Protein AF-A0A958R5S9-F1 (afdb_monomer_lite)

Sequence (532 aa):
GSVENYKYNFYIGFKKAASLYENLGVSVQYLPEYQQGFNQGAGEGREIGLKEGESFGSSRGLETGRREARNRFKSAVDNETNLDITLGHVPDGSDFPGLDTNLANPDFPVLLKGYNDEYYQNLRSDLDYNNEVDFDSSLSDEMYRSHDSLNDYYTWHDYKEELLNSYWRNENALRLFLSKRLIKSSSVDYNKVKANNQMIAKYKEITDPAQYKDAEKTKALYQSVFIRQYENTIDYKWNSQIYQKSNYHAQERGEYYFTKALKVFAYKLGYYNSYSRNYKQTSQVGYQKTIATAYTNSFNETVNYYSRNPVLENLDINIINQDQKDTFSPIDTIYPVLTHLVNVGKVTGKLTIKIKENSSIISNNQTLEFEIPGLKSLAQPQVLDALAQVSTAAEPDTKSEIIFQTNVGNQKVILKTLWNQTVKQVAQDSADRQKILVQYLSFHLGKEMENMKKLFKKNKYKSEPENTFAGKLVLVYQSLTPAERAILNNHQKSIVQGIGKRPTNFICIGCGKAEWDSAQKIFKQIGWSLPR

Structure (mmCIF, N/CA/C/O backbone):
data_AF-A0A958R5S9-F1
#
_entry.id   AF-A0A958R5S9-F1
#
loop_
_atom_site.group_PDB
_atom_site.id
_atom_site.type_symbol
_atom_site.label_atom_id
_atom_site.label_alt_id
_atom_site.label_comp_id
_atom_site.label_asym_id
_atom_site.label_entity_id
_atom_site.label_seq_id
_atom_site.pdbx_PDB_ins_code
_atom_site.Cartn_x
_atom_site.Cartn_y
_atom_site.Cartn_z
_atom_site.occupancy
_atom_site.B_iso_or_equiv
_atom_site.auth_seq_id
_atom_site.auth_comp_id
_atom_site.auth_asym_id
_atom_site.auth_atom_id
_atom_site.pdbx_PDB_model_num
ATOM 1 N N . GLY A 1 1 ? 18.476 23.580 -56.283 1.00 68.06 1 GLY A N 1
ATOM 2 C CA . GLY A 1 1 ? 19.820 23.495 -56.883 1.00 68.06 1 GLY A CA 1
ATOM 3 C C . GLY A 1 1 ? 20.792 23.000 -55.839 1.00 68.06 1 GLY A C 1
ATOM 4 O O . GLY A 1 1 ? 20.739 21.820 -55.537 1.00 68.06 1 GLY A O 1
ATOM 5 N N . SER A 1 2 ? 21.586 23.895 -55.242 1.00 70.25 2 SER A N 1
ATOM 6 C CA . SER A 1 2 ? 22.556 23.583 -54.176 1.00 70.25 2 SER A CA 1
ATOM 7 C C . SER A 1 2 ? 21.930 22.874 -52.967 1.00 70.25 2 SER A C 1
ATOM 9 O O . SER A 1 2 ? 22.407 21.819 -52.568 1.00 70.25 2 SER A O 1
ATOM 11 N N . VAL A 1 3 ? 20.803 23.387 -52.454 1.00 72.50 3 VAL A N 1
ATOM 12 C CA . VAL A 1 3 ? 20.069 22.774 -51.326 1.00 72.50 3 VAL A CA 1
ATOM 13 C C . VAL A 1 3 ? 19.648 21.336 -51.631 1.00 72.50 3 VAL A C 1
ATOM 15 O O . VAL A 1 3 ? 19.864 20.434 -50.830 1.00 72.50 3 VAL A O 1
ATOM 18 N N . GLU A 1 4 ? 19.112 21.104 -52.825 1.00 73.81 4 GLU A N 1
ATOM 19 C CA . GLU A 1 4 ? 18.649 19.775 -53.236 1.00 73.81 4 GLU A CA 1
ATOM 20 C C . GLU A 1 4 ? 19.784 18.814 -53.559 1.00 73.81 4 GLU A C 1
ATOM 22 O O . GLU A 1 4 ? 19.694 17.621 -53.282 1.00 73.81 4 GLU A O 1
ATOM 27 N N . ASN A 1 5 ? 20.896 19.341 -54.067 1.00 77.44 5 ASN A N 1
ATOM 28 C CA . ASN A 1 5 ? 22.127 18.585 -54.193 1.00 77.44 5 ASN A CA 1
ATOM 29 C C . ASN A 1 5 ? 22.628 18.121 -52.816 1.00 77.44 5 ASN A C 1
ATOM 31 O O . ASN A 1 5 ? 22.973 16.949 -52.679 1.00 77.44 5 ASN A O 1
ATOM 35 N N . TYR A 1 6 ? 22.613 18.994 -51.803 1.00 78.44 6 TYR A N 1
ATOM 36 C CA . TYR A 1 6 ? 22.982 18.634 -50.434 1.00 78.44 6 TYR A CA 1
ATOM 37 C C . TYR A 1 6 ? 22.034 17.582 -49.859 1.00 78.44 6 TYR A C 1
ATOM 39 O O . TYR A 1 6 ? 22.507 16.537 -49.435 1.00 78.44 6 TYR A O 1
ATOM 47 N N . LYS A 1 7 ? 20.711 17.800 -49.890 1.00 77.94 7 LYS A N 1
ATOM 48 C CA . LYS A 1 7 ? 19.719 16.846 -49.354 1.00 77.94 7 LYS A CA 1
ATOM 49 C C . LYS A 1 7 ? 19.829 15.466 -50.002 1.00 77.94 7 LYS A C 1
ATOM 51 O O . LYS A 1 7 ? 19.858 14.455 -49.302 1.00 77.94 7 LYS A O 1
ATOM 56 N N . TYR A 1 8 ? 19.930 15.425 -51.331 1.00 77.69 8 TYR A N 1
ATOM 57 C CA . TYR A 1 8 ? 20.109 14.180 -52.071 1.00 77.69 8 TYR A CA 1
ATOM 58 C C . TYR A 1 8 ? 21.404 13.477 -51.657 1.00 77.69 8 TYR A C 1
ATOM 60 O O . TYR A 1 8 ? 21.373 12.316 -51.267 1.00 77.69 8 TYR A O 1
ATOM 68 N N . ASN A 1 9 ? 22.542 14.176 -51.676 1.00 80.69 9 ASN A N 1
ATOM 69 C CA . ASN A 1 9 ? 23.829 13.582 -51.314 1.00 80.69 9 ASN A CA 1
ATOM 70 C C . ASN A 1 9 ? 23.913 13.207 -49.822 1.00 80.69 9 ASN A C 1
ATOM 72 O O . ASN A 1 9 ? 24.522 12.193 -49.498 1.00 80.69 9 ASN A O 1
ATOM 76 N N . PHE A 1 10 ? 23.251 13.946 -48.930 1.00 83.88 10 PHE A N 1
ATOM 77 C CA . PHE A 1 10 ? 23.080 13.585 -47.523 1.00 83.88 10 PHE A CA 1
ATOM 78 C C . PHE A 1 10 ? 22.344 12.257 -47.386 1.00 83.88 10 PHE A C 1
ATOM 80 O O . PHE A 1 10 ? 22.846 11.353 -46.724 1.00 83.88 10 PHE A O 1
ATOM 87 N N . TYR A 1 11 ? 21.203 12.101 -48.065 1.00 79.44 11 TYR A N 1
ATOM 88 C CA . TYR A 1 11 ? 20.480 10.832 -48.106 1.00 79.44 11 TYR A CA 1
ATOM 89 C C . TYR A 1 11 ? 21.340 9.705 -48.683 1.00 79.44 11 TYR A C 1
ATOM 91 O O . TYR A 1 11 ? 21.369 8.623 -48.111 1.00 79.44 11 TYR A O 1
ATOM 99 N N . ILE A 1 12 ? 22.081 9.948 -49.772 1.00 79.38 12 ILE A N 1
ATOM 100 C CA . ILE A 1 12 ? 22.999 8.950 -50.338 1.00 79.38 12 ILE A CA 1
ATOM 101 C C . ILE A 1 12 ? 24.054 8.527 -49.310 1.00 79.38 12 ILE A C 1
ATOM 103 O O . ILE A 1 12 ? 24.304 7.334 -49.184 1.00 79.38 12 ILE A O 1
ATOM 107 N N . GLY A 1 13 ? 24.649 9.459 -48.561 1.00 84.00 13 GLY A N 1
ATOM 108 C CA . GLY A 1 13 ? 25.611 9.144 -47.500 1.00 84.00 13 GLY A CA 1
ATOM 109 C C . GLY A 1 13 ? 24.981 8.394 -46.326 1.00 84.00 13 GLY A C 1
ATOM 110 O O . GLY A 1 13 ? 25.472 7.347 -45.912 1.00 84.00 13 GLY A O 1
ATOM 111 N N . PHE A 1 14 ? 23.830 8.866 -45.846 1.00 83.31 14 PHE A N 1
ATOM 112 C CA . PHE A 1 14 ? 23.059 8.210 -44.790 1.00 83.31 14 PHE A CA 1
ATOM 113 C C . PHE A 1 14 ? 22.685 6.780 -45.192 1.00 83.31 14 PHE A C 1
ATOM 115 O O . PHE A 1 14 ? 22.917 5.836 -44.441 1.00 83.31 14 PHE A O 1
ATOM 122 N N . LYS A 1 15 ? 22.196 6.599 -46.423 1.00 78.06 15 LYS A N 1
ATOM 123 C CA . LYS A 1 15 ? 21.891 5.296 -47.006 1.00 78.06 15 LYS A CA 1
ATOM 124 C C . LYS A 1 15 ? 23.144 4.489 -47.289 1.00 78.06 15 LYS A C 1
ATOM 126 O O . LYS A 1 15 ? 23.093 3.290 -47.140 1.00 78.06 15 LYS A O 1
ATOM 131 N N . LYS A 1 16 ? 24.286 5.069 -47.639 1.00 78.00 16 LYS A N 1
ATOM 132 C CA . LYS A 1 16 ? 25.539 4.314 -47.779 1.00 78.00 16 LYS A CA 1
ATOM 133 C C . LYS A 1 16 ? 25.949 3.699 -46.439 1.00 78.00 16 LYS A C 1
ATOM 135 O O . LYS A 1 16 ? 26.227 2.502 -46.390 1.00 78.00 16 LYS A O 1
ATOM 140 N N . ALA A 1 17 ? 25.890 4.474 -45.356 1.00 77.75 17 ALA A N 1
ATOM 141 C CA . ALA A 1 17 ? 26.107 3.962 -44.005 1.00 77.75 17 ALA A CA 1
ATOM 142 C C . ALA A 1 17 ? 25.024 2.948 -43.581 1.00 77.75 17 ALA A C 1
ATOM 144 O O . ALA A 1 17 ? 25.339 1.947 -42.939 1.00 77.75 17 ALA A O 1
ATOM 145 N N . ALA A 1 18 ? 23.771 3.152 -44.003 1.00 72.38 18 ALA A N 1
ATOM 146 C CA . ALA A 1 18 ? 22.652 2.255 -43.714 1.00 72.38 18 ALA A CA 1
ATOM 147 C C . ALA A 1 18 ? 22.511 1.045 -44.663 1.00 72.38 18 ALA A C 1
ATOM 149 O O . ALA A 1 18 ? 21.866 0.084 -44.297 1.00 72.38 18 ALA A O 1
ATOM 150 N N . SER A 1 19 ? 23.073 1.030 -45.872 1.00 64.06 19 SER A N 1
ATOM 151 C CA . SER A 1 19 ? 22.968 -0.050 -46.877 1.00 64.06 19 SER A CA 1
ATOM 152 C C . SER A 1 19 ? 24.167 -0.991 -46.832 1.00 64.06 19 SER A C 1
ATOM 154 O O . SER A 1 19 ? 24.074 -2.116 -47.325 1.00 64.06 19 SER A O 1
ATOM 156 N N . LEU A 1 20 ? 25.237 -0.603 -46.127 1.00 56.50 20 LEU A N 1
ATOM 157 C CA . LEU A 1 20 ? 26.146 -1.551 -45.470 1.00 56.50 20 LEU A CA 1
ATOM 158 C C . LEU A 1 20 ? 25.374 -2.609 -44.642 1.00 56.50 20 LEU A C 1
ATOM 160 O O . LEU A 1 20 ? 25.875 -3.713 -44.467 1.00 56.50 20 LEU A O 1
ATOM 164 N N . TYR A 1 21 ? 24.140 -2.299 -44.217 1.00 52.34 21 TYR A N 1
ATOM 165 C CA . TYR A 1 21 ? 23.213 -3.152 -43.458 1.00 52.34 21 TYR A CA 1
ATOM 166 C C . TYR A 1 21 ? 22.411 -4.143 -44.327 1.00 52.34 21 TYR A C 1
ATOM 168 O O . TYR A 1 21 ? 21.893 -5.113 -43.784 1.00 52.34 21 TYR A O 1
ATOM 176 N N . GLU A 1 22 ? 22.302 -3.946 -45.649 1.00 45.75 22 GLU A N 1
ATOM 177 C CA . GLU A 1 22 ? 21.412 -4.765 -46.501 1.00 45.75 22 GLU A CA 1
ATOM 178 C C . GLU A 1 22 ? 22.148 -5.480 -47.652 1.00 45.75 22 GLU A C 1
ATOM 180 O O . GLU A 1 22 ? 21.899 -6.656 -47.897 1.00 45.75 22 GLU A O 1
ATOM 185 N N . ASN A 1 23 ? 23.126 -4.837 -48.308 1.00 40.59 23 ASN A N 1
ATOM 186 C CA . ASN A 1 23 ? 23.748 -5.377 -49.533 1.00 40.59 23 ASN A CA 1
ATOM 187 C C . ASN A 1 23 ? 25.109 -6.076 -49.340 1.00 40.59 23 ASN A C 1
ATOM 189 O O . ASN A 1 23 ? 25.596 -6.714 -50.271 1.00 40.59 23 ASN A O 1
ATOM 193 N N . LEU A 1 24 ? 25.736 -5.983 -48.160 1.00 38.91 24 LEU A N 1
ATOM 194 C CA . LEU A 1 24 ? 27.041 -6.615 -47.881 1.00 38.91 24 LEU A CA 1
ATOM 195 C C . LEU A 1 24 ? 26.952 -7.888 -47.022 1.00 38.91 24 LEU A C 1
ATOM 197 O O . LEU A 1 24 ? 27.980 -8.497 -46.739 1.00 38.91 24 LEU A O 1
ATOM 201 N N . GLY A 1 25 ? 25.757 -8.293 -46.577 1.00 42.31 25 GLY A N 1
ATOM 202 C CA . GLY A 1 25 ? 25.581 -9.461 -45.698 1.00 42.31 25 GLY A CA 1
ATOM 203 C C . GLY A 1 25 ? 26.214 -9.317 -44.305 1.00 42.31 25 GLY A C 1
ATOM 204 O O . GLY A 1 25 ? 26.223 -10.271 -43.528 1.00 42.31 25 GLY A O 1
ATOM 205 N N . VAL A 1 26 ? 26.741 -8.136 -43.968 1.00 47.84 26 VAL A N 1
ATOM 206 C CA . VAL A 1 26 ? 27.298 -7.825 -42.652 1.00 47.84 26 VAL A CA 1
ATOM 207 C C . VAL A 1 26 ? 26.190 -7.203 -41.817 1.00 47.84 26 VAL A C 1
ATOM 209 O O . VAL A 1 26 ? 25.846 -6.035 -41.981 1.00 47.84 26 VAL A O 1
ATOM 212 N N . SER A 1 27 ? 25.627 -7.986 -40.897 1.00 60.47 27 SER A N 1
ATOM 213 C CA . SER A 1 27 ? 24.728 -7.453 -39.877 1.00 60.47 27 SER A CA 1
ATOM 214 C C . SER A 1 27 ? 25.421 -6.303 -39.159 1.00 60.47 27 SER A C 1
ATOM 216 O O . SER A 1 27 ? 26.538 -6.451 -38.676 1.00 60.47 27 SER A O 1
ATOM 218 N N . VAL A 1 28 ? 24.760 -5.164 -39.012 1.00 65.19 28 VAL A N 1
ATOM 219 C CA . VAL A 1 28 ? 25.359 -3.978 -38.371 1.00 65.19 28 VAL A CA 1
ATOM 220 C C . VAL A 1 28 ? 25.793 -4.172 -36.919 1.00 65.19 28 VAL A C 1
ATOM 222 O O . VAL A 1 28 ? 26.602 -3.415 -36.391 1.00 65.19 28 VAL A O 1
ATOM 225 N N . GLN A 1 29 ? 25.375 -5.280 -36.324 1.00 67.94 29 GLN A N 1
ATOM 226 C CA . GLN A 1 29 ? 25.952 -5.872 -35.122 1.00 67.94 29 GLN A CA 1
ATOM 227 C C . GLN A 1 29 ? 27.495 -5.982 -35.158 1.00 67.94 29 GLN A C 1
ATOM 229 O O . GLN A 1 29 ? 28.140 -6.024 -34.111 1.00 67.94 29 GLN A O 1
ATOM 234 N N . TYR A 1 30 ? 28.091 -6.042 -36.352 1.00 70.00 30 TYR A N 1
ATOM 235 C CA . TYR A 1 30 ? 29.530 -6.168 -36.581 1.00 70.00 30 TYR A CA 1
ATOM 236 C C . TYR A 1 30 ? 30.248 -4.834 -36.823 1.00 70.00 30 TYR A C 1
ATOM 238 O O . TYR A 1 30 ? 31.469 -4.835 -36.965 1.00 70.00 30 TYR A O 1
ATOM 246 N N . LEU A 1 31 ? 29.536 -3.700 -36.859 1.00 76.25 31 LEU A N 1
ATOM 247 C CA . LEU A 1 31 ? 30.187 -2.393 -36.966 1.00 76.25 31 LEU A CA 1
ATOM 248 C C . LEU A 1 31 ? 30.917 -2.053 -35.653 1.00 76.25 31 LEU A C 1
ATOM 250 O O . LEU A 1 31 ? 30.323 -2.221 -34.580 1.00 76.25 31 LEU A O 1
ATOM 254 N N . PRO A 1 32 ? 32.165 -1.544 -35.700 1.00 83.69 32 PRO A N 1
ATOM 255 C CA . PRO A 1 32 ? 32.916 -1.172 -34.501 1.00 83.69 32 PRO A CA 1
ATOM 256 C C . PRO A 1 32 ? 32.151 -0.212 -33.586 1.00 83.69 32 PRO A C 1
ATOM 258 O O . PRO A 1 32 ? 32.179 -0.362 -32.367 1.00 83.69 32 PRO A O 1
ATOM 261 N N . GLU A 1 33 ? 31.416 0.742 -34.152 1.00 84.50 33 GLU A N 1
ATOM 262 C CA . GLU A 1 33 ? 30.639 1.732 -33.408 1.00 84.50 33 GLU A CA 1
ATOM 263 C C . GLU A 1 33 ? 29.424 1.109 -32.721 1.00 84.50 33 GLU A C 1
ATOM 265 O O . GLU A 1 33 ? 29.110 1.475 -31.585 1.00 84.50 33 GLU A O 1
ATOM 270 N N . TYR A 1 34 ? 28.777 0.134 -33.370 1.00 86.88 34 TYR A N 1
ATOM 271 C CA . TYR A 1 34 ? 27.717 -0.655 -32.748 1.00 86.88 34 TYR A CA 1
ATOM 272 C C . TYR A 1 34 ? 28.282 -1.474 -31.590 1.00 86.88 34 TYR A C 1
ATOM 274 O O . TYR A 1 34 ? 27.766 -1.395 -30.480 1.00 86.88 34 TYR A O 1
ATOM 282 N N . GLN A 1 35 ? 29.366 -2.221 -31.817 1.00 89.12 35 GLN A N 1
ATOM 283 C CA . GLN A 1 35 ? 29.986 -3.053 -30.784 1.00 89.12 35 GLN A CA 1
ATOM 284 C C . GLN A 1 35 ? 30.480 -2.217 -29.605 1.00 89.12 35 GLN A C 1
ATOM 286 O O . GLN A 1 35 ? 30.257 -2.586 -28.455 1.00 89.12 35 GLN A O 1
ATOM 291 N N . GLN A 1 36 ? 31.105 -1.068 -29.870 1.00 92.06 36 GLN A N 1
ATOM 292 C CA . GLN A 1 36 ? 31.545 -0.145 -28.832 1.00 92.06 36 GLN A CA 1
ATOM 293 C C . GLN A 1 36 ? 30.358 0.363 -28.009 1.00 92.06 36 GLN A C 1
ATOM 295 O O . GLN A 1 36 ? 30.405 0.299 -26.781 1.00 92.06 36 GLN A O 1
ATOM 300 N N . GLY A 1 37 ? 29.295 0.839 -28.671 1.00 92.56 37 GLY A N 1
ATOM 301 C CA . GLY A 1 37 ? 28.079 1.294 -27.998 1.00 92.56 37 GLY A CA 1
ATOM 302 C C . GLY A 1 37 ? 27.456 0.178 -27.164 1.00 92.56 37 GLY A C 1
ATOM 303 O O . GLY A 1 37 ? 27.284 0.335 -25.956 1.00 92.56 37 GLY A O 1
ATOM 304 N N . PHE A 1 38 ? 27.196 -0.972 -27.786 1.00 93.62 38 PHE A N 1
ATOM 305 C CA . PHE A 1 38 ? 26.585 -2.135 -27.151 1.00 93.62 38 PHE A CA 1
ATOM 306 C C . PHE A 1 38 ? 27.378 -2.625 -25.945 1.00 93.62 38 PHE A C 1
ATOM 308 O O . PHE A 1 38 ? 26.797 -2.802 -24.880 1.00 93.62 38 PHE A O 1
ATOM 315 N N . ASN A 1 39 ? 28.696 -2.799 -26.069 1.00 93.62 39 ASN A N 1
ATOM 316 C CA . ASN A 1 39 ? 29.535 -3.285 -24.974 1.00 93.62 39 ASN A CA 1
ATOM 317 C C . ASN A 1 39 ? 29.591 -2.289 -23.812 1.00 93.62 39 ASN A C 1
ATOM 319 O O . ASN A 1 39 ? 29.528 -2.703 -22.654 1.00 93.62 39 ASN A O 1
ATOM 323 N N . GLN A 1 40 ? 29.660 -0.987 -24.106 1.00 96.00 40 GLN A N 1
ATOM 324 C CA . GLN A 1 40 ? 29.609 0.051 -23.079 1.00 96.00 40 GLN A CA 1
ATOM 325 C C . GLN A 1 40 ? 28.271 0.015 -22.327 1.00 96.00 40 GLN A C 1
ATOM 327 O O . GLN A 1 40 ? 28.258 -0.057 -21.099 1.00 96.00 40 GLN A O 1
ATOM 332 N N . GLY A 1 41 ? 27.153 -0.002 -23.057 1.00 96.00 41 GLY A N 1
ATOM 333 C CA . GLY A 1 41 ? 25.820 -0.068 -22.459 1.00 96.00 41 GLY A CA 1
ATOM 334 C C . GLY A 1 41 ? 25.600 -1.362 -21.686 1.00 96.00 41 GLY A C 1
ATOM 335 O O . GLY A 1 41 ? 25.084 -1.341 -20.574 1.00 96.00 41 GLY A O 1
ATOM 336 N N . ALA A 1 42 ? 26.060 -2.491 -22.224 1.00 95.69 42 ALA A N 1
ATOM 337 C CA . ALA A 1 42 ? 25.979 -3.791 -21.575 1.00 95.69 42 ALA A CA 1
ATOM 338 C C . ALA A 1 42 ? 26.773 -3.847 -20.262 1.00 95.69 42 ALA A C 1
ATOM 340 O O . ALA A 1 42 ? 26.315 -4.495 -19.320 1.00 95.69 42 ALA A O 1
ATOM 341 N N . GLY A 1 43 ? 27.933 -3.186 -20.193 1.00 96.25 43 GLY A N 1
ATOM 342 C CA . GLY A 1 43 ? 28.726 -3.066 -18.969 1.00 96.25 43 GLY A CA 1
ATOM 343 C C . GLY A 1 43 ? 27.988 -2.289 -17.881 1.00 96.25 43 GLY A C 1
ATOM 344 O O . GLY A 1 43 ? 27.808 -2.795 -16.775 1.00 96.25 43 GLY A O 1
ATOM 345 N N . GLU A 1 44 ? 27.486 -1.103 -18.222 1.00 96.06 44 GLU A N 1
ATOM 346 C CA . GLU A 1 44 ? 26.760 -0.239 -17.285 1.00 96.06 44 GLU A CA 1
ATOM 347 C C . GLU A 1 44 ? 25.418 -0.848 -16.851 1.00 96.06 44 GLU A C 1
ATOM 349 O O . GLU A 1 44 ? 25.115 -0.931 -15.661 1.00 96.06 44 GLU A O 1
ATOM 354 N N . GLY A 1 45 ? 24.639 -1.372 -17.803 1.00 95.94 45 GLY A N 1
ATOM 355 C CA . GLY A 1 45 ? 23.369 -2.041 -17.526 1.00 95.94 45 GLY A CA 1
ATOM 356 C C . GLY A 1 45 ? 23.543 -3.265 -16.629 1.00 95.94 45 GLY A C 1
ATOM 357 O O . GLY A 1 45 ? 22.705 -3.519 -15.766 1.00 95.94 45 GLY A O 1
ATOM 358 N N . ARG A 1 46 ? 24.656 -4.000 -16.765 1.00 95.88 46 ARG A N 1
ATOM 359 C CA . ARG A 1 46 ? 24.995 -5.097 -15.850 1.00 95.88 46 ARG A CA 1
ATOM 360 C C . ARG A 1 46 ? 25.228 -4.582 -14.433 1.00 95.88 46 ARG A C 1
ATOM 362 O O . ARG A 1 46 ? 24.619 -5.112 -13.514 1.00 95.88 46 ARG A O 1
ATOM 369 N N . GLU A 1 47 ? 26.103 -3.597 -14.244 1.00 96.06 47 GLU A N 1
ATOM 370 C CA . GLU A 1 47 ? 26.446 -3.090 -12.908 1.00 96.06 47 GLU A CA 1
ATOM 371 C C . GLU A 1 47 ? 25.212 -2.559 -12.167 1.00 96.06 47 GLU A C 1
ATOM 373 O O . GLU A 1 47 ? 24.942 -2.954 -11.029 1.00 96.06 47 GLU A O 1
ATOM 378 N N . ILE A 1 48 ? 24.420 -1.725 -12.844 1.00 95.12 48 ILE A N 1
ATOM 379 C CA . ILE A 1 48 ? 23.216 -1.132 -12.260 1.00 95.12 48 ILE A CA 1
ATOM 380 C C . ILE A 1 48 ? 22.146 -2.206 -12.033 1.00 95.12 48 ILE A C 1
ATOM 382 O O . ILE A 1 48 ? 21.590 -2.284 -10.938 1.00 95.12 48 ILE A O 1
ATOM 386 N N . GLY A 1 49 ? 21.904 -3.082 -13.014 1.00 95.50 49 GLY A N 1
ATOM 387 C CA . GLY A 1 49 ? 20.917 -4.157 -12.901 1.00 95.50 49 GLY A CA 1
ATOM 388 C C . GLY A 1 49 ? 21.211 -5.110 -11.741 1.00 95.50 49 GLY A C 1
ATOM 389 O O . GLY A 1 49 ? 20.297 -5.477 -11.006 1.00 95.50 49 GLY A O 1
ATOM 390 N N . LEU A 1 50 ? 22.485 -5.459 -11.512 1.00 95.69 50 LEU A N 1
ATOM 391 C CA . LEU A 1 50 ? 22.896 -6.273 -10.362 1.00 95.69 50 LEU A CA 1
ATOM 392 C C . LEU A 1 50 ? 22.537 -5.585 -9.035 1.00 95.69 50 LEU A C 1
ATOM 394 O O . LEU A 1 50 ? 21.850 -6.188 -8.207 1.00 95.69 50 LEU A O 1
ATOM 398 N N . LYS A 1 51 ? 22.971 -4.328 -8.859 1.00 95.12 51 LYS A N 1
ATOM 399 C CA . LYS A 1 51 ? 22.804 -3.553 -7.619 1.00 95.12 51 LYS A CA 1
ATOM 400 C C . LYS A 1 51 ? 21.337 -3.270 -7.302 1.00 95.12 51 LYS A C 1
ATOM 402 O O . LYS A 1 51 ? 20.892 -3.484 -6.174 1.00 95.12 51 LYS A O 1
ATOM 407 N N . GLU A 1 52 ? 20.593 -2.766 -8.281 1.00 95.50 52 GLU A N 1
ATOM 408 C CA . GLU A 1 52 ? 19.182 -2.437 -8.094 1.00 95.50 52 GLU A CA 1
ATOM 409 C C . GLU A 1 52 ? 18.350 -3.697 -7.896 1.00 95.50 52 GLU A C 1
ATOM 411 O O . GLU A 1 52 ? 17.550 -3.742 -6.962 1.00 95.50 52 GLU A O 1
ATOM 416 N N . GLY A 1 53 ? 18.585 -4.741 -8.698 1.00 96.19 53 GLY A N 1
ATOM 417 C CA . GLY A 1 53 ? 17.888 -6.012 -8.553 1.00 96.19 53 GLY A CA 1
ATOM 418 C C . GLY A 1 53 ? 18.029 -6.565 -7.136 1.00 96.19 53 GLY A C 1
ATOM 419 O O . GLY A 1 53 ? 17.016 -6.771 -6.469 1.00 96.19 53 GLY A O 1
ATOM 420 N N . GLU A 1 54 ? 19.258 -6.703 -6.615 1.00 95.94 54 GLU A N 1
ATOM 421 C CA . GLU A 1 54 ? 19.475 -7.200 -5.245 1.00 95.94 54 GLU A CA 1
ATOM 422 C C . GLU A 1 54 ? 18.784 -6.316 -4.195 1.00 95.94 54 GLU A C 1
ATOM 424 O O . GLU A 1 54 ? 18.144 -6.838 -3.279 1.00 95.94 54 GLU A O 1
ATOM 429 N N . SER A 1 55 ? 18.863 -4.988 -4.324 1.00 96.06 55 SER A N 1
ATOM 430 C CA . SER A 1 55 ? 18.271 -4.049 -3.364 1.00 96.06 55 SER A CA 1
ATOM 431 C C . SER A 1 55 ? 16.737 -4.108 -3.333 1.00 96.06 55 SER A C 1
ATOM 433 O O . SER A 1 55 ? 16.137 -4.222 -2.254 1.00 96.06 55 SER A O 1
ATOM 435 N N . PHE A 1 56 ? 16.087 -4.085 -4.501 1.00 96.12 56 PHE A N 1
ATOM 436 C CA . PHE A 1 56 ? 14.628 -4.171 -4.605 1.00 96.12 56 PHE A CA 1
ATOM 437 C C . PHE A 1 56 ? 14.115 -5.551 -4.192 1.00 96.12 56 PHE A C 1
ATOM 439 O O . PHE A 1 56 ? 13.159 -5.639 -3.417 1.00 96.12 56 PHE A O 1
ATOM 446 N N . GLY A 1 57 ? 14.789 -6.618 -4.629 1.00 96.62 57 GLY A N 1
ATOM 447 C CA . GLY A 1 57 ? 14.508 -7.983 -4.193 1.00 96.62 57 GLY A CA 1
ATOM 448 C C . GLY A 1 57 ? 14.575 -8.127 -2.676 1.00 96.62 57 GLY A C 1
ATOM 449 O O . GLY A 1 57 ? 13.613 -8.566 -2.046 1.00 96.62 57 GLY A O 1
ATOM 450 N N . SER A 1 58 ? 15.670 -7.656 -2.073 1.00 97.31 58 SER A N 1
ATOM 451 C CA . SER A 1 58 ? 15.878 -7.672 -0.621 1.00 97.31 58 SER A CA 1
ATOM 452 C C . SER A 1 58 ? 14.769 -6.938 0.123 1.00 97.31 58 SER A C 1
ATOM 454 O O . SER A 1 58 ? 14.228 -7.461 1.097 1.00 97.31 58 SER A O 1
ATOM 456 N N . SER A 1 59 ? 14.394 -5.749 -0.350 1.00 96.94 59 SER A N 1
ATOM 457 C CA . SER A 1 59 ? 13.327 -4.942 0.250 1.00 96.94 59 SER A CA 1
ATOM 458 C C . SER A 1 59 ? 11.978 -5.664 0.201 1.00 96.94 59 SER A C 1
ATOM 460 O O . SER A 1 59 ? 11.262 -5.716 1.204 1.00 96.94 59 SER A O 1
ATOM 462 N N . ARG A 1 60 ? 11.658 -6.293 -0.937 1.00 96.00 60 ARG A N 1
ATOM 463 C CA . ARG A 1 60 ? 10.426 -7.071 -1.113 1.00 96.00 60 ARG A CA 1
ATOM 464 C C . ARG A 1 60 ? 10.395 -8.325 -0.235 1.00 96.00 60 ARG A C 1
ATOM 466 O O . ARG A 1 60 ? 9.333 -8.656 0.300 1.00 96.00 60 ARG A O 1
ATOM 473 N N . GLY A 1 61 ? 11.539 -8.987 -0.057 1.00 96.75 61 GLY A N 1
ATOM 474 C CA . GLY A 1 61 ? 11.694 -10.133 0.841 1.00 96.75 61 GLY A CA 1
ATOM 475 C C . GLY A 1 61 ? 11.490 -9.745 2.306 1.00 96.75 61 GLY A C 1
ATOM 476 O O . GLY A 1 61 ? 10.717 -10.395 3.008 1.00 96.75 61 GLY A O 1
ATOM 477 N N . LEU A 1 62 ? 12.069 -8.620 2.750 1.00 96.12 62 LEU A N 1
ATOM 478 C CA . LEU A 1 62 ? 11.866 -8.084 4.103 1.00 96.12 62 LEU A CA 1
ATOM 479 C C . LEU A 1 62 ? 10.386 -7.786 4.390 1.00 96.12 62 LEU A C 1
ATOM 481 O O . LEU A 1 62 ? 9.866 -8.144 5.448 1.00 96.12 62 LEU A O 1
ATOM 485 N N . GLU A 1 63 ? 9.713 -7.110 3.459 1.00 94.94 63 GLU A N 1
ATOM 486 C CA . GLU A 1 63 ? 8.296 -6.758 3.582 1.00 94.94 63 GLU A CA 1
ATOM 487 C C . GLU A 1 63 ? 7.414 -8.012 3.645 1.00 94.94 63 GLU A C 1
ATOM 489 O O . GLU A 1 63 ? 6.569 -8.143 4.535 1.00 94.94 63 GLU A O 1
ATOM 494 N N . THR A 1 64 ? 7.634 -8.949 2.720 1.00 95.44 64 THR A N 1
ATOM 495 C CA . THR A 1 64 ? 6.833 -10.173 2.617 1.00 95.44 64 THR A CA 1
ATOM 496 C C . THR A 1 64 ? 7.036 -11.069 3.833 1.00 95.44 64 THR A C 1
ATOM 498 O O . THR A 1 64 ? 6.047 -11.461 4.448 1.00 95.44 64 THR A O 1
ATOM 501 N N . GLY A 1 65 ? 8.283 -11.285 4.266 1.00 95.56 65 GLY A N 1
ATOM 502 C CA . GLY A 1 65 ? 8.584 -12.078 5.459 1.00 95.56 65 GLY A CA 1
ATOM 503 C C . GLY A 1 65 ? 7.918 -11.520 6.719 1.00 95.56 65 GLY A C 1
ATOM 504 O O . GLY A 1 65 ? 7.290 -12.262 7.470 1.00 95.56 65 GLY A O 1
ATOM 505 N N . ARG A 1 66 ? 7.947 -10.194 6.922 1.00 93.38 66 ARG A N 1
ATOM 506 C CA . ARG A 1 66 ? 7.231 -9.541 8.038 1.00 93.38 66 ARG A CA 1
ATOM 507 C C . ARG A 1 66 ? 5.719 -9.741 7.960 1.00 93.38 66 ARG A C 1
ATOM 509 O O . ARG A 1 66 ? 5.076 -9.971 8.982 1.00 93.38 66 ARG A O 1
ATOM 516 N N . ARG A 1 67 ? 5.132 -9.626 6.766 1.00 92.31 67 ARG A N 1
ATOM 517 C CA . ARG A 1 67 ? 3.690 -9.823 6.563 1.00 92.31 67 ARG A CA 1
ATOM 518 C C . ARG A 1 67 ? 3.281 -11.264 6.859 1.00 92.31 67 ARG A C 1
ATOM 520 O O . ARG A 1 67 ? 2.300 -11.479 7.563 1.00 92.31 67 ARG A O 1
ATOM 527 N N . GLU A 1 68 ? 4.036 -12.235 6.365 1.00 93.31 68 GLU A N 1
ATOM 528 C CA . GLU A 1 68 ? 3.761 -13.651 6.605 1.00 93.31 68 GLU A CA 1
ATOM 529 C C . GLU A 1 68 ? 3.930 -14.027 8.076 1.00 93.31 68 GLU A C 1
ATOM 531 O O . GLU A 1 68 ? 3.060 -14.700 8.626 1.00 93.31 68 GLU A O 1
ATOM 536 N N . ALA A 1 69 ? 4.953 -13.499 8.755 1.00 91.56 69 ALA A N 1
ATOM 537 C CA . ALA A 1 69 ? 5.124 -13.683 10.195 1.00 91.56 69 ALA A CA 1
ATOM 538 C C . ALA A 1 69 ? 3.921 -13.153 10.989 1.00 91.56 69 ALA A C 1
ATOM 540 O O . ALA A 1 69 ? 3.432 -13.821 11.900 1.00 91.56 69 ALA A O 1
ATOM 541 N N . ARG A 1 70 ? 3.395 -11.977 10.615 1.00 86.31 70 ARG A N 1
ATOM 542 C CA . ARG A 1 70 ? 2.178 -11.414 11.225 1.00 86.31 70 ARG A CA 1
ATOM 543 C C . ARG A 1 70 ? 0.952 -12.286 10.973 1.00 86.31 70 ARG A C 1
ATOM 545 O O . ARG A 1 70 ? 0.182 -12.513 11.899 1.00 86.31 70 ARG A O 1
ATOM 552 N N . ASN A 1 71 ? 0.776 -12.793 9.755 1.00 85.88 71 ASN A N 1
ATOM 553 C CA . ASN A 1 71 ? -0.350 -13.669 9.418 1.00 85.88 71 ASN A CA 1
ATOM 554 C C . ASN A 1 71 ? -0.283 -15.000 10.179 1.00 85.88 71 ASN A C 1
ATOM 556 O O . ASN A 1 71 ? -1.296 -15.456 10.716 1.00 85.88 71 ASN A O 1
ATOM 560 N N . ARG A 1 72 ? 0.913 -15.595 10.282 1.00 87.75 72 ARG A N 1
ATOM 561 C CA . ARG A 1 72 ? 1.159 -16.796 11.089 1.00 87.75 72 ARG A CA 1
ATOM 562 C C . ARG A 1 72 ? 0.829 -16.553 12.555 1.00 87.75 72 ARG A C 1
ATOM 564 O O . ARG A 1 72 ? 0.178 -17.392 13.178 1.00 87.75 72 ARG A O 1
ATOM 571 N N . PHE A 1 73 ? 1.287 -15.425 13.094 1.00 81.88 73 PHE A N 1
ATOM 572 C CA . PHE A 1 73 ? 1.034 -15.057 14.478 1.00 81.88 73 PHE A CA 1
ATOM 573 C C . PHE A 1 73 ? -0.462 -14.843 14.738 1.00 81.88 73 PHE A C 1
ATOM 575 O O . PHE A 1 73 ? -1.005 -15.432 15.665 1.00 81.88 73 PHE A O 1
ATOM 582 N N . LYS A 1 74 ? -1.157 -14.093 13.875 1.00 76.44 74 LYS A N 1
ATOM 583 C CA . LYS A 1 74 ? -2.607 -13.880 13.982 1.00 76.44 74 LYS A CA 1
ATOM 584 C C . LYS A 1 74 ? -3.384 -15.201 13.981 1.00 76.44 74 LYS A C 1
ATOM 586 O O . LYS A 1 74 ? -4.234 -15.414 14.833 1.00 76.44 74 LYS A O 1
ATOM 591 N N . SER A 1 75 ? -3.018 -16.121 13.090 1.00 74.25 75 SER A N 1
ATOM 592 C CA . SER A 1 75 ? -3.649 -17.447 13.017 1.00 74.25 75 SER A CA 1
ATOM 593 C C . SER A 1 75 ? -3.432 -18.286 14.286 1.00 74.25 75 SER A C 1
ATOM 595 O O . SER A 1 75 ? -4.251 -19.145 14.591 1.00 74.25 75 SER A O 1
ATOM 597 N N . ALA A 1 76 ? -2.338 -18.055 15.026 1.00 74.44 76 ALA A N 1
ATOM 598 C CA . ALA A 1 76 ? -2.106 -18.696 16.321 1.00 74.44 76 ALA A CA 1
ATOM 599 C C . ALA A 1 76 ? -3.029 -18.142 17.410 1.00 74.44 76 ALA A C 1
ATOM 601 O O . ALA A 1 76 ? -3.518 -18.903 18.240 1.00 74.44 76 ALA A O 1
ATOM 602 N N . VAL A 1 77 ? -3.224 -16.820 17.409 1.00 67.69 77 VAL A N 1
ATOM 603 C CA . VAL A 1 77 ? -4.026 -16.091 18.401 1.00 67.69 77 VAL A CA 1
ATOM 604 C C . VAL A 1 77 ? -5.516 -16.393 18.255 1.00 67.69 77 VAL A C 1
ATOM 606 O O . VAL A 1 77 ? -6.191 -16.580 19.262 1.00 67.69 77 VAL A O 1
ATOM 609 N N . ASP A 1 78 ? -6.008 -16.532 17.024 1.00 62.03 78 ASP A N 1
ATOM 610 C CA . ASP A 1 78 ? -7.422 -16.813 16.743 1.00 62.03 78 ASP A CA 1
ATOM 611 C C . ASP A 1 78 ? -7.844 -18.266 17.105 1.00 62.03 78 ASP A C 1
ATOM 613 O O . ASP A 1 78 ? -9.016 -18.621 16.982 1.00 62.03 78 ASP A O 1
ATOM 617 N N . ASN A 1 79 ? -6.921 -19.124 17.573 1.00 64.38 79 ASN A N 1
ATOM 618 C CA . ASN A 1 79 ? -7.223 -20.469 18.078 1.00 64.38 79 ASN A CA 1
ATOM 619 C C . ASN A 1 79 ? -7.315 -20.474 19.615 1.00 64.38 79 ASN A C 1
ATOM 621 O O . ASN A 1 79 ? -6.347 -20.774 20.317 1.00 64.38 79 ASN A O 1
ATOM 625 N N . GLU A 1 80 ? -8.509 -20.172 20.132 1.00 52.62 80 GLU A N 1
ATOM 626 C CA . GLU A 1 80 ? -8.795 -19.952 21.562 1.00 52.62 80 GLU A CA 1
ATOM 627 C C . GLU A 1 80 ? -8.382 -21.099 22.501 1.00 52.62 80 GLU A C 1
ATOM 629 O O . GLU A 1 80 ? -8.211 -20.888 23.701 1.00 52.62 80 GLU A O 1
ATOM 634 N N . THR A 1 81 ? -8.221 -22.320 21.982 1.00 56.06 81 THR A N 1
ATOM 635 C CA . THR A 1 81 ? -7.959 -23.505 22.814 1.00 56.06 81 THR A CA 1
ATOM 636 C C . THR A 1 81 ? -6.480 -23.811 23.022 1.00 56.06 81 THR A C 1
ATOM 638 O O . THR A 1 81 ? -6.162 -24.486 23.996 1.00 56.06 81 THR A O 1
ATOM 641 N N . ASN A 1 82 ? -5.579 -23.319 22.159 1.00 59.00 82 ASN A N 1
ATOM 642 C CA . ASN A 1 82 ? -4.129 -23.509 22.269 1.00 59.00 82 ASN A CA 1
ATOM 643 C C . ASN A 1 82 ? -3.385 -22.468 21.414 1.00 59.00 82 ASN A C 1
ATOM 645 O O . ASN A 1 82 ? -3.305 -22.612 20.193 1.00 59.00 82 ASN A O 1
ATOM 649 N N . LEU A 1 83 ? -2.783 -21.457 22.052 1.00 64.25 83 LEU A N 1
ATOM 650 C CA . LEU A 1 83 ? -1.917 -20.489 21.373 1.00 64.25 83 LEU A CA 1
ATOM 651 C C . LEU A 1 83 ? -0.650 -21.192 20.847 1.00 64.25 83 LEU A C 1
ATOM 653 O O . LEU A 1 83 ? 0.330 -21.374 21.574 1.00 64.25 83 LEU A O 1
ATOM 657 N N . ASP A 1 84 ? -0.656 -21.578 19.573 1.00 72.81 84 ASP A N 1
ATOM 658 C CA . ASP A 1 84 ? 0.501 -22.190 18.921 1.00 72.81 84 ASP A CA 1
ATOM 659 C C . ASP A 1 84 ? 1.502 -21.126 18.440 1.00 72.81 84 ASP A C 1
ATOM 661 O O . ASP A 1 84 ? 1.476 -20.665 17.296 1.00 72.81 84 ASP A O 1
ATOM 665 N N . ILE A 1 85 ? 2.414 -20.760 19.341 1.00 76.00 85 ILE A N 1
ATOM 666 C CA . ILE A 1 85 ? 3.531 -19.828 19.110 1.00 76.00 85 ILE A CA 1
ATOM 667 C C . ILE A 1 85 ? 4.768 -20.484 18.474 1.00 76.00 85 ILE A C 1
ATOM 669 O O . ILE A 1 85 ? 5.877 -19.959 18.602 1.00 76.00 85 ILE A O 1
ATOM 673 N N . THR A 1 86 ? 4.631 -21.639 17.822 1.00 82.94 86 THR A N 1
ATOM 674 C CA . THR A 1 86 ? 5.741 -22.221 17.058 1.00 82.94 86 THR A CA 1
ATOM 675 C C . THR A 1 86 ? 5.950 -21.476 15.741 1.00 82.94 86 THR A C 1
ATOM 677 O O . THR A 1 86 ? 5.006 -21.014 15.103 1.00 82.94 86 THR A O 1
ATOM 680 N N . LEU A 1 87 ? 7.204 -21.376 15.296 1.00 84.94 87 LEU A N 1
ATOM 681 C CA . LEU A 1 87 ? 7.572 -20.617 14.095 1.00 84.94 87 LEU A CA 1
ATOM 682 C C . LEU A 1 87 ? 6.877 -21.124 12.813 1.00 84.94 87 LEU A C 1
ATOM 684 O O . LEU A 1 87 ? 6.640 -20.347 11.890 1.00 84.94 87 LEU A O 1
ATOM 688 N N . GLY A 1 88 ? 6.499 -22.406 12.771 1.00 87.19 88 GLY A N 1
ATOM 689 C CA . GLY A 1 88 ? 5.911 -23.039 11.592 1.00 87.19 88 GLY A CA 1
ATOM 690 C C . GLY A 1 88 ? 6.897 -23.155 10.426 1.00 87.19 88 GLY A C 1
ATOM 691 O O . GLY A 1 88 ? 8.114 -23.149 10.618 1.00 87.19 88 GLY A O 1
ATOM 692 N N . HIS A 1 89 ? 6.360 -23.286 9.211 1.00 91.06 89 HIS A N 1
ATOM 693 C CA . HIS A 1 89 ? 7.159 -23.279 7.988 1.00 91.06 89 HIS A CA 1
ATOM 694 C C . HIS A 1 89 ? 7.709 -21.872 7.726 1.00 91.06 89 HIS A C 1
ATOM 696 O O . HIS A 1 89 ? 6.949 -20.906 7.695 1.00 91.06 89 HIS A O 1
ATOM 702 N N . VAL A 1 90 ? 9.026 -21.767 7.545 1.00 93.88 90 VAL A N 1
ATOM 703 C CA . VAL A 1 90 ? 9.692 -20.510 7.198 1.00 93.88 90 VAL A CA 1
ATOM 704 C C . VAL A 1 90 ? 9.761 -20.408 5.673 1.00 93.88 90 VAL A C 1
ATOM 706 O O . VAL A 1 90 ? 10.335 -21.309 5.060 1.00 93.88 90 VAL A O 1
ATOM 709 N N . PRO A 1 91 ? 9.227 -19.338 5.063 1.00 93.44 91 PRO A N 1
ATOM 710 C CA . PRO A 1 91 ? 9.328 -19.124 3.624 1.00 93.44 91 PRO A CA 1
ATOM 711 C C . PRO A 1 91 ? 10.794 -18.979 3.202 1.00 93.44 91 PRO A C 1
ATOM 713 O O . PRO A 1 91 ? 11.544 -18.184 3.777 1.00 93.44 91 PRO A O 1
ATOM 716 N N . ASP A 1 92 ? 11.197 -19.731 2.180 1.00 92.06 92 ASP A N 1
ATOM 717 C CA . ASP A 1 92 ? 12.538 -19.671 1.585 1.00 92.06 92 ASP A CA 1
ATOM 718 C C . ASP A 1 92 ? 12.599 -18.778 0.331 1.00 92.06 92 ASP A C 1
ATOM 720 O O . ASP A 1 92 ?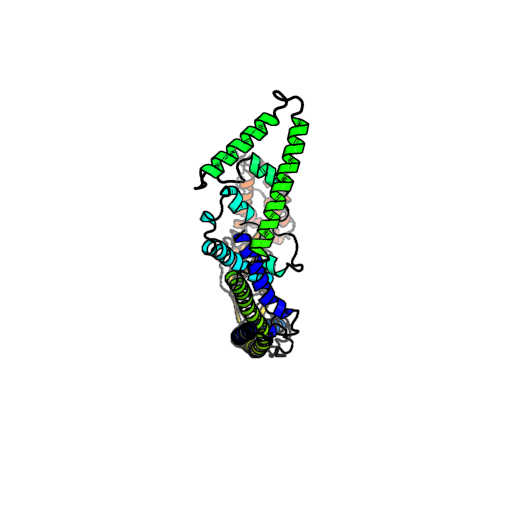 13.682 -18.423 -0.135 1.00 92.06 92 ASP A O 1
ATOM 724 N N . GLY A 1 93 ? 11.436 -18.381 -0.194 1.00 91.25 93 GLY A N 1
ATOM 725 C CA . GLY A 1 93 ? 11.300 -17.571 -1.400 1.00 91.25 93 GLY A CA 1
ATOM 726 C C . GLY A 1 93 ? 11.669 -18.294 -2.696 1.00 91.25 93 GLY A C 1
ATOM 727 O O . GLY A 1 93 ? 12.005 -17.644 -3.690 1.00 91.25 93 GLY A O 1
ATOM 728 N N . SER A 1 94 ? 11.651 -19.629 -2.697 1.00 92.25 94 SER A N 1
ATOM 729 C CA . SER A 1 94 ? 11.882 -20.455 -3.891 1.00 92.25 94 SER A CA 1
ATOM 730 C C . SER A 1 94 ? 10.819 -20.253 -4.980 1.00 92.25 94 SER A C 1
ATOM 732 O O . SER A 1 94 ? 11.105 -20.438 -6.162 1.00 92.25 94 SER A O 1
ATOM 734 N N . ASP A 1 95 ? 9.625 -19.808 -4.597 1.00 90.88 95 ASP A N 1
ATOM 735 C CA . ASP A 1 95 ? 8.476 -19.516 -5.453 1.00 90.88 95 ASP A CA 1
ATOM 736 C C . ASP A 1 95 ? 8.523 -18.127 -6.114 1.00 90.88 95 ASP A C 1
ATOM 738 O O . ASP A 1 95 ? 7.745 -17.851 -7.029 1.00 90.88 95 ASP A O 1
ATOM 742 N N . PHE A 1 96 ? 9.437 -17.248 -5.692 1.00 95.44 96 PHE A N 1
ATOM 743 C CA . PHE A 1 96 ? 9.543 -15.897 -6.228 1.00 95.44 96 PHE A CA 1
ATOM 744 C C . PHE A 1 96 ? 10.312 -15.879 -7.566 1.00 95.44 96 PHE A C 1
ATOM 746 O O . PHE A 1 96 ? 11.515 -16.146 -7.583 1.00 95.44 96 PHE A O 1
ATOM 753 N N . PRO A 1 97 ? 9.674 -15.511 -8.698 1.00 93.25 97 PRO A N 1
ATOM 754 C CA . PRO A 1 97 ? 10.279 -15.604 -10.034 1.00 93.25 97 PRO A CA 1
ATOM 755 C C . PRO A 1 97 ? 11.242 -14.450 -10.378 1.00 93.25 97 PRO A C 1
ATOM 757 O O . PRO A 1 97 ? 11.732 -14.371 -11.508 1.00 93.25 97 PRO A O 1
ATOM 760 N N . GLY A 1 98 ? 11.486 -13.533 -9.436 1.00 93.69 98 GLY A N 1
ATOM 761 C CA . GLY A 1 98 ? 12.192 -12.275 -9.675 1.00 93.69 98 GLY A CA 1
ATOM 762 C C . GLY A 1 98 ? 11.266 -11.149 -10.145 1.00 93.69 98 GLY A C 1
ATOM 763 O O . GLY A 1 98 ? 10.104 -11.366 -10.489 1.00 93.69 98 GLY A O 1
ATOM 764 N N . LEU A 1 99 ? 11.786 -9.924 -10.130 1.00 92.81 99 LEU A N 1
ATOM 765 C CA . LEU A 1 99 ? 11.074 -8.728 -10.576 1.00 92.81 99 LEU A CA 1
ATOM 766 C C . LEU A 1 99 ? 11.318 -8.474 -12.066 1.00 92.81 99 LEU A C 1
ATOM 768 O O . LEU A 1 99 ? 12.447 -8.588 -12.548 1.00 92.81 99 LEU A O 1
ATOM 772 N N . ASP A 1 100 ? 10.265 -8.087 -12.780 1.00 90.38 100 ASP A N 1
ATOM 773 C CA . ASP A 1 100 ? 10.384 -7.603 -14.154 1.00 90.38 100 ASP A CA 1
ATOM 774 C C . ASP A 1 100 ? 10.855 -6.142 -14.183 1.00 90.38 100 ASP A C 1
ATOM 776 O O . ASP A 1 100 ? 10.725 -5.398 -13.206 1.00 90.38 100 ASP A O 1
ATOM 780 N N . THR A 1 101 ? 11.430 -5.732 -15.313 1.00 86.19 101 THR A N 1
ATOM 781 C CA . THR A 1 101 ? 11.946 -4.374 -15.497 1.00 86.19 101 THR A CA 1
ATOM 782 C C . THR A 1 101 ? 10.915 -3.478 -16.166 1.00 86.19 101 THR A C 1
ATOM 784 O O . THR A 1 101 ? 10.204 -3.891 -17.076 1.00 86.19 101 THR A O 1
ATOM 787 N N . ASN A 1 102 ? 10.880 -2.209 -15.756 1.00 83.19 102 ASN A N 1
ATOM 788 C CA . ASN A 1 102 ? 10.050 -1.173 -16.385 1.00 83.19 102 ASN A CA 1
ATOM 789 C C . ASN A 1 102 ? 10.818 -0.375 -17.455 1.00 83.19 102 ASN A C 1
ATOM 791 O O . ASN A 1 102 ? 10.465 0.764 -17.760 1.00 83.19 102 ASN A O 1
ATOM 795 N N . LEU A 1 103 ? 11.901 -0.933 -18.003 1.00 85.81 103 LEU A N 1
ATOM 796 C CA . LEU A 1 103 ? 12.671 -0.256 -19.040 1.00 85.81 103 LEU A CA 1
ATOM 797 C C . LEU A 1 103 ? 11.967 -0.379 -20.392 1.00 85.81 103 LEU A C 1
ATOM 799 O O . LEU A 1 103 ? 11.548 -1.463 -20.795 1.00 85.81 103 LEU A O 1
ATOM 803 N N . ALA A 1 104 ? 11.884 0.733 -21.118 1.00 83.31 104 ALA A N 1
ATOM 804 C CA . ALA A 1 104 ? 11.412 0.727 -22.493 1.00 83.31 104 ALA A CA 1
ATOM 805 C C . ALA A 1 104 ? 12.476 0.119 -23.418 1.00 83.31 104 ALA A C 1
ATOM 807 O O . ALA A 1 104 ? 13.660 0.455 -23.320 1.00 83.31 104 ALA A O 1
ATOM 808 N N . ASN A 1 105 ? 12.043 -0.742 -24.341 1.00 80.25 105 ASN A N 1
ATOM 809 C CA . ASN A 1 105 ? 12.907 -1.234 -25.409 1.00 80.25 105 ASN A CA 1
ATOM 810 C C . ASN A 1 105 ? 13.322 -0.042 -26.295 1.00 80.25 105 ASN A C 1
ATOM 812 O O . ASN A 1 105 ? 12.446 0.729 -26.703 1.00 80.25 105 ASN A O 1
ATOM 816 N N . PRO A 1 106 ? 14.619 0.173 -26.567 1.00 84.69 106 PRO A N 1
ATOM 817 C CA . PRO A 1 106 ? 15.043 1.248 -27.455 1.00 84.69 106 PRO A CA 1
ATOM 818 C C . PRO A 1 106 ? 14.461 1.101 -28.864 1.00 84.69 106 PRO A C 1
ATOM 820 O O . PRO A 1 106 ? 14.438 0.013 -29.432 1.00 84.69 106 PRO A O 1
ATOM 823 N N . ASP A 1 107 ? 14.068 2.234 -29.442 1.00 80.38 107 ASP A N 1
ATOM 824 C CA . ASP A 1 107 ? 13.518 2.336 -30.794 1.00 80.38 107 ASP A CA 1
ATOM 825 C C . ASP A 1 107 ? 14.387 3.284 -31.637 1.00 80.38 107 ASP A C 1
ATOM 827 O O . ASP A 1 107 ? 14.587 4.451 -31.284 1.00 80.38 107 ASP A O 1
ATOM 831 N N . PHE A 1 108 ? 14.950 2.767 -32.730 1.00 81.00 108 PHE A N 1
ATOM 832 C CA . PHE A 1 108 ? 15.905 3.485 -33.574 1.00 81.00 108 PHE A CA 1
ATOM 833 C C . PHE A 1 108 ? 15.278 4.714 -34.269 1.00 81.00 108 PHE A C 1
ATOM 835 O O . PHE A 1 108 ? 15.800 5.816 -34.073 1.00 81.00 108 PHE A O 1
ATOM 842 N N . PRO A 1 109 ? 14.132 4.590 -34.973 1.00 78.06 109 PRO A N 1
ATOM 843 C CA . PRO A 1 109 ? 13.283 5.705 -35.402 1.00 78.06 109 PRO A CA 1
ATOM 844 C C . PRO A 1 109 ? 13.096 6.835 -34.381 1.00 78.06 109 PRO A C 1
ATOM 846 O O . PRO A 1 109 ? 13.232 8.017 -34.709 1.00 78.06 109 PRO A O 1
ATOM 849 N N . VAL A 1 110 ? 12.805 6.497 -33.121 1.00 80.69 110 VAL A N 1
ATOM 850 C CA . VAL A 1 110 ? 12.595 7.496 -32.058 1.00 80.69 110 VAL A CA 1
ATOM 851 C C . VAL A 1 110 ? 13.893 8.228 -31.722 1.00 80.69 110 VAL A C 1
ATOM 853 O O . VAL A 1 110 ? 13.872 9.438 -31.500 1.00 80.69 110 VAL A O 1
ATOM 856 N N . LEU A 1 111 ? 15.032 7.532 -31.722 1.00 81.44 111 LEU A N 1
ATOM 857 C CA . LEU A 1 111 ? 16.336 8.154 -31.477 1.00 81.44 111 LEU A CA 1
ATOM 858 C C . LEU A 1 111 ? 16.747 9.099 -32.607 1.00 81.44 111 LEU A C 1
ATOM 860 O O . LEU A 1 111 ? 17.273 10.172 -32.320 1.00 81.44 111 LEU A O 1
ATOM 864 N N . LEU A 1 112 ? 16.462 8.747 -33.865 1.00 80.81 112 LEU A N 1
ATOM 865 C CA . LEU A 1 112 ? 16.736 9.612 -35.017 1.00 80.81 112 LEU A CA 1
ATOM 866 C C . LEU A 1 112 ? 16.012 10.955 -34.910 1.00 80.81 112 LEU A C 1
ATOM 868 O O . LEU A 1 112 ? 16.613 11.993 -35.188 1.00 80.81 112 LEU A O 1
ATOM 872 N N . LYS A 1 113 ? 14.761 10.963 -34.429 1.00 80.62 113 LYS A N 1
ATOM 873 C CA . LYS A 1 113 ? 14.006 12.209 -34.214 1.00 80.62 113 LYS A CA 1
ATOM 874 C C . LYS A 1 113 ? 14.724 13.184 -33.280 1.00 80.62 113 LYS A C 1
ATOM 876 O O . LYS A 1 113 ? 14.638 14.390 -33.493 1.00 80.62 113 LYS A O 1
ATOM 881 N N . GLY A 1 114 ? 15.463 12.675 -32.293 1.00 81.75 114 GLY A N 1
ATOM 882 C CA . GLY A 1 114 ? 16.237 13.492 -31.355 1.00 81.75 114 GLY A CA 1
ATOM 883 C C . GLY A 1 114 ? 17.395 14.268 -31.992 1.00 81.75 114 GLY A C 1
ATOM 884 O O . GLY A 1 114 ? 17.895 15.204 -31.378 1.00 81.75 114 GLY A O 1
ATOM 885 N N . TYR A 1 115 ? 17.803 13.916 -33.214 1.00 83.50 115 TYR A N 1
ATOM 886 C CA . TYR A 1 115 ? 18.871 14.596 -33.953 1.00 83.50 115 TYR A CA 1
ATOM 887 C C . TYR A 1 115 ? 18.349 15.529 -35.057 1.00 83.50 115 TYR A C 1
ATOM 889 O O . TYR A 1 115 ? 19.152 16.167 -35.735 1.00 83.50 115 TYR A O 1
ATOM 897 N N . ASN A 1 116 ? 17.027 15.641 -35.244 1.00 79.88 116 ASN A N 1
ATOM 898 C CA . ASN A 1 116 ? 16.444 16.464 -36.309 1.00 79.88 116 ASN A CA 1
ATOM 899 C C . ASN A 1 116 ? 16.841 17.938 -36.192 1.00 79.88 116 ASN A C 1
ATOM 901 O O . ASN A 1 116 ? 17.228 18.541 -37.187 1.00 79.88 116 ASN A O 1
ATOM 905 N N . ASP A 1 117 ? 16.790 18.514 -34.992 1.00 79.06 117 ASP A N 1
ATOM 906 C CA . ASP A 1 117 ? 17.124 19.928 -34.794 1.00 79.06 117 ASP A CA 1
ATOM 907 C C . ASP A 1 117 ? 18.599 20.213 -35.116 1.00 79.06 117 ASP A C 1
ATOM 909 O O . ASP A 1 117 ? 18.909 21.205 -35.775 1.00 79.06 117 ASP A O 1
ATOM 913 N N . GLU A 1 118 ? 19.503 19.311 -34.716 1.00 80.25 118 GLU A N 1
ATOM 914 C CA . GLU A 1 118 ? 20.936 19.376 -35.043 1.00 80.25 118 GLU A CA 1
ATOM 915 C C . GLU A 1 118 ? 21.153 19.273 -36.563 1.00 80.25 118 GLU A C 1
ATOM 917 O O . GLU A 1 118 ? 21.925 20.039 -37.147 1.00 80.25 118 GLU A O 1
ATOM 922 N N . TYR A 1 119 ? 20.428 18.365 -37.225 1.00 78.25 119 TYR A N 1
ATOM 923 C CA . TYR A 1 119 ? 20.436 18.221 -38.679 1.00 78.25 119 TYR A CA 1
ATOM 924 C C . TYR A 1 119 ? 19.986 19.508 -39.383 1.00 78.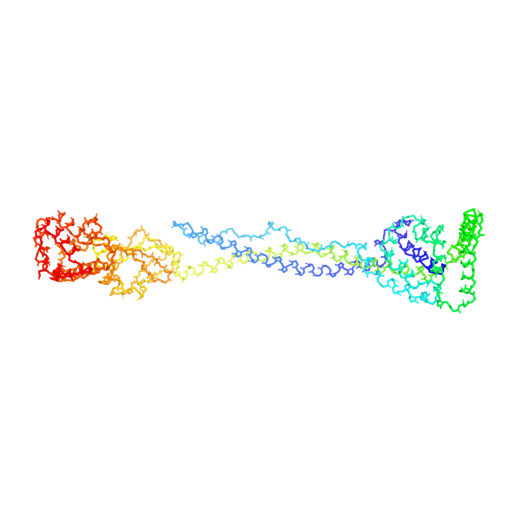25 119 TYR A C 1
ATOM 926 O O . TYR A 1 119 ? 20.708 20.021 -40.239 1.00 78.25 119 TYR A O 1
ATOM 934 N N . TYR A 1 120 ? 18.847 20.079 -38.986 1.00 73.75 120 TYR A N 1
ATOM 935 C CA . TYR A 1 120 ? 18.310 21.303 -39.582 1.00 73.75 120 TYR A CA 1
ATOM 936 C C . TYR A 1 120 ? 19.205 22.523 -39.369 1.00 73.75 120 TYR A C 1
ATOM 938 O O . TYR A 1 120 ? 19.332 23.359 -40.267 1.00 73.75 120 TYR A O 1
ATOM 946 N N . GLN A 1 121 ? 19.822 22.647 -38.193 1.00 73.75 121 GLN A N 1
ATOM 947 C CA . GLN A 1 121 ? 20.768 23.726 -37.915 1.00 73.75 121 GLN A CA 1
ATOM 948 C C . GLN A 1 121 ? 21.991 23.633 -38.828 1.00 73.75 121 GLN A C 1
ATOM 950 O O . GLN A 1 121 ? 22.342 24.628 -39.461 1.00 73.75 121 GLN A O 1
ATOM 955 N N . ASN A 1 122 ? 22.569 22.437 -38.966 1.00 70.56 122 ASN A N 1
ATOM 956 C CA . ASN A 1 122 ? 23.724 22.208 -39.833 1.00 70.56 122 ASN A CA 1
ATOM 957 C C . ASN A 1 122 ? 23.390 22.415 -41.321 1.00 70.56 122 ASN A C 1
ATOM 959 O O . ASN A 1 122 ? 24.145 23.070 -42.035 1.00 70.56 122 ASN A O 1
ATOM 963 N N . LEU A 1 123 ? 22.220 21.957 -41.784 1.00 70.44 123 LEU A N 1
ATOM 964 C CA . LEU A 1 123 ? 21.745 22.211 -43.151 1.00 70.44 123 LEU A CA 1
ATOM 965 C C . LEU A 1 123 ? 21.683 23.717 -43.464 1.00 70.44 123 LEU A C 1
ATOM 967 O O . LEU A 1 123 ? 22.006 24.145 -44.571 1.00 70.44 123 LEU A O 1
ATOM 971 N N . ARG A 1 124 ? 21.254 24.529 -42.492 1.00 69.06 124 ARG A N 1
ATOM 972 C CA . ARG A 1 124 ? 21.105 25.982 -42.651 1.00 69.06 124 ARG A CA 1
ATOM 973 C C . ARG A 1 124 ? 22.429 26.731 -42.604 1.00 69.06 124 ARG A C 1
ATOM 975 O O . ARG A 1 124 ? 22.577 27.697 -43.351 1.00 69.06 124 ARG A O 1
ATOM 982 N N . SER A 1 125 ? 23.353 26.314 -41.738 1.00 66.94 125 SER A N 1
ATOM 983 C CA . SER A 1 125 ? 24.674 26.936 -41.618 1.00 66.94 125 SER A CA 1
ATOM 984 C C . SER A 1 125 ? 25.575 26.612 -42.804 1.00 66.94 125 SER A C 1
ATOM 986 O O . SER A 1 125 ? 26.223 27.513 -43.325 1.00 66.94 125 SER A O 1
ATOM 988 N N . ASP A 1 126 ? 25.593 25.353 -43.251 1.00 63.56 126 ASP A N 1
ATOM 989 C CA . ASP A 1 126 ? 26.545 24.882 -44.266 1.00 63.56 126 ASP A CA 1
ATOM 990 C C . ASP A 1 126 ? 26.241 25.437 -45.666 1.00 63.56 126 ASP A C 1
ATOM 992 O O . ASP A 1 126 ? 27.143 25.568 -46.490 1.00 63.56 126 ASP A O 1
ATOM 996 N N . LEU A 1 127 ? 24.978 25.766 -45.951 1.00 61.41 127 LEU A N 1
ATOM 997 C CA . LEU A 1 127 ? 24.534 26.224 -47.273 1.00 61.41 127 LEU A CA 1
ATOM 998 C C . LEU A 1 127 ? 24.365 27.740 -47.391 1.00 61.41 127 LEU A C 1
ATOM 1000 O O . LEU A 1 127 ? 23.824 28.192 -48.397 1.00 61.41 127 LEU A O 1
ATOM 1004 N N . ASP A 1 128 ? 24.739 28.507 -46.359 1.00 61.97 128 ASP A N 1
ATOM 1005 C CA . ASP A 1 128 ? 24.399 29.932 -46.239 1.00 61.97 128 ASP A CA 1
ATOM 1006 C C . ASP A 1 128 ? 22.960 30.199 -46.726 1.00 61.97 128 ASP A C 1
ATOM 1008 O O . ASP A 1 128 ? 22.673 31.008 -47.614 1.00 61.97 128 ASP A O 1
ATOM 1012 N N . TYR A 1 129 ? 22.048 29.377 -46.200 1.00 60.00 129 TYR A N 1
ATOM 1013 C CA . TYR A 1 129 ? 20.753 29.091 -46.813 1.00 60.00 129 TYR A CA 1
ATOM 1014 C C . TYR A 1 129 ? 19.916 30.358 -47.059 1.00 60.00 129 TYR A C 1
ATOM 1016 O O . TYR A 1 129 ? 19.175 30.459 -48.035 1.00 60.00 129 TYR A O 1
ATOM 1024 N N . ASN A 1 130 ? 20.063 31.360 -46.192 1.00 56.91 130 ASN A N 1
ATOM 1025 C CA . ASN A 1 130 ? 19.349 32.631 -46.299 1.00 56.91 130 ASN A CA 1
ATOM 1026 C C . ASN A 1 130 ? 19.912 33.556 -47.397 1.00 56.91 130 ASN A C 1
ATOM 1028 O O . ASN A 1 130 ? 19.176 34.403 -47.913 1.00 56.91 130 ASN A O 1
ATOM 1032 N N . ASN A 1 131 ? 21.182 33.394 -47.776 1.00 57.41 131 ASN A N 1
ATOM 1033 C CA . ASN A 1 131 ? 21.848 34.211 -48.788 1.00 57.41 131 ASN A CA 1
ATOM 1034 C C . ASN A 1 131 ? 21.777 33.582 -50.187 1.00 57.41 131 ASN A C 1
ATOM 1036 O O . ASN A 1 131 ? 21.606 34.315 -51.162 1.00 57.41 131 ASN A O 1
ATOM 1040 N N . GLU A 1 132 ? 21.826 32.250 -50.304 1.00 55.00 132 GLU A N 1
ATOM 1041 C CA . GLU A 1 132 ? 21.754 31.551 -51.602 1.00 55.00 132 GLU A CA 1
ATOM 1042 C C . GLU A 1 132 ? 20.334 31.432 -52.178 1.00 55.00 132 GLU A C 1
ATOM 1044 O O . GLU A 1 132 ? 20.149 31.179 -53.373 1.00 55.00 132 GLU A O 1
ATOM 1049 N N . VAL A 1 133 ? 19.307 31.611 -51.344 1.00 58.03 133 VAL A N 1
ATOM 1050 C CA . VAL A 1 133 ? 17.916 31.407 -51.745 1.00 58.03 133 VAL A CA 1
ATOM 1051 C C . VAL A 1 133 ? 17.261 32.742 -52.111 1.00 58.03 133 VAL A C 1
ATOM 1053 O O . VAL A 1 133 ? 17.019 33.617 -51.280 1.00 58.03 133 VAL A O 1
ATOM 1056 N N . ASP A 1 134 ? 16.957 32.910 -53.398 1.00 56.03 134 ASP A N 1
ATOM 1057 C CA . ASP A 1 134 ? 16.261 34.075 -53.962 1.00 56.03 134 ASP A CA 1
ATOM 1058 C C . ASP A 1 134 ? 14.726 34.019 -53.761 1.00 56.03 134 ASP A C 1
ATOM 1060 O O . ASP A 1 134 ? 14.007 34.746 -54.435 1.00 56.03 134 ASP A O 1
ATOM 1064 N N . PHE A 1 135 ? 14.190 33.183 -52.862 1.00 60.22 135 PHE A N 1
ATOM 1065 C CA . PHE A 1 135 ? 12.741 33.076 -52.606 1.00 60.22 135 PHE A CA 1
ATOM 1066 C C . PHE A 1 135 ? 12.264 33.992 -51.480 1.00 60.22 135 PHE A C 1
ATOM 1068 O O . PHE A 1 135 ? 13.035 34.399 -50.610 1.00 60.22 135 PHE A O 1
ATOM 1075 N N . ASP A 1 136 ? 10.969 34.312 -51.509 1.00 60.97 136 ASP A N 1
ATOM 1076 C CA . ASP A 1 136 ? 10.295 34.964 -50.388 1.00 60.97 136 ASP A CA 1
ATOM 1077 C C . ASP A 1 136 ? 10.513 34.154 -49.096 1.00 60.97 136 ASP A C 1
ATOM 1079 O O . ASP A 1 136 ? 10.386 32.925 -49.099 1.00 60.97 136 ASP A O 1
ATOM 1083 N N . SER A 1 137 ? 10.846 34.835 -47.997 1.00 58.12 137 SER A N 1
ATOM 1084 C CA . SER A 1 137 ? 11.226 34.201 -46.728 1.00 58.12 137 SER A CA 1
ATOM 1085 C C . SER A 1 137 ? 10.112 33.351 -46.111 1.00 58.12 137 SER A C 1
ATOM 1087 O O . SER A 1 137 ? 10.395 32.382 -45.412 1.00 58.12 137 SER A O 1
ATOM 1089 N N . SER A 1 138 ? 8.842 33.661 -46.398 1.00 59.69 138 SER A N 1
ATOM 1090 C CA . SER A 1 138 ? 7.706 32.842 -45.954 1.00 59.69 138 SER A CA 1
ATOM 1091 C C . SER A 1 138 ? 7.653 31.491 -46.670 1.00 59.69 138 SER A C 1
ATOM 1093 O O . SER A 1 138 ? 7.320 30.475 -46.068 1.00 59.69 138 SER A O 1
ATOM 1095 N N . LEU A 1 139 ? 8.024 31.472 -47.953 1.00 59.22 139 LEU A N 1
ATOM 1096 C CA . LEU A 1 139 ? 8.038 30.278 -48.789 1.00 59.22 139 LEU A CA 1
ATOM 1097 C C . LEU A 1 139 ? 9.256 29.400 -48.456 1.00 59.22 139 LEU A C 1
ATOM 1099 O O . LEU A 1 139 ? 9.148 28.180 -48.419 1.00 59.22 139 LEU A O 1
ATOM 1103 N N . SER A 1 140 ? 10.412 30.008 -48.170 1.00 58.81 140 SER A N 1
ATOM 1104 C CA . SER A 1 140 ? 11.630 29.267 -47.818 1.00 58.81 140 SER A CA 1
ATOM 1105 C C . SER A 1 140 ? 11.542 28.558 -46.463 1.00 58.81 140 SER A C 1
ATOM 1107 O O . SER A 1 140 ? 12.159 27.506 -46.300 1.00 58.81 140 SER A O 1
ATOM 1109 N N . ASP A 1 141 ? 10.778 29.086 -45.504 1.00 58.38 141 ASP A N 1
ATOM 1110 C CA . ASP A 1 141 ? 10.516 28.412 -44.231 1.00 58.38 141 ASP A CA 1
ATOM 1111 C C . ASP A 1 141 ? 9.440 27.316 -44.375 1.00 58.38 141 ASP A C 1
ATOM 1113 O O . ASP A 1 141 ? 9.630 26.212 -43.866 1.00 58.38 141 ASP A O 1
ATOM 1117 N N . GLU A 1 142 ? 8.353 27.566 -45.115 1.00 58.97 142 GLU A N 1
ATOM 1118 C CA . GLU A 1 142 ? 7.257 26.602 -45.336 1.00 58.97 142 GLU A CA 1
ATOM 1119 C C . GLU A 1 142 ? 7.691 25.378 -46.158 1.00 58.97 142 GLU A C 1
ATOM 1121 O O . GLU A 1 142 ? 7.245 24.264 -45.899 1.00 58.97 142 GLU A O 1
ATOM 1126 N N . MET A 1 143 ? 8.592 25.561 -47.123 1.00 57.34 143 MET A N 1
ATOM 1127 C CA . MET A 1 143 ? 9.044 24.486 -48.010 1.00 57.34 143 MET A CA 1
ATOM 1128 C C . MET A 1 143 ? 10.183 23.637 -47.434 1.00 57.34 143 MET A C 1
ATOM 1130 O O . MET A 1 143 ? 10.434 22.546 -47.938 1.00 57.34 143 MET A O 1
ATOM 1134 N N . TYR A 1 144 ? 10.892 24.124 -46.410 1.00 56.38 144 TYR A N 1
ATOM 1135 C CA . TYR A 1 144 ? 12.141 23.496 -45.961 1.00 56.38 144 TYR A CA 1
ATOM 1136 C C . TYR A 1 144 ? 12.256 23.280 -44.443 1.00 56.38 144 TYR A C 1
ATOM 1138 O O . TYR A 1 144 ? 13.228 22.660 -44.020 1.00 56.38 144 TYR A O 1
ATOM 1146 N N . ARG A 1 145 ? 11.305 23.746 -43.610 1.00 53.00 145 ARG A N 1
ATOM 1147 C CA . ARG A 1 145 ? 11.269 23.421 -42.163 1.00 53.00 145 ARG A CA 1
ATOM 1148 C C . ARG A 1 145 ? 10.343 22.266 -41.776 1.00 53.00 145 ARG A C 1
ATOM 1150 O O . ARG A 1 145 ? 10.523 21.717 -40.697 1.00 53.00 145 ARG A O 1
ATOM 1157 N N . SER A 1 146 ? 9.302 21.969 -42.551 1.00 49.69 146 SER A N 1
ATOM 1158 C CA . SER A 1 146 ? 8.125 21.251 -42.026 1.00 49.69 146 SER A CA 1
ATOM 1159 C C . SER A 1 146 ? 7.982 19.786 -42.447 1.00 49.69 146 SER A C 1
ATOM 1161 O O . SER A 1 146 ? 7.030 19.156 -41.995 1.00 49.69 146 SER A O 1
ATOM 1163 N N . HIS A 1 147 ? 8.886 19.223 -43.260 1.00 54.78 147 HIS A N 1
ATOM 1164 C CA . HIS A 1 147 ? 8.623 17.921 -43.897 1.00 54.78 147 HIS A CA 1
ATOM 1165 C C . HIS A 1 147 ? 9.769 16.891 -43.892 1.00 54.78 147 HIS A C 1
ATOM 1167 O O . HIS A 1 147 ? 9.506 15.759 -44.275 1.00 54.78 147 HIS A O 1
ATOM 1173 N N . ASP A 1 148 ? 10.989 17.214 -43.435 1.00 61.44 148 ASP A N 1
ATOM 1174 C CA . ASP A 1 148 ? 12.141 16.300 -43.582 1.00 61.44 148 ASP A CA 1
ATOM 1175 C C . ASP A 1 148 ? 12.741 15.882 -42.228 1.00 61.44 148 ASP A C 1
ATOM 1177 O O . ASP A 1 148 ? 13.582 16.573 -41.653 1.00 61.44 148 ASP A O 1
ATOM 1181 N N . SER A 1 149 ? 12.338 14.749 -41.668 1.00 69.75 149 SER A N 1
ATOM 1182 C CA . SER A 1 149 ? 13.001 14.181 -40.491 1.00 69.75 149 SER A CA 1
ATOM 1183 C C . SER A 1 149 ? 14.090 13.178 -40.882 1.00 69.75 149 SER A C 1
ATOM 1185 O O . SER A 1 149 ? 13.990 12.483 -41.889 1.00 69.75 149 SER A O 1
ATOM 1187 N N . LEU A 1 150 ? 15.118 13.024 -40.041 1.00 73.44 150 LEU A N 1
ATOM 1188 C CA . LEU A 1 150 ? 16.097 11.928 -40.127 1.00 73.44 150 LEU A CA 1
ATOM 1189 C C . LEU A 1 150 ? 15.427 10.551 -40.173 1.00 73.44 150 LEU A C 1
ATOM 1191 O O . LEU A 1 150 ? 15.957 9.621 -40.774 1.00 73.44 150 LEU A O 1
ATOM 1195 N N . ASN A 1 151 ? 14.247 10.434 -39.564 1.00 70.50 151 ASN A N 1
ATOM 1196 C CA . ASN A 1 151 ? 13.435 9.232 -39.639 1.00 70.50 151 ASN A CA 1
ATOM 1197 C C . ASN A 1 151 ? 12.865 8.989 -41.049 1.00 70.50 151 ASN A C 1
ATOM 1199 O O . ASN A 1 151 ? 12.796 7.841 -41.474 1.00 70.50 151 ASN A O 1
ATOM 1203 N N . ASP A 1 152 ? 12.516 10.037 -41.796 1.00 70.06 152 ASP A N 1
ATOM 1204 C CA . ASP A 1 152 ? 11.980 9.892 -43.155 1.00 70.06 152 ASP A CA 1
ATOM 1205 C C . ASP A 1 152 ? 13.053 9.331 -44.095 1.00 70.06 152 ASP A C 1
ATOM 1207 O O . ASP A 1 152 ? 12.799 8.355 -44.802 1.00 70.06 152 ASP A O 1
ATOM 1211 N N . TYR A 1 153 ? 14.294 9.823 -43.985 1.00 68.38 153 TYR A N 1
ATOM 1212 C CA . TYR A 1 153 ? 15.449 9.273 -44.708 1.00 68.38 153 TYR A CA 1
ATOM 1213 C C . TYR A 1 153 ? 15.689 7.781 -44.424 1.00 68.38 153 TYR A C 1
ATOM 1215 O O . TYR A 1 153 ? 16.139 7.059 -45.313 1.00 68.38 153 TYR A O 1
ATOM 1223 N N . TYR A 1 154 ? 15.388 7.300 -43.213 1.00 64.31 154 TYR A N 1
ATOM 1224 C CA . TYR A 1 154 ? 15.489 5.876 -42.874 1.00 64.31 154 TYR A CA 1
ATOM 1225 C C . TYR A 1 154 ? 14.408 5.030 -43.573 1.00 64.31 154 TYR A C 1
ATOM 1227 O O . TYR A 1 154 ? 14.665 3.887 -43.941 1.00 64.31 154 TYR A O 1
ATOM 1235 N N . THR A 1 155 ? 13.221 5.598 -43.803 1.00 61.25 155 THR A N 1
ATOM 1236 C CA . THR A 1 155 ? 12.076 4.920 -44.443 1.00 61.25 155 THR A CA 1
ATOM 1237 C C . THR A 1 155 ? 12.031 5.031 -45.972 1.00 61.25 155 THR A C 1
ATOM 1239 O O . THR A 1 155 ? 11.219 4.367 -46.615 1.00 61.25 155 THR A O 1
ATOM 1242 N N . TRP A 1 156 ? 12.883 5.855 -46.591 1.00 64.56 156 TRP A N 1
ATOM 1243 C CA . TRP A 1 156 ? 12.929 6.012 -48.048 1.00 64.56 156 TRP A CA 1
ATOM 1244 C C . TRP A 1 156 ? 13.542 4.777 -48.720 1.00 64.56 156 TRP A C 1
ATOM 1246 O O . TRP A 1 156 ? 14.765 4.648 -48.836 1.00 64.56 156 TRP A O 1
ATOM 1256 N N . HIS A 1 157 ? 12.683 3.855 -49.161 1.00 54.59 157 HIS A N 1
ATOM 1257 C CA . HIS A 1 157 ? 13.094 2.581 -49.756 1.00 54.59 157 HIS A CA 1
ATOM 1258 C C . HIS A 1 157 ? 13.465 2.682 -51.246 1.00 54.59 157 HIS A C 1
ATOM 1260 O O . HIS A 1 157 ? 14.472 2.094 -51.644 1.00 54.59 157 HIS A O 1
ATOM 1266 N N . ASP A 1 158 ? 12.794 3.531 -52.030 1.00 50.94 158 ASP A N 1
ATOM 1267 C CA . ASP A 1 158 ? 13.075 3.708 -53.459 1.00 50.94 158 ASP A CA 1
ATOM 1268 C C . ASP A 1 158 ? 13.647 5.099 -53.762 1.00 50.94 158 ASP A C 1
ATOM 1270 O O . ASP A 1 158 ? 13.078 6.126 -53.411 1.00 50.94 158 ASP A O 1
ATOM 1274 N N . TYR A 1 159 ? 14.803 5.133 -54.434 1.00 47.12 159 TYR A N 1
ATOM 1275 C CA . TYR A 1 159 ? 15.633 6.311 -54.760 1.00 47.12 159 TYR A CA 1
ATOM 1276 C C . TYR A 1 159 ? 14.953 7.409 -55.613 1.00 47.12 159 TYR A C 1
ATOM 1278 O O . TYR A 1 159 ? 15.622 8.295 -56.151 1.00 47.12 159 TYR A O 1
ATOM 1286 N N . LYS A 1 160 ? 13.639 7.341 -55.804 1.00 44.00 160 LYS A N 1
ATOM 1287 C CA . LYS A 1 160 ? 12.875 8.126 -56.762 1.00 44.00 160 LYS A CA 1
ATOM 1288 C C . LYS A 1 160 ? 11.482 8.378 -56.186 1.00 44.00 160 LYS A C 1
ATOM 1290 O O . LYS A 1 160 ? 10.697 7.450 -56.134 1.00 44.00 160 LYS A O 1
ATOM 1295 N N . GLU A 1 161 ? 11.194 9.612 -55.755 1.00 44.12 161 GLU A N 1
ATOM 1296 C CA . GLU A 1 161 ? 10.180 10.473 -56.414 1.00 44.12 161 GLU A CA 1
ATOM 1297 C C . GLU A 1 161 ? 9.534 11.591 -55.580 1.00 44.12 161 GLU A C 1
ATOM 1299 O O . GLU A 1 161 ? 8.980 12.499 -56.196 1.00 44.12 161 GLU A O 1
ATOM 1304 N N . GLU A 1 162 ? 9.627 11.650 -54.249 1.00 47.59 162 GLU A N 1
ATOM 1305 C CA . GLU A 1 162 ? 8.684 12.529 -53.515 1.00 47.59 162 GLU A CA 1
ATOM 1306 C C . GLU A 1 162 ? 9.238 13.790 -52.849 1.00 47.59 162 GLU A C 1
ATOM 1308 O O . GLU A 1 162 ? 8.459 14.606 -52.369 1.00 47.59 162 GLU A O 1
ATOM 1313 N N . LEU A 1 163 ? 10.545 14.048 -52.877 1.00 49.47 163 LEU A N 1
ATOM 1314 C CA . LEU A 1 163 ? 11.070 15.230 -52.178 1.00 49.47 163 LEU A CA 1
ATOM 1315 C C . LEU A 1 163 ? 10.667 16.571 -52.831 1.00 49.47 163 LEU A C 1
ATOM 1317 O O . LEU A 1 163 ? 10.560 17.570 -52.128 1.00 49.47 163 LEU A O 1
ATOM 1321 N N . LEU A 1 164 ? 10.432 16.629 -54.156 1.00 50.62 164 LEU A N 1
ATOM 1322 C CA . LEU A 1 164 ? 10.267 17.909 -54.886 1.00 50.62 164 LEU A CA 1
ATOM 1323 C C . LEU A 1 164 ? 9.262 17.952 -56.037 1.00 50.62 164 LEU A C 1
ATOM 1325 O O . LEU A 1 164 ? 9.086 19.018 -56.637 1.00 50.62 164 LEU A O 1
ATOM 1329 N N . ASN A 1 165 ? 8.623 16.841 -56.401 1.00 49.31 165 ASN A N 1
ATOM 1330 C CA . ASN A 1 165 ? 7.977 16.774 -57.713 1.00 49.31 165 ASN A CA 1
ATOM 1331 C C . ASN A 1 165 ? 6.730 17.667 -57.870 1.00 49.31 165 ASN A C 1
ATOM 1333 O O . ASN A 1 165 ? 6.406 18.031 -58.996 1.00 49.31 165 ASN A O 1
ATOM 1337 N N . SER A 1 166 ? 6.055 18.094 -56.795 1.00 51.09 166 SER A N 1
ATOM 1338 C CA . SER A 1 166 ? 4.784 18.838 -56.909 1.00 51.09 166 SER A CA 1
ATOM 1339 C C . SER A 1 166 ? 4.865 20.337 -56.587 1.00 51.09 166 SER A C 1
ATOM 1341 O O . SER A 1 166 ? 4.138 21.134 -57.187 1.00 51.09 166 SER A O 1
ATOM 1343 N N . TYR A 1 167 ? 5.738 20.760 -55.665 1.00 58.84 167 TYR A N 1
ATOM 1344 C CA . TYR A 1 167 ? 5.773 22.161 -55.226 1.00 58.84 167 TYR A CA 1
ATOM 1345 C C . TYR A 1 167 ? 6.390 23.110 -56.262 1.00 58.84 167 TYR A C 1
ATOM 1347 O O . TYR A 1 167 ? 5.971 24.264 -56.360 1.00 58.84 167 TYR A O 1
ATOM 1355 N N . TRP A 1 168 ? 7.354 22.622 -57.048 1.00 64.19 168 TRP A N 1
ATOM 1356 C CA . TRP A 1 168 ? 8.114 23.430 -58.006 1.00 64.19 168 TRP A CA 1
ATOM 1357 C C . TRP A 1 168 ? 7.701 23.221 -59.455 1.00 64.19 168 TRP A C 1
ATOM 1359 O O . TRP A 1 168 ? 8.254 23.881 -60.314 1.00 64.19 168 TRP A O 1
ATOM 1369 N N . ARG A 1 169 ? 6.779 22.313 -59.770 1.00 70.62 169 ARG A N 1
ATOM 1370 C CA . ARG A 1 169 ? 6.440 21.971 -61.161 1.00 70.62 169 ARG A CA 1
ATOM 1371 C C . ARG A 1 169 ? 5.038 22.447 -61.535 1.00 70.62 169 ARG A C 1
ATOM 1373 O O . ARG A 1 169 ? 4.267 22.878 -60.672 1.00 70.62 169 ARG A O 1
ATOM 1380 N N . ASN A 1 170 ? 4.701 22.344 -62.818 1.00 79.31 170 ASN A N 1
ATOM 1381 C CA . ASN A 1 170 ? 3.353 22.574 -63.328 1.00 79.31 170 ASN A CA 1
ATOM 1382 C C . ASN A 1 170 ? 2.761 23.953 -62.941 1.00 79.31 170 ASN A C 1
ATOM 1384 O O . ASN A 1 170 ? 3.448 24.976 -62.867 1.00 79.31 170 ASN A O 1
ATOM 1388 N N . GLU A 1 171 ? 1.450 23.990 -62.700 1.00 78.69 171 GLU A N 1
ATOM 1389 C CA . GLU A 1 171 ? 0.665 25.195 -62.421 1.00 78.69 171 GLU A CA 1
ATOM 1390 C C . GLU A 1 171 ? 1.069 25.907 -61.119 1.00 78.69 171 GLU A C 1
ATOM 1392 O O . GLU A 1 171 ? 0.895 27.123 -60.999 1.00 78.69 171 GLU A O 1
ATOM 1397 N N . ASN A 1 172 ? 1.668 25.191 -60.161 1.00 78.50 172 ASN A N 1
ATOM 1398 C CA . ASN A 1 172 ? 2.171 25.787 -58.922 1.00 78.50 172 ASN A CA 1
ATOM 1399 C C . ASN A 1 172 ? 3.321 26.763 -59.189 1.00 78.50 172 ASN A C 1
ATOM 1401 O O . ASN A 1 172 ? 3.324 27.864 -58.633 1.00 78.50 172 ASN A O 1
ATOM 1405 N N . ALA A 1 173 ? 4.256 26.404 -60.075 1.00 79.62 173 ALA A N 1
ATOM 1406 C CA . ALA A 1 173 ? 5.363 27.280 -60.457 1.00 79.62 173 ALA A CA 1
ATOM 1407 C C . ALA A 1 173 ? 4.852 28.578 -61.092 1.00 79.62 173 ALA A C 1
ATOM 1409 O O . ALA A 1 173 ? 5.302 29.675 -60.751 1.00 79.62 173 ALA A O 1
ATOM 1410 N N . LEU A 1 174 ? 3.850 28.460 -61.968 1.00 86.06 174 LEU A N 1
ATOM 1411 C CA . LEU A 1 174 ? 3.200 29.611 -62.579 1.00 86.06 174 LEU A CA 1
ATOM 1412 C C . LEU A 1 174 ? 2.484 30.477 -61.534 1.00 86.06 174 LEU A C 1
ATOM 1414 O O . LEU A 1 174 ? 2.596 31.702 -61.567 1.00 86.06 174 LEU A O 1
ATOM 1418 N N . ARG A 1 175 ? 1.767 29.866 -60.586 1.00 85.44 175 ARG A N 1
ATOM 1419 C CA . ARG A 1 175 ? 1.092 30.595 -59.504 1.00 85.44 175 ARG A CA 1
ATOM 1420 C C . ARG A 1 175 ? 2.089 31.400 -58.670 1.00 85.44 175 ARG A C 1
ATOM 1422 O O . ARG A 1 175 ? 1.848 32.580 -58.423 1.00 85.44 175 ARG A O 1
ATOM 1429 N N . LEU A 1 176 ? 3.213 30.790 -58.285 1.00 80.81 176 LEU A N 1
ATOM 1430 C CA . LEU A 1 176 ? 4.286 31.448 -57.530 1.00 80.81 176 LEU A CA 1
ATOM 1431 C C . LEU A 1 176 ? 4.941 32.586 -58.323 1.00 80.81 176 LEU A C 1
ATOM 1433 O O . LEU A 1 176 ? 5.263 33.635 -57.756 1.00 80.81 176 LEU A O 1
ATOM 1437 N N . PHE A 1 177 ? 5.117 32.398 -59.632 1.00 85.81 177 PHE A N 1
ATOM 1438 C CA . PHE A 1 177 ? 5.600 33.436 -60.539 1.00 85.81 177 PHE A CA 1
ATOM 1439 C C . PHE A 1 177 ? 4.646 34.634 -60.563 1.00 85.81 177 PHE A C 1
ATOM 1441 O O . PHE A 1 177 ? 5.048 35.749 -60.229 1.00 85.81 177 PHE A O 1
ATOM 1448 N N . LEU A 1 178 ? 3.364 34.408 -60.862 1.00 87.00 178 LEU A N 1
ATOM 1449 C CA . LEU A 1 178 ? 2.355 35.467 -60.964 1.00 87.00 178 LEU A CA 1
ATOM 1450 C C . LEU A 1 178 ? 2.117 36.202 -59.639 1.00 87.00 178 LEU A C 1
ATOM 1452 O O . LEU A 1 178 ? 1.844 37.405 -59.644 1.00 87.00 178 LEU A O 1
ATOM 1456 N N . SER A 1 179 ? 2.265 35.511 -58.506 1.00 84.19 179 SER A N 1
ATOM 1457 C CA . SER A 1 179 ? 2.161 36.109 -57.173 1.00 84.19 179 SER A 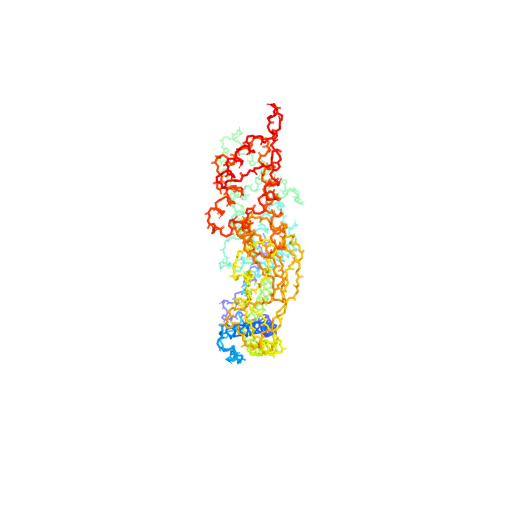CA 1
ATOM 1458 C C . SER A 1 179 ? 3.431 36.835 -56.721 1.00 84.19 179 SER A C 1
ATOM 1460 O O . SER A 1 179 ? 3.489 37.260 -55.572 1.00 84.19 179 SER A O 1
ATOM 1462 N N . LYS A 1 180 ? 4.458 36.960 -57.577 1.00 82.31 180 LYS A N 1
ATOM 1463 C CA . LYS A 1 180 ? 5.771 37.549 -57.244 1.00 82.31 180 LYS A CA 1
ATOM 1464 C C . LYS A 1 180 ? 6.487 36.855 -56.076 1.00 82.31 180 LYS A C 1
ATOM 1466 O O . LYS A 1 180 ? 7.289 37.480 -55.396 1.00 82.31 180 LYS A O 1
ATOM 1471 N N . ARG A 1 181 ? 6.200 35.571 -55.842 1.00 75.69 181 ARG A N 1
ATOM 1472 C CA . ARG A 1 181 ? 6.811 34.769 -54.764 1.00 75.69 181 ARG A CA 1
ATOM 1473 C C . ARG A 1 181 ? 7.957 33.887 -55.259 1.00 75.69 181 ARG A C 1
ATOM 1475 O O . ARG A 1 181 ? 8.752 33.421 -54.453 1.00 75.69 181 ARG A O 1
ATOM 1482 N N . LEU A 1 182 ? 8.062 33.684 -56.576 1.00 72.62 182 LEU A N 1
ATOM 1483 C CA . LEU A 1 182 ? 9.153 32.923 -57.194 1.00 72.62 182 LEU A CA 1
ATOM 1484 C C . LEU A 1 182 ? 10.509 33.654 -57.134 1.00 72.62 182 LEU A C 1
ATOM 1486 O O . LEU A 1 182 ? 11.545 33.004 -57.191 1.00 72.62 182 LEU A O 1
ATOM 1490 N N . ILE A 1 183 ? 10.511 34.988 -57.024 1.00 73.62 183 ILE A N 1
ATOM 1491 C CA . ILE A 1 183 ? 11.715 35.818 -56.852 1.00 73.62 183 ILE A CA 1
ATOM 1492 C C . ILE A 1 183 ? 11.442 36.808 -55.719 1.00 73.62 183 ILE A C 1
ATOM 1494 O O . ILE A 1 183 ? 10.468 37.559 -55.786 1.00 73.62 183 ILE A O 1
ATOM 1498 N N . LYS A 1 184 ? 12.305 36.828 -54.702 1.00 71.06 184 LYS A N 1
ATOM 1499 C CA . LYS A 1 184 ? 12.216 37.714 -53.542 1.00 71.06 184 LYS A CA 1
ATOM 1500 C C . LYS A 1 184 ? 12.326 39.165 -53.986 1.00 71.06 184 LYS A C 1
ATOM 1502 O O . LYS A 1 184 ? 13.210 39.537 -54.758 1.00 71.06 184 LYS A O 1
ATOM 1507 N N . SER A 1 185 ? 11.432 40.004 -53.473 1.00 68.75 185 SER A N 1
ATOM 1508 C CA . SER A 1 185 ? 11.421 41.443 -53.760 1.00 68.75 185 SER A CA 1
ATOM 1509 C C . SER A 1 185 ? 12.707 42.144 -53.309 1.00 68.75 185 SER A C 1
ATOM 1511 O O . SER A 1 185 ? 13.084 43.156 -53.892 1.00 68.75 185 SER A O 1
ATOM 1513 N N . SER A 1 186 ? 13.390 41.576 -52.313 1.00 67.19 186 SER A N 1
ATOM 1514 C CA . SER A 1 186 ? 14.671 42.016 -51.760 1.00 67.19 186 SER A CA 1
ATOM 1515 C C . SER A 1 186 ? 15.898 41.395 -52.441 1.00 67.19 186 SER A C 1
ATOM 1517 O O . SER A 1 186 ? 16.993 41.455 -51.882 1.00 67.19 186 SER A O 1
ATOM 1519 N N . SER A 1 187 ? 15.752 40.757 -53.610 1.00 69.69 187 SER A N 1
ATOM 1520 C CA . SER A 1 187 ? 16.895 40.139 -54.291 1.00 69.69 187 SER A CA 1
ATOM 1521 C C . SER A 1 187 ? 17.910 41.219 -54.659 1.00 69.69 187 SER A C 1
ATOM 1523 O O . SER A 1 187 ? 17.544 42.285 -55.156 1.00 69.69 187 SER A O 1
ATOM 1525 N N . VAL A 1 188 ? 19.193 40.934 -54.425 1.00 65.81 188 VAL A N 1
ATOM 1526 C CA . VAL A 1 188 ? 20.303 41.852 -54.732 1.00 65.81 188 VAL A CA 1
ATOM 1527 C C . VAL A 1 188 ? 20.435 42.119 -56.236 1.00 65.81 188 VAL A C 1
ATOM 1529 O O . VAL A 1 188 ? 21.028 43.114 -56.647 1.00 65.81 188 VAL A O 1
ATOM 1532 N N . ASP A 1 189 ? 19.840 41.262 -57.068 1.00 75.94 189 ASP A N 1
ATOM 1533 C CA . ASP A 1 189 ? 19.780 41.422 -58.514 1.00 75.94 189 ASP A CA 1
ATOM 1534 C C . ASP A 1 189 ? 18.497 42.162 -58.930 1.00 75.94 189 ASP A C 1
ATOM 1536 O O . ASP A 1 189 ? 17.483 41.577 -59.331 1.00 75.94 189 ASP A O 1
ATOM 1540 N N . TYR A 1 190 ? 18.554 43.493 -58.846 1.00 76.38 190 TYR A N 1
ATOM 1541 C CA . TYR A 1 190 ? 17.447 44.382 -59.217 1.00 76.38 190 TYR A CA 1
ATOM 1542 C C . TYR A 1 190 ? 16.935 44.143 -60.649 1.00 76.38 190 TYR A C 1
ATOM 1544 O O . TYR A 1 190 ? 15.739 44.289 -60.923 1.00 76.38 190 TYR A O 1
ATOM 1552 N N . ASN A 1 191 ? 17.813 43.731 -61.569 1.00 82.75 191 ASN A N 1
ATOM 1553 C CA . ASN A 1 191 ? 17.438 43.483 -62.958 1.00 82.75 191 ASN A CA 1
ATOM 1554 C C . ASN A 1 191 ? 16.538 42.249 -63.092 1.00 82.75 191 ASN A C 1
ATOM 1556 O O . ASN A 1 191 ? 15.566 42.301 -63.850 1.00 82.75 191 ASN A O 1
ATOM 1560 N N . LYS A 1 192 ? 16.779 41.184 -62.313 1.00 81.19 192 LYS A N 1
ATOM 1561 C CA . LYS A 1 192 ? 15.873 40.021 -62.249 1.00 81.19 192 LYS A CA 1
ATOM 1562 C C . LYS A 1 192 ? 14.497 40.402 -61.718 1.00 81.19 192 LYS A C 1
ATOM 1564 O O . LYS A 1 192 ? 13.487 40.033 -62.317 1.00 81.19 192 LYS A O 1
ATOM 1569 N N . VAL A 1 193 ? 14.443 41.176 -60.632 1.00 81.44 193 VAL A N 1
ATOM 1570 C CA . VAL A 1 193 ? 13.175 41.633 -60.035 1.00 81.44 193 VAL A CA 1
ATOM 1571 C C . VAL A 1 193 ? 12.390 42.495 -61.027 1.00 81.44 193 VAL A C 1
ATOM 1573 O O . VAL A 1 193 ? 11.181 42.313 -61.203 1.00 81.44 193 VAL A O 1
ATOM 1576 N N . LYS A 1 194 ? 13.075 43.407 -61.727 1.00 84.25 194 LYS A N 1
ATOM 1577 C CA . LYS A 1 194 ? 12.477 44.256 -62.761 1.00 84.25 194 LYS A CA 1
ATOM 1578 C C . LYS A 1 194 ? 11.935 43.433 -63.931 1.00 84.25 194 LYS A C 1
ATOM 1580 O O . LYS A 1 194 ? 10.772 43.612 -64.288 1.00 84.25 194 LYS A O 1
ATOM 1585 N N . ALA A 1 195 ? 12.730 42.516 -64.483 1.00 84.25 195 ALA A N 1
ATOM 1586 C CA . ALA A 1 195 ? 12.313 41.653 -65.587 1.00 84.25 195 ALA A CA 1
ATOM 1587 C C . ALA A 1 195 ? 11.101 40.787 -65.204 1.00 84.25 195 ALA A C 1
ATOM 1589 O O . ALA A 1 195 ? 10.120 40.732 -65.943 1.00 84.25 195 ALA A O 1
ATOM 1590 N N . ASN A 1 196 ? 11.113 40.197 -64.005 1.00 85.69 196 ASN A N 1
ATOM 1591 C CA . ASN A 1 196 ? 9.996 39.419 -63.471 1.00 85.69 196 ASN A CA 1
ATOM 1592 C C . ASN A 1 196 ? 8.702 40.243 -63.405 1.00 85.69 196 ASN A C 1
ATOM 1594 O O . ASN A 1 196 ? 7.661 39.841 -63.922 1.00 85.69 196 ASN A O 1
ATOM 1598 N N . ASN A 1 197 ? 8.779 41.445 -62.830 1.00 86.19 197 ASN A N 1
ATOM 1599 C CA . ASN A 1 197 ? 7.634 42.348 -62.741 1.00 86.19 197 ASN A CA 1
ATOM 1600 C C . ASN A 1 197 ? 7.111 42.769 -64.121 1.00 86.19 197 ASN A C 1
ATOM 1602 O O . ASN A 1 197 ? 5.897 42.854 -64.301 1.00 86.19 197 ASN A O 1
ATOM 1606 N N . GLN A 1 198 ? 7.999 43.002 -65.091 1.00 89.12 198 GLN A N 1
ATOM 1607 C CA . GLN A 1 198 ? 7.619 43.327 -66.467 1.00 89.12 198 GLN A CA 1
ATOM 1608 C C . GLN A 1 198 ? 6.912 42.157 -67.157 1.00 89.12 198 GLN A C 1
ATOM 1610 O O . GLN A 1 198 ? 5.885 42.368 -67.797 1.00 89.12 198 GLN A O 1
ATOM 1615 N N . MET A 1 199 ? 7.398 40.925 -66.990 1.00 87.31 199 MET A N 1
ATOM 1616 C CA . MET A 1 199 ? 6.749 39.741 -67.560 1.00 87.31 199 MET A CA 1
ATOM 1617 C C . MET A 1 199 ? 5.372 39.487 -66.937 1.00 87.31 199 MET A C 1
ATOM 1619 O O . MET A 1 199 ? 4.429 39.183 -67.662 1.00 87.31 199 MET A O 1
ATOM 1623 N N . ILE A 1 200 ? 5.223 39.679 -65.621 1.00 90.06 200 ILE A N 1
ATOM 1624 C CA . ILE A 1 200 ? 3.925 39.573 -64.935 1.00 90.06 200 ILE A CA 1
ATOM 1625 C C . ILE A 1 200 ? 2.967 40.668 -65.412 1.00 90.06 200 ILE A C 1
ATOM 1627 O O . ILE A 1 200 ? 1.793 40.395 -65.657 1.00 90.06 200 ILE A O 1
ATOM 1631 N N . ALA A 1 201 ? 3.448 41.906 -65.553 1.00 89.62 201 ALA A N 1
ATOM 1632 C CA . ALA A 1 201 ? 2.643 43.004 -66.080 1.00 89.62 201 ALA A CA 1
ATOM 1633 C C . ALA A 1 201 ? 2.190 42.710 -67.515 1.00 89.62 201 ALA A C 1
ATOM 1635 O O . ALA A 1 201 ? 1.010 42.866 -67.819 1.00 89.62 201 ALA A O 1
ATOM 1636 N N . LYS A 1 202 ? 3.091 42.194 -68.362 1.00 89.50 202 LYS A N 1
ATOM 1637 C CA . LYS A 1 202 ? 2.752 41.827 -69.737 1.00 89.50 202 LYS A CA 1
ATOM 1638 C C . LYS A 1 202 ? 1.764 40.669 -69.797 1.00 89.50 202 LYS A C 1
ATOM 1640 O O . LYS A 1 202 ? 0.838 40.728 -70.591 1.00 89.50 202 LYS A O 1
ATOM 1645 N N . TYR A 1 203 ? 1.914 39.657 -68.938 1.00 90.69 203 TYR A N 1
ATOM 1646 C CA . TYR A 1 203 ? 0.928 38.585 -68.799 1.00 90.69 203 TYR A CA 1
ATOM 1647 C C . TYR A 1 203 ? -0.456 39.149 -68.462 1.00 90.69 203 TYR A C 1
ATOM 1649 O O . TYR A 1 203 ? -1.423 38.815 -69.136 1.00 90.69 203 TYR A O 1
ATOM 1657 N N . LYS A 1 204 ? -0.557 40.043 -67.468 1.00 90.94 204 LYS A N 1
ATOM 1658 C CA . LYS A 1 204 ? -1.836 40.671 -67.094 1.00 90.94 204 LYS A CA 1
ATOM 1659 C C . LYS A 1 204 ? -2.444 41.481 -68.238 1.00 90.94 204 LYS A C 1
ATOM 1661 O O . LYS A 1 204 ? -3.644 41.405 -68.441 1.00 90.94 204 LYS A O 1
ATOM 1666 N N . GLU A 1 205 ? -1.619 42.213 -68.982 1.00 89.50 205 GLU A N 1
ATOM 1667 C CA . GLU A 1 205 ? -2.051 42.997 -70.143 1.00 89.50 205 GLU A CA 1
ATOM 1668 C C . GLU A 1 205 ? -2.638 42.096 -71.242 1.00 89.50 205 GLU A C 1
ATOM 1670 O O . GLU A 1 205 ? -3.783 42.274 -71.638 1.00 89.50 205 GLU A O 1
ATOM 1675 N N . ILE A 1 206 ? -1.891 41.084 -71.703 1.00 86.75 206 ILE A N 1
ATOM 1676 C CA . ILE A 1 206 ? -2.304 40.240 -72.842 1.00 86.75 206 ILE A CA 1
ATOM 1677 C C . ILE A 1 206 ? -3.413 39.235 -72.498 1.00 86.75 206 ILE A C 1
ATOM 1679 O O . ILE A 1 206 ? -3.961 38.591 -73.391 1.00 86.75 206 ILE A O 1
ATOM 1683 N N . THR A 1 207 ? -3.710 39.061 -71.209 1.00 90.19 207 THR A N 1
ATOM 1684 C CA . THR A 1 207 ? -4.777 38.176 -70.718 1.00 90.19 207 THR A CA 1
ATOM 1685 C C . THR A 1 207 ? -5.989 38.940 -70.191 1.00 90.19 207 THR A C 1
ATOM 1687 O O . THR A 1 207 ? -6.898 38.314 -69.654 1.00 90.19 207 THR A O 1
ATOM 1690 N N . ASP A 1 208 ? -6.042 40.265 -70.367 1.00 91.38 208 ASP A N 1
ATOM 1691 C CA . ASP A 1 208 ? -7.211 41.071 -70.020 1.00 91.38 208 ASP A CA 1
ATOM 1692 C C . ASP A 1 208 ? -8.306 40.929 -71.102 1.00 91.38 208 ASP A C 1
ATOM 1694 O O . ASP A 1 208 ? -8.135 41.433 -72.221 1.00 91.38 208 ASP A O 1
ATOM 1698 N N . PRO A 1 209 ? -9.449 40.276 -70.803 1.00 89.00 209 PRO A N 1
ATOM 1699 C CA . PRO A 1 209 ? -10.529 40.088 -71.769 1.00 89.00 209 PRO A CA 1
ATOM 1700 C C . PRO A 1 209 ? -11.227 41.398 -72.155 1.00 89.00 209 PRO A C 1
ATOM 1702 O O . PRO A 1 209 ? -11.894 41.441 -73.189 1.00 89.00 209 PRO A O 1
ATOM 1705 N N . ALA A 1 210 ? -11.074 42.469 -71.366 1.00 91.44 210 ALA A N 1
ATOM 1706 C CA . ALA A 1 210 ? -11.589 43.789 -71.719 1.00 91.44 210 ALA A CA 1
ATOM 1707 C C . ALA A 1 210 ? -10.746 44.466 -72.812 1.00 91.44 210 ALA A C 1
ATOM 1709 O O . ALA A 1 210 ? -11.259 45.309 -73.547 1.00 91.44 210 ALA A O 1
ATOM 1710 N N . GLN A 1 211 ? -9.467 44.095 -72.936 1.00 85.81 211 GLN A N 1
ATOM 1711 C CA . GLN A 1 211 ? -8.530 44.693 -73.891 1.00 85.81 211 GLN A CA 1
ATOM 1712 C C . GLN A 1 211 ? -8.305 43.813 -75.128 1.00 85.81 211 GLN A C 1
ATOM 1714 O O . GLN A 1 211 ? -8.113 44.343 -76.223 1.00 85.81 211 GLN A O 1
ATOM 1719 N N . TYR A 1 212 ? -8.375 42.482 -74.993 1.00 88.62 212 TYR A N 1
ATOM 1720 C CA . TYR A 1 212 ? -8.053 41.543 -76.072 1.00 88.62 212 TYR A CA 1
ATOM 1721 C C . TYR A 1 212 ? -9.119 40.450 -76.248 1.00 88.62 212 TYR A C 1
ATOM 1723 O O . TYR A 1 212 ? -9.415 39.684 -75.334 1.00 88.62 212 TYR A O 1
ATOM 1731 N N . LYS A 1 213 ? -9.649 40.305 -77.472 1.00 86.81 213 LYS A N 1
ATOM 1732 C CA . LYS A 1 213 ? -10.705 39.320 -77.799 1.00 86.81 213 LYS A CA 1
ATOM 1733 C C . LYS A 1 213 ? -10.261 37.854 -77.682 1.00 86.81 213 LYS A C 1
ATOM 1735 O O . LYS A 1 213 ? -11.092 36.994 -77.417 1.00 86.81 213 LYS A O 1
ATOM 1740 N N . ASP A 1 214 ? -8.969 37.569 -77.846 1.00 90.44 214 ASP A N 1
ATOM 1741 C CA . ASP A 1 214 ? -8.386 36.224 -77.705 1.00 90.44 214 ASP A CA 1
ATOM 1742 C C . ASP A 1 214 ? -7.671 36.020 -76.348 1.00 90.44 214 ASP A C 1
ATOM 1744 O O . ASP A 1 214 ? -6.785 35.167 -76.230 1.00 90.44 214 ASP A O 1
ATOM 1748 N N . ALA A 1 215 ? -8.033 36.789 -75.311 1.00 89.00 215 ALA A N 1
ATOM 1749 C CA . ALA A 1 215 ? -7.376 36.762 -73.999 1.00 89.00 215 ALA A CA 1
ATOM 1750 C C . ALA A 1 215 ? -7.302 35.356 -73.367 1.00 89.00 215 ALA A C 1
ATOM 1752 O O . ALA A 1 215 ? -6.230 34.946 -72.927 1.00 89.00 215 ALA A O 1
ATOM 1753 N N . GLU A 1 216 ? -8.387 34.571 -73.379 1.00 88.50 216 GLU A N 1
ATOM 1754 C CA . GLU A 1 216 ? -8.386 33.219 -72.784 1.00 88.50 216 GLU A CA 1
ATOM 1755 C C . GLU A 1 216 ? -7.518 32.218 -73.569 1.00 88.50 216 GLU A C 1
ATOM 1757 O O . GLU A 1 216 ? -6.815 31.403 -72.970 1.00 88.50 216 GLU A O 1
ATOM 1762 N N . LYS A 1 217 ? -7.477 32.311 -74.907 1.00 90.56 217 LYS A N 1
ATOM 1763 C CA . LYS A 1 217 ? -6.559 31.490 -75.720 1.00 90.56 217 LYS A CA 1
ATOM 1764 C C . LYS A 1 217 ? -5.104 31.879 -75.462 1.00 90.56 217 LYS A C 1
ATOM 1766 O O . LYS A 1 217 ? -4.245 31.012 -75.327 1.00 90.56 217 LYS A O 1
ATOM 1771 N N . THR A 1 218 ? -4.838 33.181 -75.359 1.00 89.25 218 THR A N 1
ATOM 1772 C CA . THR A 1 218 ? -3.508 33.730 -75.057 1.00 89.25 218 THR A CA 1
ATOM 1773 C C . THR A 1 218 ? -3.035 33.302 -73.673 1.00 89.25 218 THR A C 1
ATOM 1775 O O . THR A 1 218 ? -1.881 32.914 -73.509 1.00 89.25 218 THR A O 1
ATOM 1778 N N . LYS A 1 219 ? -3.937 33.294 -72.689 1.00 90.75 219 LYS A N 1
ATOM 1779 C CA . LYS A 1 219 ? -3.695 32.787 -71.339 1.00 90.75 219 LYS A CA 1
ATOM 1780 C C . LYS A 1 219 ? -3.308 31.313 -71.364 1.00 90.75 219 LYS A C 1
ATOM 1782 O O . LYS A 1 219 ? -2.221 30.991 -70.898 1.00 90.75 219 LYS A O 1
ATOM 1787 N N . ALA A 1 220 ? -4.113 30.441 -71.973 1.00 89.69 220 ALA A N 1
ATOM 1788 C CA . ALA A 1 220 ? -3.798 29.012 -72.075 1.00 89.69 220 ALA A CA 1
ATOM 1789 C C . ALA A 1 220 ? -2.456 28.756 -72.794 1.00 89.69 220 ALA A C 1
ATOM 1791 O O . ALA A 1 220 ? -1.636 27.953 -72.342 1.00 89.69 220 ALA A O 1
ATOM 1792 N N . LEU A 1 221 ? -2.182 29.495 -73.876 1.00 90.50 221 LEU A N 1
ATOM 1793 C CA . LEU A 1 221 ? -0.910 29.404 -74.592 1.00 90.50 221 LEU A CA 1
ATOM 1794 C C . LEU A 1 221 ? 0.266 29.843 -73.709 1.00 90.50 221 LEU A C 1
ATOM 1796 O O . LEU A 1 221 ? 1.247 29.109 -73.605 1.00 90.50 221 LEU A O 1
ATOM 1800 N N . TYR A 1 222 ? 0.161 30.988 -73.029 1.00 90.56 222 TYR A N 1
ATOM 1801 C CA . TYR A 1 222 ? 1.199 31.470 -72.117 1.00 90.56 222 TYR A CA 1
ATOM 1802 C C . TYR A 1 222 ? 1.465 30.466 -70.996 1.00 90.56 222 TYR A C 1
ATOM 1804 O O . TYR A 1 222 ? 2.621 30.157 -70.724 1.00 90.56 222 TYR A O 1
ATOM 1812 N N . GLN A 1 223 ? 0.410 29.926 -70.379 1.00 90.31 223 GLN A N 1
ATOM 1813 C CA . GLN A 1 223 ? 0.511 28.914 -69.326 1.00 90.31 223 GLN A CA 1
ATOM 1814 C C . GLN A 1 223 ? 1.285 27.685 -69.811 1.00 90.31 223 GLN A C 1
ATOM 1816 O O . GLN A 1 223 ? 2.275 27.302 -69.191 1.00 90.31 223 GLN A O 1
ATOM 1821 N N . SER A 1 224 ? 0.896 27.121 -70.959 1.00 89.56 224 SER A N 1
ATOM 1822 C CA . SER A 1 224 ? 1.561 25.941 -71.527 1.00 89.56 224 SER A CA 1
ATOM 1823 C C . SER A 1 224 ? 3.036 26.195 -71.865 1.00 89.56 224 SER A C 1
ATOM 1825 O O . SER A 1 224 ? 3.897 25.359 -71.589 1.00 89.56 224 SER A O 1
ATOM 1827 N N . VAL A 1 225 ? 3.355 27.368 -72.425 1.00 90.69 225 VAL A N 1
ATOM 1828 C CA . VAL A 1 225 ? 4.726 27.743 -72.789 1.00 90.69 225 VAL A CA 1
ATOM 1829 C C . VAL A 1 225 ? 5.566 27.993 -71.543 1.00 90.69 225 VAL A C 1
ATOM 1831 O O . VAL A 1 225 ? 6.701 27.523 -71.490 1.00 90.69 225 VAL A O 1
ATOM 1834 N N . PHE A 1 226 ? 5.018 28.693 -70.547 1.00 90.00 226 PHE A N 1
ATOM 1835 C CA . PHE A 1 226 ? 5.690 28.943 -69.278 1.00 90.00 226 PHE A CA 1
ATOM 1836 C C . PHE A 1 226 ? 6.040 27.626 -68.591 1.00 90.00 226 PHE A C 1
ATOM 1838 O O . PHE A 1 226 ? 7.211 27.406 -68.300 1.00 90.00 226 PHE A O 1
ATOM 1845 N N . ILE A 1 227 ? 5.055 26.742 -68.388 1.00 87.94 227 ILE A N 1
ATOM 1846 C CA . ILE A 1 227 ? 5.252 25.462 -67.695 1.00 87.94 227 ILE A CA 1
ATOM 1847 C C . ILE A 1 227 ? 6.317 24.639 -68.414 1.00 87.94 227 ILE A C 1
ATOM 1849 O O . ILE A 1 227 ? 7.313 24.272 -67.802 1.00 87.94 227 ILE A O 1
ATOM 1853 N N . ARG A 1 228 ? 6.188 24.453 -69.733 1.00 87.75 228 ARG A N 1
ATOM 1854 C CA . ARG A 1 228 ? 7.155 23.673 -70.516 1.00 87.75 228 ARG A CA 1
ATOM 1855 C C . ARG A 1 228 ? 8.577 24.232 -70.427 1.00 87.75 228 ARG A C 1
ATOM 1857 O O . ARG A 1 228 ? 9.529 23.475 -70.271 1.00 87.75 228 ARG A O 1
ATOM 1864 N N . GLN A 1 229 ? 8.745 25.549 -70.561 1.00 88.25 229 GLN A N 1
ATOM 1865 C CA . GLN A 1 229 ? 10.072 26.176 -70.488 1.00 88.25 229 GLN A CA 1
ATOM 1866 C C . GLN A 1 229 ? 10.662 26.095 -69.079 1.00 88.25 229 GLN A C 1
ATOM 1868 O O . GLN A 1 229 ? 11.858 25.839 -68.913 1.00 88.25 229 GLN A O 1
ATOM 1873 N N . TYR A 1 230 ? 9.819 26.297 -68.069 1.00 85.00 230 TYR A N 1
ATOM 1874 C CA . TYR A 1 230 ? 10.200 26.199 -66.672 1.00 85.00 230 TYR A CA 1
ATOM 1875 C C . TYR A 1 230 ? 10.656 24.775 -66.336 1.00 85.00 230 TYR A C 1
ATOM 1877 O O . TYR A 1 230 ? 11.768 24.595 -65.848 1.00 85.00 230 TYR A O 1
ATOM 1885 N N . GLU A 1 231 ? 9.861 23.761 -66.676 1.00 82.94 231 GLU A N 1
ATOM 1886 C CA . GLU A 1 231 ? 10.166 22.354 -66.400 1.00 82.94 231 GLU A CA 1
ATOM 1887 C C . GLU A 1 231 ? 11.422 21.878 -67.121 1.00 82.94 231 GLU A C 1
ATOM 1889 O O . GLU A 1 231 ? 12.320 21.360 -66.465 1.00 82.94 231 GLU A O 1
ATOM 1894 N N . ASN A 1 232 ? 11.569 22.171 -68.417 1.00 83.94 232 ASN A N 1
ATOM 1895 C CA . ASN A 1 232 ? 12.793 21.846 -69.157 1.00 83.94 232 ASN A CA 1
ATOM 1896 C C . ASN A 1 232 ? 14.041 22.458 -68.498 1.00 83.94 232 ASN A C 1
ATOM 1898 O O . ASN A 1 232 ? 15.094 21.823 -68.413 1.00 83.94 232 ASN A O 1
ATOM 1902 N N . THR A 1 233 ? 13.929 23.698 -68.012 1.00 82.00 233 THR A N 1
ATOM 1903 C CA . THR A 1 233 ? 15.030 24.379 -67.321 1.00 82.00 233 THR A CA 1
ATOM 1904 C C . THR A 1 233 ? 15.321 23.737 -65.967 1.00 82.00 233 THR A C 1
ATOM 1906 O O . THR A 1 233 ? 16.490 23.580 -65.604 1.00 82.00 233 THR A O 1
ATOM 1909 N N . ILE A 1 234 ? 14.283 23.373 -65.210 1.00 78.38 234 ILE A N 1
ATOM 1910 C CA . ILE A 1 234 ? 14.429 22.701 -63.920 1.00 78.38 234 ILE A CA 1
ATOM 1911 C C . ILE A 1 234 ? 15.034 21.314 -64.094 1.00 78.38 234 ILE A C 1
ATOM 1913 O O . ILE A 1 234 ? 15.999 21.029 -63.397 1.00 78.38 234 ILE A O 1
ATOM 1917 N N . ASP A 1 235 ? 14.570 20.499 -65.038 1.00 77.88 235 ASP A N 1
ATOM 1918 C CA . ASP A 1 235 ? 15.105 19.157 -65.289 1.00 77.88 235 ASP A CA 1
ATOM 1919 C C . ASP A 1 235 ? 16.571 19.205 -65.719 1.00 77.88 235 ASP A C 1
ATOM 1921 O O . ASP A 1 235 ? 17.413 18.471 -65.196 1.00 77.88 235 ASP A O 1
ATOM 1925 N N . TYR A 1 236 ? 16.920 20.132 -66.613 1.00 81.25 236 TYR A N 1
ATOM 1926 C CA . TYR A 1 236 ? 18.309 20.344 -67.006 1.00 81.25 236 TYR A CA 1
ATOM 1927 C C . TYR A 1 236 ? 19.191 20.753 -65.813 1.00 81.25 236 TYR A C 1
ATOM 1929 O O . TYR A 1 236 ? 20.285 20.211 -65.607 1.00 81.25 236 TYR A O 1
ATOM 1937 N N . LYS A 1 237 ? 18.723 21.696 -64.984 1.00 74.94 237 LYS A N 1
ATOM 1938 C CA . LYS A 1 237 ? 19.446 22.119 -63.775 1.00 74.94 237 LYS A CA 1
ATOM 1939 C C . LYS A 1 237 ? 19.513 21.009 -62.728 1.00 74.94 237 LYS A C 1
ATOM 1941 O O . LYS A 1 237 ? 20.537 20.875 -62.070 1.00 74.94 237 LYS A O 1
ATOM 1946 N N . TRP A 1 238 ? 18.464 20.213 -62.586 1.00 75.62 238 TRP A N 1
ATOM 1947 C CA . TRP A 1 238 ? 18.400 19.079 -61.674 1.00 75.62 238 TRP A CA 1
ATOM 1948 C C . TRP A 1 238 ? 19.460 18.044 -62.047 1.00 75.62 238 TRP A C 1
ATOM 1950 O O . TRP A 1 238 ? 20.350 17.746 -61.252 1.00 75.62 238 TRP A O 1
ATOM 1960 N N . ASN A 1 239 ? 19.458 17.598 -63.302 1.00 75.12 239 ASN A N 1
ATOM 1961 C CA . ASN A 1 239 ? 20.428 16.630 -63.803 1.00 75.12 239 ASN A CA 1
ATOM 1962 C C . ASN A 1 239 ? 21.872 17.141 -63.673 1.00 75.12 239 ASN A C 1
ATOM 1964 O O . ASN A 1 239 ? 22.737 16.419 -63.176 1.00 75.12 239 ASN A O 1
ATOM 1968 N N . SER A 1 240 ? 22.130 18.397 -64.053 1.00 78.62 240 SER A N 1
ATOM 1969 C CA . SER A 1 240 ? 23.484 18.973 -64.026 1.00 78.62 240 SER A CA 1
ATOM 1970 C C . SER A 1 240 ? 24.003 19.329 -62.631 1.00 78.62 240 SER A C 1
ATOM 1972 O O . SER A 1 240 ? 25.213 19.305 -62.415 1.00 78.62 240 SER A O 1
ATOM 1974 N N . GLN A 1 241 ? 23.133 19.688 -61.681 1.00 75.12 241 GLN A N 1
ATOM 1975 C CA . GLN A 1 241 ? 23.561 20.094 -60.337 1.00 75.12 241 GLN A CA 1
ATOM 1976 C C . GLN A 1 241 ? 23.453 18.984 -59.297 1.00 75.12 241 GLN A C 1
ATOM 1978 O O . GLN A 1 241 ? 24.125 19.082 -58.282 1.00 75.12 241 GLN A O 1
ATOM 1983 N N . ILE A 1 242 ? 22.620 17.962 -59.498 1.00 74.12 242 ILE A N 1
ATOM 1984 C CA . ILE A 1 242 ? 22.328 16.957 -58.464 1.00 74.12 242 ILE A CA 1
ATOM 1985 C C . ILE A 1 242 ? 22.899 15.602 -58.854 1.00 74.12 242 ILE A C 1
ATOM 1987 O O . ILE A 1 242 ? 23.691 15.046 -58.102 1.00 74.12 242 ILE A O 1
ATOM 1991 N N . TYR A 1 243 ? 22.570 15.100 -60.046 1.00 71.88 243 TYR A N 1
ATOM 1992 C CA . TYR A 1 243 ? 23.052 13.785 -60.478 1.00 71.88 243 TYR A CA 1
ATOM 1993 C C . TYR A 1 243 ? 24.485 13.806 -61.011 1.00 71.88 243 TYR A C 1
ATOM 1995 O O . TYR A 1 243 ? 25.224 12.851 -60.804 1.00 71.88 243 TYR A O 1
ATOM 2003 N N . GLN A 1 244 ? 24.897 14.887 -61.678 1.00 75.62 244 GLN A N 1
ATOM 2004 C CA . GLN A 1 244 ? 26.241 14.990 -62.261 1.00 75.62 244 GLN A CA 1
ATOM 2005 C C . GLN A 1 244 ? 27.295 15.570 -61.305 1.00 75.62 244 GLN A C 1
ATOM 2007 O O . GLN A 1 244 ? 28.487 15.491 -61.599 1.00 75.62 244 GLN A O 1
ATOM 2012 N N . LYS A 1 245 ? 26.887 16.153 -60.171 1.00 80.31 245 LYS A N 1
ATOM 2013 C CA . LYS A 1 245 ? 27.796 16.755 -59.185 1.00 80.31 245 LYS A CA 1
ATOM 2014 C C . LYS A 1 245 ? 27.629 16.097 -57.822 1.00 80.31 245 LYS A C 1
ATOM 2016 O O . LYS A 1 245 ? 26.682 16.391 -57.098 1.00 80.31 245 LYS A O 1
ATOM 2021 N N . SER A 1 246 ? 28.576 15.248 -57.445 1.00 81.62 246 SER A N 1
ATOM 2022 C CA . SER A 1 246 ? 28.630 14.707 -56.086 1.00 81.62 246 SER A CA 1
ATOM 2023 C C . SER A 1 246 ? 28.953 15.803 -55.073 1.00 81.62 246 SER A C 1
ATOM 2025 O O . SER A 1 246 ? 29.803 16.658 -55.323 1.00 81.62 246 SER A O 1
ATOM 2027 N N . ASN A 1 247 ? 28.314 15.739 -53.907 1.00 84.00 247 ASN A N 1
ATOM 2028 C CA . ASN A 1 247 ? 28.644 16.569 -52.753 1.00 84.00 247 ASN A CA 1
ATOM 2029 C C . ASN A 1 247 ? 29.120 15.673 -51.614 1.00 84.00 247 ASN A C 1
ATOM 2031 O O . ASN A 1 247 ? 28.327 15.169 -50.820 1.00 84.00 247 ASN A O 1
ATOM 2035 N N . TYR A 1 248 ? 30.433 15.446 -51.585 1.00 86.12 248 TYR A N 1
ATOM 2036 C CA . TYR A 1 248 ? 31.070 14.534 -50.637 1.00 86.12 248 TYR A CA 1
ATOM 2037 C C . TYR A 1 248 ? 30.900 14.985 -49.187 1.00 86.12 248 TYR A C 1
ATOM 2039 O O . TYR A 1 248 ? 30.635 14.150 -48.333 1.00 86.12 248 TYR A O 1
ATOM 2047 N N . HIS A 1 249 ? 30.929 16.292 -48.915 1.00 85.12 249 HIS A N 1
ATOM 2048 C CA . HIS A 1 249 ? 30.670 16.806 -47.570 1.00 85.12 249 HIS A CA 1
ATOM 2049 C C . HIS A 1 249 ? 29.256 16.432 -47.094 1.00 85.12 249 HIS A C 1
ATOM 2051 O O . HIS A 1 249 ? 29.073 16.005 -45.953 1.00 85.12 249 HIS A O 1
ATOM 2057 N N . ALA A 1 250 ? 28.232 16.591 -47.938 1.00 82.25 250 ALA A N 1
ATOM 2058 C CA . ALA A 1 250 ? 26.872 16.202 -47.569 1.00 82.25 250 ALA A CA 1
ATOM 2059 C C . ALA A 1 250 ? 26.771 14.685 -47.324 1.00 82.25 250 ALA A C 1
ATOM 2061 O O . ALA A 1 250 ? 26.142 14.268 -46.351 1.00 82.25 250 ALA A O 1
ATOM 2062 N N . GLN A 1 251 ? 27.446 13.870 -48.146 1.00 86.88 251 GLN A N 1
ATOM 2063 C CA . GLN A 1 251 ? 27.525 12.417 -47.950 1.00 86.88 251 GLN A CA 1
ATOM 2064 C C . GLN A 1 251 ? 28.169 12.058 -46.601 1.00 86.88 251 GLN A C 1
ATOM 2066 O O . GLN A 1 251 ? 27.567 11.327 -45.819 1.00 86.88 251 GLN A O 1
ATOM 2071 N N . GLU A 1 252 ? 29.337 12.620 -46.284 1.00 87.12 252 GLU A N 1
ATOM 2072 C CA . GLU A 1 252 ? 30.039 12.393 -45.011 1.00 87.12 252 GLU A CA 1
ATOM 2073 C C . GLU A 1 252 ? 29.178 12.781 -43.800 1.00 87.12 252 GLU A C 1
ATOM 2075 O O . GLU A 1 252 ? 29.165 12.082 -42.785 1.00 87.12 252 GLU A O 1
ATOM 2080 N N . ARG A 1 253 ? 28.397 13.864 -43.904 1.00 86.62 253 ARG A N 1
ATOM 2081 C CA . ARG A 1 253 ? 27.440 14.252 -42.858 1.00 86.62 253 ARG A CA 1
ATOM 2082 C C . ARG A 1 253 ? 26.314 13.234 -42.696 1.00 86.62 253 ARG A C 1
ATOM 2084 O O . ARG A 1 253 ? 25.975 12.902 -41.560 1.00 86.62 253 ARG A O 1
ATOM 2091 N N . GLY A 1 254 ? 25.761 12.722 -43.794 1.00 85.06 254 GLY A N 1
ATOM 2092 C CA . GLY A 1 254 ? 24.770 11.645 -43.755 1.00 85.06 254 GLY A CA 1
ATOM 2093 C C . GLY A 1 254 ? 25.312 10.388 -43.067 1.00 85.06 254 GLY A C 1
ATOM 2094 O O . GLY A 1 254 ? 24.669 9.848 -42.166 1.00 85.06 254 GLY A O 1
ATOM 2095 N N . GLU A 1 255 ? 26.531 9.974 -43.425 1.00 87.06 255 GLU A N 1
ATOM 2096 C CA . GLU A 1 255 ? 27.225 8.832 -42.810 1.00 87.06 255 GLU A CA 1
ATOM 2097 C C . GLU A 1 255 ? 27.465 9.044 -41.304 1.00 87.06 255 GLU A C 1
ATOM 2099 O O . GLU A 1 255 ? 27.220 8.146 -40.488 1.00 87.06 255 GLU A O 1
ATOM 2104 N N . TYR A 1 256 ? 27.884 10.252 -40.918 1.00 88.50 256 TYR A N 1
ATOM 2105 C CA . TYR A 1 256 ? 28.105 10.638 -39.526 1.00 88.50 256 TYR A CA 1
ATOM 2106 C C . TYR A 1 256 ? 26.840 10.496 -38.667 1.00 88.50 256 TYR A C 1
ATOM 2108 O O . TYR A 1 256 ? 26.892 9.870 -37.606 1.00 88.50 256 TYR A O 1
ATOM 2116 N N . TYR A 1 257 ? 25.699 11.045 -39.103 1.00 86.88 257 TYR A N 1
ATOM 2117 C CA . TYR A 1 257 ? 24.465 11.011 -38.306 1.00 86.88 257 TYR A CA 1
ATOM 2118 C C . TYR A 1 257 ? 23.919 9.600 -38.125 1.00 86.88 257 TYR A C 1
ATOM 2120 O O . TYR A 1 257 ? 23.492 9.255 -37.020 1.00 86.88 257 TYR A O 1
ATOM 2128 N N . PHE A 1 258 ? 23.976 8.774 -39.172 1.00 85.50 258 PHE A N 1
ATOM 2129 C CA . PHE A 1 258 ? 23.593 7.372 -39.060 1.00 85.50 258 PHE A CA 1
ATOM 2130 C C . PHE A 1 258 ? 24.466 6.650 -38.025 1.00 85.50 258 PHE A C 1
ATOM 2132 O O . PHE A 1 258 ? 23.950 6.044 -37.087 1.00 85.50 258 PHE A O 1
ATOM 2139 N N . THR A 1 259 ? 25.789 6.789 -38.137 1.00 86.12 259 THR A N 1
ATOM 2140 C CA . THR A 1 259 ? 26.760 6.145 -37.238 1.00 86.12 259 THR A CA 1
ATOM 2141 C C . THR A 1 259 ? 26.599 6.612 -35.786 1.00 86.12 259 THR A C 1
ATOM 2143 O O . THR A 1 259 ? 26.622 5.804 -34.853 1.00 86.12 259 THR A O 1
ATOM 2146 N N . LYS A 1 260 ? 26.366 7.915 -35.574 1.00 87.44 260 LYS A N 1
ATOM 2147 C CA . LYS A 1 260 ? 26.102 8.513 -34.256 1.00 87.44 260 LYS A CA 1
ATOM 2148 C C . LYS A 1 260 ? 24.838 7.930 -33.623 1.00 87.44 260 LYS A C 1
ATOM 2150 O O . LYS A 1 260 ? 24.887 7.464 -32.483 1.00 87.44 260 LYS A O 1
ATOM 2155 N N . ALA A 1 261 ? 23.726 7.918 -34.360 1.00 86.56 261 ALA A N 1
ATOM 2156 C CA . ALA A 1 261 ? 22.463 7.366 -33.880 1.00 86.56 261 ALA A CA 1
ATOM 2157 C C . ALA A 1 261 ? 22.579 5.864 -33.592 1.00 86.56 261 ALA A C 1
ATOM 2159 O O . ALA A 1 261 ? 22.083 5.383 -32.571 1.00 86.56 261 ALA A O 1
ATOM 2160 N N . LEU A 1 262 ? 23.290 5.131 -34.452 1.00 86.25 262 LEU A N 1
ATOM 2161 C CA . LEU A 1 262 ? 23.512 3.698 -34.318 1.00 86.25 262 LEU A CA 1
ATOM 2162 C C . LEU A 1 262 ? 24.271 3.351 -33.041 1.00 86.25 262 LEU A C 1
ATOM 2164 O O . LEU A 1 262 ? 23.848 2.465 -32.301 1.00 86.25 262 LEU A O 1
ATOM 2168 N N . LYS A 1 263 ? 25.360 4.066 -32.749 1.00 89.12 263 LYS A N 1
ATOM 2169 C CA . LYS A 1 263 ? 26.140 3.858 -31.525 1.00 89.12 263 LYS A CA 1
ATOM 2170 C C . LYS A 1 263 ? 25.295 4.073 -30.268 1.00 89.12 263 LYS A C 1
ATOM 2172 O O . LYS A 1 263 ? 25.371 3.281 -29.330 1.00 89.12 263 LYS A O 1
ATOM 2177 N N . VAL A 1 264 ? 24.465 5.118 -30.249 1.00 90.62 264 VAL A N 1
ATOM 2178 C CA . VAL A 1 264 ? 23.576 5.417 -29.113 1.00 90.62 264 VAL A CA 1
ATOM 2179 C C . VAL A 1 264 ? 22.474 4.371 -28.969 1.00 90.62 264 VAL A C 1
ATOM 2181 O O . VAL A 1 264 ? 22.177 3.940 -27.855 1.00 90.62 264 VAL A O 1
ATOM 2184 N N . PHE A 1 265 ? 21.888 3.926 -30.077 1.00 89.44 265 PHE A N 1
ATOM 2185 C CA . PHE A 1 265 ? 20.924 2.831 -30.071 1.00 89.44 265 PHE A CA 1
ATOM 2186 C C . PHE A 1 265 ? 21.536 1.538 -29.539 1.00 89.44 265 PHE A C 1
ATOM 2188 O O . PHE A 1 265 ? 20.978 0.930 -28.628 1.00 89.44 265 PHE A O 1
ATOM 2195 N N . ALA A 1 266 ? 22.709 1.161 -30.050 1.00 90.38 266 ALA A N 1
ATOM 2196 C CA . ALA A 1 266 ? 23.438 -0.020 -29.616 1.00 90.38 266 ALA A CA 1
ATOM 2197 C C . ALA A 1 266 ? 23.743 0.037 -28.116 1.00 90.38 266 ALA A C 1
ATOM 2199 O O . ALA A 1 266 ? 23.510 -0.941 -27.411 1.00 90.38 266 ALA A O 1
ATOM 2200 N N . TYR A 1 267 ? 24.170 1.200 -27.613 1.00 94.19 267 TYR A N 1
ATOM 2201 C CA . TYR A 1 267 ? 24.341 1.440 -26.182 1.00 94.19 267 TYR A CA 1
ATOM 2202 C C . TYR A 1 267 ? 23.051 1.204 -25.396 1.00 94.19 267 TYR A C 1
ATOM 2204 O O . TYR A 1 267 ? 23.049 0.405 -24.461 1.00 94.19 267 TYR A O 1
ATOM 2212 N N . LYS A 1 268 ? 21.932 1.825 -25.789 1.00 93.50 268 LYS A N 1
ATOM 2213 C CA . LYS A 1 268 ? 20.654 1.645 -25.081 1.00 93.50 268 LYS A CA 1
ATOM 2214 C C . LYS A 1 268 ? 20.172 0.194 -25.122 1.00 93.50 268 LYS A C 1
ATOM 2216 O O . LYS A 1 268 ? 19.615 -0.286 -24.140 1.00 93.50 268 LYS A O 1
ATOM 2221 N N . LEU A 1 269 ? 20.411 -0.511 -26.226 1.00 90.62 269 LEU A N 1
ATOM 2222 C CA . LEU A 1 269 ? 20.041 -1.915 -26.387 1.00 90.62 269 LEU A CA 1
ATOM 2223 C C . LEU A 1 269 ? 20.913 -2.833 -25.525 1.00 90.62 269 LEU A C 1
ATOM 2225 O O . LEU A 1 269 ? 20.389 -3.705 -24.836 1.00 90.62 269 LEU A O 1
ATOM 2229 N N . GLY A 1 270 ? 22.229 -2.607 -25.513 1.00 92.62 270 GLY A N 1
ATOM 2230 C CA . GLY A 1 270 ? 23.161 -3.308 -24.631 1.00 92.62 270 GLY A CA 1
ATOM 2231 C C . GLY A 1 270 ? 22.805 -3.098 -23.162 1.00 92.62 270 GLY A C 1
ATOM 2232 O O . GLY A 1 270 ? 22.714 -4.066 -22.406 1.00 92.62 270 GLY A O 1
ATOM 2233 N N . TYR A 1 271 ? 22.508 -1.851 -22.782 1.00 95.44 271 TYR A N 1
ATOM 2234 C CA . TYR A 1 271 ? 22.034 -1.501 -21.445 1.00 95.44 271 TYR A CA 1
ATOM 2235 C C . TYR A 1 271 ? 20.753 -2.249 -21.090 1.00 95.44 271 TYR A C 1
ATOM 2237 O O . TYR A 1 271 ? 20.726 -2.958 -20.089 1.00 95.44 271 TYR A O 1
ATOM 2245 N N . TYR A 1 272 ? 19.715 -2.145 -21.925 1.00 93.69 272 TYR A N 1
ATOM 2246 C CA . TYR A 1 272 ? 18.422 -2.790 -21.702 1.00 93.69 272 TYR A CA 1
ATOM 2247 C C . TYR A 1 272 ? 18.551 -4.309 -21.521 1.00 93.69 272 TYR A C 1
ATOM 2249 O O . TYR A 1 272 ? 18.016 -4.864 -20.556 1.00 93.69 272 TYR A O 1
ATOM 2257 N N . ASN A 1 273 ? 19.296 -4.971 -22.412 1.00 91.94 273 ASN A N 1
ATOM 2258 C CA . ASN A 1 273 ? 19.482 -6.421 -22.394 1.00 91.94 273 ASN A CA 1
ATOM 2259 C C . ASN A 1 273 ? 20.230 -6.882 -21.137 1.00 91.94 273 ASN A C 1
ATOM 2261 O O . ASN A 1 273 ? 19.789 -7.808 -20.451 1.00 91.94 273 ASN A O 1
ATOM 2265 N N . SER A 1 274 ? 21.354 -6.234 -20.817 1.00 93.75 274 SER A N 1
ATOM 2266 C CA . SER A 1 274 ? 22.142 -6.585 -19.635 1.00 93.75 274 SER A CA 1
ATOM 2267 C C . SER A 1 274 ? 21.415 -6.242 -18.342 1.00 93.75 274 SER A C 1
ATOM 2269 O O . SER A 1 274 ? 21.398 -7.071 -17.433 1.00 93.75 274 SER A O 1
ATOM 2271 N N . TYR A 1 275 ? 20.786 -5.071 -18.253 1.00 96.06 275 TYR A N 1
ATOM 2272 C CA . TYR A 1 275 ? 20.016 -4.675 -17.079 1.00 96.06 275 TYR A CA 1
ATOM 2273 C C . TYR A 1 275 ? 18.886 -5.665 -16.823 1.00 96.06 275 TYR A C 1
ATOM 2275 O O . TYR A 1 275 ? 18.830 -6.253 -15.748 1.00 96.06 275 TYR A O 1
ATOM 2283 N N . SER A 1 276 ? 18.039 -5.929 -17.823 1.00 91.69 276 SER A N 1
ATOM 2284 C CA . SER A 1 276 ? 16.849 -6.768 -17.644 1.00 91.69 276 SER A CA 1
ATOM 2285 C C . SER A 1 276 ? 17.186 -8.202 -17.261 1.00 91.69 276 SER A C 1
ATOM 2287 O O . SER A 1 276 ? 16.547 -8.775 -16.379 1.00 91.69 276 SER A O 1
ATOM 2289 N N . ARG A 1 277 ? 18.246 -8.762 -17.853 1.00 89.31 277 ARG A N 1
ATOM 2290 C CA . ARG A 1 277 ? 18.735 -10.094 -17.493 1.00 89.31 277 ARG A CA 1
ATOM 2291 C C . ARG A 1 277 ? 19.234 -10.159 -16.049 1.00 89.31 277 ARG A C 1
ATOM 2293 O O . ARG A 1 277 ? 18.886 -11.093 -15.331 1.00 89.31 277 ARG A O 1
ATOM 2300 N N . ASN A 1 278 ? 20.070 -9.206 -15.635 1.00 94.12 278 ASN A N 1
ATOM 2301 C CA . ASN A 1 278 ? 20.698 -9.246 -14.315 1.00 94.12 278 ASN A CA 1
ATOM 2302 C C . ASN A 1 278 ? 19.715 -8.853 -13.206 1.00 94.12 278 ASN A C 1
ATOM 2304 O O . ASN A 1 278 ? 19.670 -9.541 -12.194 1.00 94.12 278 ASN A O 1
ATOM 2308 N N . TYR A 1 279 ? 18.889 -7.826 -13.423 1.00 96.06 279 TYR A N 1
ATOM 2309 C CA . TYR A 1 279 ? 17.913 -7.319 -12.454 1.00 96.06 279 TYR A CA 1
ATOM 2310 C C . TYR A 1 279 ? 16.926 -8.393 -11.993 1.00 96.06 279 TYR A C 1
ATOM 2312 O O . TYR A 1 279 ? 16.702 -8.574 -10.793 1.00 96.06 279 TYR A O 1
ATOM 2320 N N . LYS A 1 280 ? 16.356 -9.153 -12.934 1.00 94.44 280 LYS A N 1
ATOM 2321 C CA . LYS A 1 280 ? 15.399 -10.215 -12.606 1.00 94.44 280 LYS A CA 1
ATOM 2322 C C . LYS A 1 280 ? 16.043 -11.313 -11.763 1.00 94.44 280 LYS A C 1
ATOM 2324 O O . LYS A 1 280 ? 15.504 -11.707 -10.733 1.00 94.44 280 LYS A O 1
ATOM 2329 N N . GLN A 1 281 ? 17.233 -11.758 -12.158 1.00 94.50 281 GLN A N 1
ATOM 2330 C CA . GLN A 1 281 ? 17.952 -12.802 -11.438 1.00 94.50 281 GLN A CA 1
ATOM 2331 C C . GLN A 1 281 ? 18.414 -12.336 -10.047 1.00 94.50 281 GLN A C 1
ATOM 2333 O O . GLN A 1 281 ? 18.228 -13.052 -9.064 1.00 94.50 281 GLN A O 1
ATOM 2338 N N . THR A 1 282 ? 19.004 -11.145 -9.921 1.00 96.19 282 THR A N 1
ATOM 2339 C CA . THR A 1 282 ? 19.497 -10.667 -8.619 1.00 96.19 282 THR A CA 1
ATOM 2340 C C . THR A 1 282 ? 18.387 -10.215 -7.690 1.00 96.19 282 THR A C 1
ATOM 2342 O O . THR A 1 282 ? 18.549 -10.334 -6.478 1.00 96.19 282 THR A O 1
ATOM 2345 N N . SER A 1 283 ? 17.240 -9.773 -8.208 1.00 97.38 283 SER A N 1
ATOM 2346 C CA . SER A 1 283 ? 16.063 -9.531 -7.367 1.00 97.38 283 SER A CA 1
ATOM 2347 C C . SER A 1 283 ? 15.505 -10.809 -6.762 1.00 97.38 283 SER A C 1
ATOM 2349 O O . SER A 1 283 ? 15.123 -10.798 -5.592 1.00 97.38 283 SER A O 1
ATOM 2351 N N . GLN A 1 284 ? 15.545 -11.929 -7.485 1.00 96.62 284 GLN A N 1
ATOM 2352 C CA . GLN A 1 284 ? 15.233 -13.230 -6.902 1.00 96.62 284 GLN A CA 1
ATOM 2353 C C . GLN A 1 284 ? 16.202 -13.591 -5.766 1.00 96.62 284 GLN A C 1
ATOM 2355 O O . GLN A 1 284 ? 15.765 -13.912 -4.662 1.00 96.62 284 GLN A O 1
ATOM 2360 N N . VAL A 1 285 ? 17.512 -13.463 -6.000 1.00 96.00 285 VAL A N 1
ATOM 2361 C CA . VAL A 1 285 ? 18.544 -13.751 -4.984 1.00 96.00 285 VAL A CA 1
ATOM 2362 C C . VAL A 1 285 ? 18.402 -12.845 -3.757 1.00 96.00 285 VAL A C 1
ATOM 2364 O O . VAL A 1 285 ? 18.442 -13.324 -2.624 1.00 96.00 285 VAL A O 1
ATOM 2367 N N . GLY A 1 286 ? 18.210 -11.538 -3.964 1.00 96.56 286 GLY A N 1
ATOM 2368 C CA . GLY A 1 286 ? 18.014 -10.570 -2.885 1.00 96.56 286 GLY A CA 1
ATOM 2369 C C . GLY A 1 286 ? 16.787 -10.901 -2.037 1.00 96.56 286 GLY A C 1
ATOM 2370 O O . GLY A 1 286 ? 16.864 -10.878 -0.811 1.00 96.56 286 GLY A O 1
ATOM 2371 N N . TYR A 1 287 ? 15.678 -11.280 -2.677 1.00 98.06 287 TYR A N 1
ATOM 2372 C CA . TYR A 1 287 ? 14.456 -11.704 -1.993 1.00 98.06 287 TYR A CA 1
ATOM 2373 C C . TYR A 1 287 ? 14.679 -12.951 -1.126 1.00 98.06 287 TYR A C 1
ATOM 2375 O O . TYR A 1 287 ? 14.383 -12.928 0.070 1.00 98.06 287 TYR A O 1
ATOM 2383 N N . GLN A 1 288 ? 15.263 -14.006 -1.704 1.00 96.62 288 GLN A N 1
ATOM 2384 C CA . GLN A 1 288 ? 15.551 -15.271 -1.012 1.00 96.62 288 GLN A CA 1
ATOM 2385 C C . GLN A 1 288 ? 16.482 -15.071 0.190 1.00 96.62 288 GLN A C 1
ATOM 2387 O O . GLN A 1 288 ? 16.299 -15.673 1.247 1.00 96.62 288 GLN A O 1
ATOM 2392 N N . LYS A 1 289 ? 17.453 -14.161 0.069 1.00 95.88 289 LYS A N 1
ATOM 2393 C CA . LYS A 1 289 ? 18.405 -13.832 1.137 1.00 95.88 289 LYS A CA 1
ATOM 2394 C C . LYS A 1 289 ? 17.748 -13.176 2.355 1.00 95.88 289 LYS A C 1
ATOM 2396 O O . LYS A 1 289 ? 18.263 -13.321 3.465 1.00 95.88 289 LYS A O 1
ATOM 2401 N N . THR A 1 290 ? 16.648 -12.439 2.184 1.00 97.12 290 THR A N 1
ATOM 2402 C CA . THR A 1 290 ? 16.066 -11.632 3.270 1.00 97.12 290 THR A CA 1
ATOM 2403 C C . THR A 1 290 ? 14.761 -12.170 3.841 1.00 97.12 290 THR A C 1
ATOM 2405 O O . THR A 1 290 ? 14.517 -11.953 5.031 1.00 97.12 290 THR A O 1
ATOM 2408 N N . ILE A 1 291 ? 13.939 -12.876 3.055 1.00 97.75 291 ILE A N 1
ATOM 2409 C CA . ILE A 1 291 ? 12.587 -13.274 3.473 1.00 97.75 291 ILE A CA 1
ATOM 2410 C C . ILE A 1 291 ? 12.573 -14.140 4.739 1.00 97.75 291 ILE A C 1
ATOM 2412 O O . ILE A 1 291 ? 11.905 -13.779 5.710 1.00 97.75 291 ILE A O 1
ATOM 2416 N N . ALA A 1 292 ? 13.365 -15.215 4.779 1.00 95.94 292 ALA A N 1
ATOM 2417 C CA . ALA A 1 292 ? 13.402 -16.148 5.907 1.00 95.94 292 ALA A CA 1
ATOM 2418 C C . ALA A 1 292 ? 13.842 -15.463 7.213 1.00 95.94 292 ALA A C 1
ATOM 2420 O O . ALA A 1 292 ? 13.246 -15.659 8.278 1.00 95.94 292 ALA A O 1
ATOM 2421 N N . THR A 1 293 ? 14.864 -14.606 7.127 1.00 96.44 293 THR A N 1
ATOM 2422 C CA . THR A 1 293 ? 15.381 -13.850 8.277 1.00 96.44 293 THR A CA 1
ATOM 2423 C C . THR A 1 293 ? 14.357 -12.827 8.766 1.00 96.44 293 THR A C 1
ATOM 2425 O O . THR A 1 293 ? 14.120 -12.718 9.967 1.00 96.44 293 THR A O 1
ATOM 2428 N N . ALA A 1 294 ? 13.710 -12.093 7.855 1.00 96.31 294 ALA A N 1
ATOM 2429 C CA . ALA A 1 294 ? 12.684 -11.114 8.209 1.00 96.31 294 ALA A CA 1
ATOM 2430 C C . ALA A 1 294 ? 11.459 -11.762 8.855 1.00 96.31 294 ALA A C 1
ATOM 2432 O O . ALA A 1 294 ? 10.949 -11.241 9.848 1.00 96.31 294 ALA A O 1
ATOM 2433 N N . TYR A 1 295 ? 11.023 -12.900 8.310 1.00 96.88 295 TYR A N 1
ATOM 2434 C CA . TYR A 1 295 ? 9.966 -13.722 8.883 1.00 96.88 295 TYR A CA 1
ATOM 2435 C C . TYR A 1 295 ? 10.327 -14.151 10.308 1.00 96.88 295 TYR A C 1
ATOM 2437 O O . TYR A 1 295 ? 9.607 -13.839 11.256 1.00 96.88 295 TYR A O 1
ATOM 2445 N N . THR A 1 296 ? 11.493 -14.779 10.472 1.00 95.19 296 THR A N 1
ATOM 2446 C CA . THR A 1 296 ? 11.951 -15.317 11.759 1.00 95.19 296 THR A CA 1
ATOM 2447 C C . THR A 1 296 ? 12.100 -14.224 12.812 1.00 95.19 296 THR A C 1
ATOM 2449 O O . THR A 1 296 ? 11.584 -14.364 13.918 1.00 95.19 296 THR A O 1
ATOM 2452 N N . ASN A 1 297 ? 12.748 -13.107 12.473 1.00 94.81 297 ASN A N 1
ATOM 2453 C CA . ASN A 1 297 ? 12.941 -12.000 13.406 1.00 94.81 297 ASN A CA 1
ATOM 2454 C C . ASN A 1 297 ? 11.609 -11.357 13.795 1.00 94.81 297 ASN A C 1
ATOM 2456 O O . ASN A 1 297 ? 11.342 -11.203 14.982 1.00 94.81 297 ASN A O 1
ATOM 2460 N N . SER A 1 298 ? 10.741 -11.053 12.824 1.00 93.81 298 SER A N 1
ATOM 2461 C CA . SER A 1 298 ? 9.440 -10.439 13.107 1.00 93.81 298 SER A CA 1
ATOM 2462 C C . SER A 1 298 ? 8.546 -11.353 13.946 1.00 93.81 298 SER A C 1
ATOM 2464 O O . SER A 1 298 ? 7.828 -10.871 14.827 1.00 93.81 298 SER A O 1
ATOM 2466 N N . PHE A 1 299 ? 8.574 -12.663 13.689 1.00 93.00 299 PHE A N 1
ATOM 2467 C CA . PHE A 1 299 ? 7.835 -13.635 14.486 1.00 93.00 299 PHE A CA 1
ATOM 2468 C C . PHE A 1 299 ? 8.398 -13.713 15.907 1.00 93.00 299 PHE A C 1
ATOM 2470 O O . PHE A 1 299 ? 7.649 -13.561 16.868 1.00 93.00 299 PHE A O 1
ATOM 2477 N N . ASN A 1 300 ? 9.718 -13.856 16.055 1.00 90.88 300 ASN A N 1
ATOM 2478 C CA . ASN A 1 300 ? 10.382 -13.932 17.356 1.00 90.88 300 ASN A CA 1
ATOM 2479 C C . ASN A 1 300 ? 10.209 -12.657 18.185 1.00 90.88 300 ASN A C 1
ATOM 2481 O O . ASN A 1 300 ? 10.008 -12.749 19.390 1.00 90.88 300 ASN A O 1
ATOM 2485 N N . GLU A 1 301 ? 10.265 -11.470 17.579 1.00 89.69 301 GLU A N 1
ATOM 2486 C CA . GLU A 1 301 ? 9.973 -10.198 18.252 1.00 89.69 301 GLU A CA 1
ATOM 2487 C C . GLU A 1 301 ? 8.548 -10.184 18.809 1.00 89.69 301 GLU A C 1
ATOM 2489 O O . GLU A 1 301 ? 8.340 -9.848 19.977 1.00 89.69 301 GLU A O 1
ATOM 2494 N N . THR A 1 302 ? 7.581 -10.629 18.004 1.00 87.38 302 THR A N 1
ATOM 2495 C CA . THR A 1 302 ? 6.177 -10.720 18.417 1.00 87.38 302 THR A CA 1
ATOM 2496 C C . THR A 1 302 ? 6.014 -11.745 19.542 1.00 87.38 302 THR A C 1
ATOM 2498 O O . THR A 1 302 ? 5.491 -11.419 20.604 1.00 87.38 302 THR A O 1
ATOM 2501 N N . VAL A 1 303 ? 6.555 -12.956 19.392 1.00 85.44 303 VAL A N 1
ATOM 2502 C CA . VAL A 1 303 ? 6.514 -13.989 20.440 1.00 85.44 303 VAL A CA 1
ATOM 2503 C C . VAL A 1 303 ? 7.218 -13.531 21.715 1.00 85.44 303 VAL A C 1
ATOM 2505 O O . VAL A 1 303 ? 6.711 -13.787 22.806 1.00 85.44 303 VAL A O 1
ATOM 2508 N N . ASN A 1 304 ? 8.352 -12.834 21.618 1.00 87.25 304 ASN A N 1
ATOM 2509 C CA . ASN A 1 304 ? 9.062 -12.284 22.772 1.00 87.25 304 ASN A CA 1
ATOM 2510 C C . ASN A 1 304 ? 8.224 -11.230 23.495 1.00 87.25 304 ASN A C 1
ATOM 2512 O O . ASN A 1 304 ? 8.175 -11.245 24.726 1.00 87.25 304 ASN A O 1
ATOM 2516 N N . TYR A 1 305 ? 7.548 -10.348 22.754 1.00 86.88 305 TYR A N 1
ATOM 2517 C CA . TYR A 1 305 ? 6.638 -9.368 23.336 1.00 86.88 305 TYR A CA 1
ATOM 2518 C C . TYR A 1 305 ? 5.506 -10.064 24.101 1.00 86.88 305 TYR A C 1
ATOM 2520 O O . TYR A 1 305 ? 5.353 -9.822 25.297 1.00 86.88 305 TYR A O 1
ATOM 2528 N N . TYR A 1 306 ? 4.798 -11.002 23.469 1.00 84.19 306 TYR A N 1
ATOM 2529 C CA . TYR A 1 306 ? 3.679 -11.723 24.091 1.00 84.19 306 TYR A CA 1
ATOM 2530 C C . TYR A 1 306 ? 4.142 -12.667 25.212 1.00 84.19 306 TYR A C 1
ATOM 2532 O O . TYR A 1 306 ? 3.407 -12.926 26.159 1.00 84.19 306 TYR A O 1
ATOM 2540 N N . SER A 1 307 ? 5.381 -13.161 25.167 1.00 81.19 307 SER A N 1
ATOM 2541 C CA . SER A 1 307 ? 5.940 -14.005 26.231 1.00 81.19 307 SER A CA 1
ATOM 2542 C C . SER A 1 307 ? 6.334 -13.223 27.485 1.00 81.19 307 SER A C 1
ATOM 2544 O O . SER A 1 307 ? 6.480 -13.831 28.542 1.00 81.19 307 SER A O 1
ATOM 2546 N N . ARG A 1 308 ? 6.542 -11.905 27.381 1.00 86.12 308 ARG A N 1
ATOM 2547 C CA . ARG A 1 308 ? 7.039 -11.057 28.480 1.00 86.12 308 ARG A CA 1
ATOM 2548 C C . ARG A 1 308 ? 6.045 -10.004 28.953 1.00 86.12 308 ARG A C 1
ATOM 2550 O O . ARG A 1 308 ? 6.290 -9.385 29.982 1.00 86.12 308 ARG A O 1
ATOM 2557 N N . ASN A 1 309 ? 4.955 -9.797 28.225 1.00 85.38 309 ASN A N 1
ATOM 2558 C CA . ASN A 1 309 ? 3.965 -8.775 28.532 1.00 85.38 309 ASN A CA 1
ATOM 2559 C C . ASN A 1 309 ? 2.565 -9.395 28.571 1.00 85.38 309 ASN A C 1
ATOM 2561 O O . ASN A 1 309 ? 2.294 -10.330 27.812 1.00 85.38 309 ASN A O 1
ATOM 2565 N N . PRO A 1 310 ? 1.666 -8.884 29.427 1.00 87.31 310 PRO A N 1
ATOM 2566 C CA . PRO A 1 310 ? 0.249 -9.162 29.283 1.00 87.31 310 PRO A CA 1
ATOM 2567 C C . PRO A 1 310 ? -0.282 -8.471 28.028 1.00 87.31 310 PRO A C 1
ATOM 2569 O O . PRO A 1 310 ? 0.075 -7.327 27.743 1.00 87.31 310 PRO A O 1
ATOM 2572 N N . VAL A 1 311 ? -1.154 -9.155 27.294 1.00 88.12 311 VAL A N 1
ATOM 2573 C CA . VAL A 1 311 ? -1.797 -8.607 26.097 1.00 88.12 311 VAL A CA 1
ATOM 2574 C C . VAL A 1 311 ? -3.275 -8.935 26.205 1.00 88.12 311 VAL A C 1
ATOM 2576 O O . VAL A 1 311 ? -3.678 -10.080 26.031 1.00 88.12 311 VAL A O 1
ATOM 2579 N N . LEU A 1 312 ? -4.055 -7.936 26.606 1.00 88.69 312 LEU A N 1
ATOM 2580 C CA . LEU A 1 312 ? -5.470 -8.081 26.911 1.00 88.69 312 LEU A CA 1
ATOM 2581 C C . LEU A 1 312 ? -6.313 -7.633 25.716 1.00 88.69 312 LEU A C 1
ATOM 2583 O O . LEU A 1 312 ? -6.195 -6.492 25.273 1.00 88.69 312 LEU A O 1
ATOM 2587 N N . GLU A 1 313 ? -7.177 -8.515 25.231 1.00 86.31 313 GLU A N 1
ATOM 2588 C CA . GLU A 1 313 ? -7.989 -8.314 24.031 1.00 86.31 313 GLU A CA 1
ATOM 2589 C C . GLU A 1 313 ? -9.445 -8.744 24.259 1.00 86.31 313 GLU A C 1
ATOM 2591 O O . GLU A 1 313 ? -9.777 -9.396 25.254 1.00 86.31 313 GLU A O 1
ATOM 2596 N N . ASN A 1 314 ? -10.323 -8.359 23.325 1.00 85.19 314 ASN A N 1
ATOM 2597 C CA . ASN A 1 314 ? -11.741 -8.739 23.289 1.00 85.19 314 ASN A CA 1
ATOM 2598 C C . ASN A 1 314 ? -12.516 -8.419 24.580 1.00 85.19 314 ASN A C 1
ATOM 2600 O O . ASN A 1 314 ? -13.367 -9.196 25.005 1.00 85.19 314 ASN A O 1
ATOM 2604 N N . LEU A 1 315 ? -12.216 -7.276 25.207 1.00 91.44 315 LEU A N 1
ATOM 2605 C CA . LEU A 1 315 ? -12.952 -6.806 26.377 1.00 91.44 315 LEU A CA 1
ATOM 2606 C C . LEU A 1 315 ? -14.398 -6.451 26.009 1.00 91.44 315 LEU A C 1
ATOM 2608 O O . LEU A 1 315 ? -14.620 -5.550 25.202 1.00 91.44 315 LEU A O 1
ATOM 2612 N N . ASP A 1 316 ? -15.349 -7.066 26.705 1.00 92.50 316 ASP A N 1
ATOM 2613 C CA . ASP A 1 316 ? -16.768 -6.713 26.674 1.00 92.50 316 ASP A CA 1
ATOM 2614 C C . ASP A 1 316 ? -17.325 -6.589 28.103 1.00 92.50 316 ASP A C 1
ATOM 2616 O O . ASP A 1 316 ? -17.122 -7.466 28.952 1.00 92.50 316 ASP A O 1
ATOM 2620 N N . ILE A 1 317 ? -18.012 -5.476 28.375 1.00 94.94 317 ILE A N 1
ATOM 2621 C CA . ILE A 1 317 ? -18.498 -5.086 29.704 1.00 94.94 317 ILE A CA 1
ATOM 2622 C C . ILE A 1 317 ? -20.001 -4.823 29.643 1.00 94.94 317 ILE A C 1
ATOM 2624 O O . ILE A 1 317 ? -20.461 -3.951 28.912 1.00 94.94 317 ILE A O 1
ATOM 2628 N N . ASN A 1 318 ? -20.749 -5.493 30.516 1.00 94.81 318 ASN A N 1
ATOM 2629 C CA . ASN A 1 318 ? -22.130 -5.156 30.852 1.00 94.81 318 ASN A CA 1
ATOM 2630 C C . ASN A 1 318 ? -22.220 -4.586 32.273 1.00 94.81 318 ASN A C 1
ATOM 2632 O O . ASN A 1 318 ? -21.232 -4.537 33.002 1.00 94.81 318 ASN A O 1
ATOM 2636 N N . ILE A 1 319 ? -23.408 -4.141 32.680 1.00 95.62 319 ILE A N 1
ATOM 2637 C CA . ILE A 1 319 ? -23.661 -3.652 34.039 1.00 95.62 319 ILE A CA 1
ATOM 2638 C C . ILE A 1 319 ? -24.906 -4.300 34.626 1.00 95.62 319 ILE A C 1
ATOM 2640 O O . ILE A 1 319 ? -25.903 -4.490 33.929 1.00 95.62 319 ILE A O 1
ATOM 2644 N N . ILE A 1 320 ? -24.851 -4.577 35.925 1.00 96.56 320 ILE A N 1
ATOM 2645 C CA . ILE A 1 320 ? -25.996 -5.009 36.728 1.00 96.56 320 ILE A CA 1
ATOM 2646 C C . ILE A 1 320 ? -26.070 -4.209 38.031 1.00 96.56 320 ILE A C 1
ATOM 2648 O O . ILE A 1 320 ? -25.082 -3.603 38.456 1.00 96.56 320 ILE A O 1
ATOM 2652 N N . ASN A 1 321 ? -27.243 -4.198 38.659 1.00 93.69 321 ASN A N 1
ATOM 2653 C CA . ASN A 1 321 ? -27.435 -3.644 39.995 1.00 93.69 321 ASN A CA 1
ATOM 2654 C C . ASN A 1 321 ? -27.252 -4.703 41.102 1.00 93.69 321 ASN A C 1
ATOM 2656 O O . ASN A 1 321 ? -27.007 -5.876 40.820 1.00 93.69 321 ASN A O 1
ATOM 2660 N N . GLN A 1 322 ? -27.408 -4.303 42.369 1.00 89.62 322 GLN A N 1
ATOM 2661 C CA . GLN A 1 322 ? -27.311 -5.208 43.526 1.00 89.62 322 GLN A CA 1
ATOM 2662 C C . GLN A 1 322 ? -28.330 -6.368 43.515 1.00 89.62 322 GLN A C 1
ATOM 2664 O O . GLN A 1 322 ? -28.104 -7.380 44.173 1.00 89.62 322 GLN A O 1
ATOM 2669 N N . ASP A 1 323 ? -29.415 -6.244 42.741 1.00 88.62 323 ASP A N 1
ATOM 2670 C CA . ASP A 1 323 ? -30.443 -7.276 42.548 1.00 88.62 323 ASP A CA 1
ATOM 2671 C C . ASP A 1 323 ? -30.188 -8.135 41.290 1.00 88.62 323 ASP A C 1
ATOM 2673 O O . ASP A 1 323 ? -31.079 -8.861 40.847 1.00 88.62 323 ASP A O 1
ATOM 2677 N N . GLN A 1 324 ? -29.002 -8.022 40.678 1.00 90.56 324 GLN A N 1
ATOM 2678 C CA . GLN A 1 324 ? -28.602 -8.692 39.432 1.00 90.56 324 GLN A CA 1
ATOM 2679 C C . GLN A 1 324 ? -29.469 -8.343 38.205 1.00 90.56 324 GLN A C 1
ATOM 2681 O O . GLN A 1 324 ? -29.629 -9.152 37.291 1.00 90.56 324 GLN A O 1
ATOM 2686 N N . LYS A 1 325 ? -30.030 -7.130 38.158 1.00 91.56 325 LYS A N 1
ATOM 2687 C CA . LYS A 1 325 ? -30.828 -6.630 37.022 1.00 91.56 325 LYS A CA 1
ATOM 2688 C C . LYS A 1 325 ? -30.042 -5.631 36.178 1.00 91.56 325 LYS A C 1
ATOM 2690 O O . LYS A 1 325 ? -29.227 -4.886 36.709 1.00 91.56 325 LYS A O 1
ATOM 2695 N N . ASP A 1 326 ? -30.354 -5.549 34.884 1.00 90.62 326 ASP A N 1
ATOM 2696 C CA . ASP A 1 326 ? -29.777 -4.581 33.928 1.00 90.62 326 ASP A CA 1
ATOM 2697 C C . ASP A 1 326 ? -30.520 -3.226 33.903 1.00 90.62 326 ASP A C 1
ATOM 2699 O O . ASP A 1 326 ? -30.244 -2.346 33.081 1.00 90.62 326 ASP A O 1
ATOM 2703 N N . THR A 1 327 ? -31.498 -3.059 34.792 1.00 92.12 327 THR A N 1
ATOM 2704 C CA . THR A 1 327 ? -32.288 -1.839 34.962 1.00 92.12 327 THR A CA 1
ATOM 2705 C C . THR A 1 327 ? -32.078 -1.287 36.354 1.00 92.12 327 THR A C 1
ATOM 2707 O O . THR A 1 327 ? -32.142 -2.035 37.329 1.00 92.12 327 THR A O 1
ATOM 2710 N N . PHE A 1 328 ? -31.917 0.023 36.442 1.00 92.88 328 PHE A N 1
ATOM 2711 C CA . PHE A 1 328 ? -31.475 0.691 37.652 1.00 92.88 328 PHE A CA 1
ATOM 2712 C C . PHE A 1 328 ? -32.526 1.678 38.148 1.00 92.88 328 PHE A C 1
ATOM 2714 O O . PHE A 1 328 ? -33.325 2.221 37.378 1.00 92.88 328 PHE A O 1
ATOM 2721 N N . SER A 1 329 ? -32.477 1.951 39.438 1.00 92.00 329 SER A N 1
ATOM 2722 C CA . SER A 1 329 ? -33.026 3.161 40.037 1.00 92.00 329 SER A CA 1
ATOM 2723 C C . SER A 1 329 ? -31.894 4.101 40.445 1.00 92.00 329 SER A C 1
ATOM 2725 O O . SER A 1 329 ? -30.733 3.688 40.497 1.00 92.00 329 SER A O 1
ATOM 2727 N N . PRO A 1 330 ? -32.196 5.362 40.789 1.00 91.31 330 PRO A N 1
ATOM 2728 C CA . PRO A 1 330 ? -31.253 6.199 41.519 1.00 91.31 330 PRO A CA 1
ATOM 2729 C C . PRO A 1 330 ? -30.700 5.463 42.737 1.00 91.31 330 PRO A C 1
ATOM 2731 O O . PRO A 1 330 ? -31.406 4.650 43.325 1.00 91.31 330 PRO A O 1
ATOM 2734 N N . ILE A 1 331 ? -29.456 5.766 43.101 1.00 91.62 331 ILE A N 1
ATOM 2735 C CA . ILE A 1 331 ? -28.670 5.186 44.201 1.00 91.62 331 ILE A CA 1
ATOM 2736 C C . ILE A 1 331 ? -28.454 3.665 44.149 1.00 91.62 331 ILE A C 1
ATOM 2738 O O . ILE A 1 331 ? -27.847 3.105 45.066 1.00 91.62 331 ILE A O 1
ATOM 2742 N N . ASP A 1 332 ? -28.889 2.983 43.086 1.00 93.31 332 ASP A N 1
ATOM 2743 C CA . ASP A 1 332 ? -28.468 1.606 42.832 1.00 93.31 332 ASP A CA 1
ATOM 2744 C C . ASP A 1 332 ? -26.966 1.554 42.576 1.00 93.31 332 ASP A C 1
ATOM 2746 O O . ASP A 1 332 ? -26.389 2.432 41.926 1.00 93.31 332 ASP A O 1
ATOM 2750 N N . THR A 1 333 ? -26.338 0.509 43.104 1.00 93.94 333 THR A N 1
ATOM 2751 C CA . THR A 1 333 ? -24.913 0.260 42.914 1.00 93.94 333 THR A CA 1
ATOM 2752 C C . THR A 1 333 ? -24.699 -0.380 41.550 1.00 93.94 333 THR A C 1
ATOM 2754 O O . THR A 1 333 ? -25.433 -1.284 41.167 1.00 93.94 333 THR A O 1
ATOM 2757 N N . ILE A 1 334 ? -23.693 0.080 40.814 1.00 94.94 334 ILE A N 1
ATOM 2758 C CA . ILE A 1 334 ? -23.318 -0.437 39.501 1.00 94.94 334 ILE A CA 1
ATOM 2759 C C . ILE A 1 334 ? -22.200 -1.453 39.685 1.00 94.94 334 ILE A C 1
ATOM 2761 O O . ILE A 1 334 ? -21.106 -1.097 40.125 1.00 94.94 334 ILE A O 1
ATOM 2765 N N . TYR A 1 335 ? -22.471 -2.693 39.294 1.00 96.56 335 TYR A N 1
ATOM 2766 C CA . TYR A 1 335 ? -21.496 -3.774 39.227 1.00 96.56 335 TYR A CA 1
ATOM 2767 C C . TYR A 1 335 ? -21.180 -4.063 37.755 1.00 96.56 335 TYR A C 1
ATOM 2769 O O . TYR A 1 335 ? -22.085 -4.438 37.000 1.00 96.56 335 TYR A O 1
ATOM 2777 N N . PRO A 1 336 ? -19.931 -3.864 37.304 1.00 95.69 336 PRO A N 1
ATOM 2778 C CA . PRO A 1 336 ? -19.516 -4.258 35.966 1.00 95.69 336 PRO A CA 1
ATOM 2779 C C . PRO A 1 336 ? -19.490 -5.782 35.854 1.00 95.69 336 PRO A C 1
ATOM 2781 O O . PRO A 1 336 ? -19.016 -6.474 36.753 1.00 95.69 336 PRO A O 1
ATOM 2784 N N . VAL A 1 337 ? -19.958 -6.299 34.727 1.00 96.00 337 VAL A N 1
ATOM 2785 C CA . VAL A 1 337 ? -19.908 -7.719 34.386 1.00 96.00 337 VAL A CA 1
ATOM 2786 C C . VAL A 1 337 ? -19.002 -7.873 33.180 1.00 96.00 337 VAL A C 1
ATOM 2788 O O . VAL A 1 337 ? -19.367 -7.474 32.073 1.00 96.00 337 VAL A O 1
ATOM 2791 N N . LEU A 1 338 ? -17.820 -8.444 33.393 1.00 94.62 338 LEU A N 1
ATOM 2792 C CA . LEU A 1 338 ? -16.942 -8.847 32.303 1.00 94.62 338 LEU A CA 1
ATOM 2793 C C . LEU A 1 338 ? -17.575 -10.056 31.629 1.00 94.62 338 LEU A C 1
ATOM 2795 O O . LEU A 1 338 ? -17.792 -11.068 32.289 1.00 94.62 338 LEU A O 1
ATOM 2799 N N . THR A 1 339 ? -17.906 -9.951 30.348 1.00 91.75 339 THR A N 1
ATOM 2800 C CA . THR A 1 339 ? -18.485 -11.076 29.593 1.00 91.75 339 THR A CA 1
ATOM 2801 C C . THR A 1 339 ? -17.457 -11.741 28.697 1.00 91.75 339 THR A C 1
ATOM 2803 O O . THR A 1 339 ? -17.436 -12.964 28.608 1.00 91.75 339 THR A O 1
ATOM 2806 N N . HIS A 1 340 ? -16.560 -10.945 28.118 1.00 87.69 340 HIS A N 1
ATOM 2807 C CA . HIS A 1 340 ? -15.429 -11.415 27.336 1.00 87.69 340 HIS A CA 1
ATOM 2808 C C . HIS A 1 340 ? -14.182 -10.633 27.738 1.00 87.69 340 HIS A C 1
ATOM 2810 O O . HIS A 1 340 ? -14.231 -9.422 27.962 1.00 87.69 340 HIS A O 1
ATOM 2816 N N . LEU A 1 341 ? -13.078 -11.354 27.889 1.00 89.06 341 LEU A N 1
ATOM 2817 C CA . LEU A 1 341 ? -11.730 -10.824 28.044 1.00 89.06 341 LEU A CA 1
ATOM 2818 C C . LEU A 1 341 ? -10.766 -11.983 27.808 1.00 89.06 341 LEU A C 1
ATOM 2820 O O . LEU A 1 341 ? -10.935 -13.057 28.392 1.00 89.06 341 LEU A O 1
ATOM 2824 N N . VAL A 1 342 ? -9.747 -11.766 26.987 1.00 86.19 342 VAL A N 1
ATOM 2825 C CA . VAL A 1 342 ? -8.691 -12.752 26.753 1.00 86.19 342 VAL A CA 1
ATOM 2826 C C . VAL A 1 342 ? -7.347 -12.117 27.045 1.00 86.19 342 VAL A C 1
ATOM 2828 O O . VAL A 1 342 ? -7.085 -10.995 26.625 1.00 86.19 342 VAL A O 1
ATOM 2831 N N . ASN A 1 343 ? -6.487 -12.841 27.756 1.00 86.44 343 ASN A N 1
ATOM 2832 C CA . ASN A 1 343 ? -5.074 -12.516 27.829 1.00 86.44 343 ASN A CA 1
ATOM 2833 C C . ASN A 1 343 ? -4.291 -13.451 26.912 1.00 86.44 343 ASN A C 1
ATOM 2835 O O . ASN A 1 343 ? -4.052 -14.612 27.245 1.00 86.44 343 ASN A O 1
ATOM 2839 N N . VAL A 1 344 ? -3.884 -12.930 25.760 1.00 82.00 344 VAL A N 1
ATOM 2840 C CA . VAL A 1 344 ? -3.103 -13.666 24.758 1.00 82.00 344 VAL A CA 1
ATOM 2841 C C . VAL A 1 344 ? -1.595 -13.614 25.052 1.00 82.00 344 VAL A C 1
ATOM 2843 O O . VAL A 1 344 ? -0.808 -14.299 24.401 1.00 82.00 344 VAL A O 1
ATOM 2846 N N . GLY A 1 345 ? -1.170 -12.845 26.063 1.00 83.12 345 GLY A N 1
ATOM 2847 C CA . GLY A 1 345 ? 0.197 -12.854 26.592 1.00 83.12 345 GLY A CA 1
ATOM 2848 C C . GLY A 1 345 ? 0.430 -13.966 27.624 1.00 83.12 345 GLY A C 1
ATOM 2849 O O . GLY A 1 345 ? -0.505 -14.442 28.261 1.00 83.12 345 GLY A O 1
ATOM 2850 N N . LYS A 1 346 ? 1.686 -14.383 27.837 1.00 80.94 346 LYS A N 1
ATOM 2851 C CA . LYS A 1 346 ? 2.059 -15.405 28.846 1.00 80.94 346 LYS A CA 1
ATOM 2852 C C . LYS A 1 346 ? 2.087 -14.887 30.279 1.00 80.94 346 LYS A C 1
ATOM 2854 O O . LYS A 1 346 ? 2.038 -15.679 31.216 1.00 80.94 346 LYS A O 1
ATOM 2859 N N . VAL A 1 347 ? 2.210 -13.576 30.452 1.00 86.19 347 VAL A N 1
ATOM 2860 C CA . VAL A 1 347 ? 2.266 -12.938 31.769 1.00 86.19 347 VAL A CA 1
ATOM 2861 C C . VAL A 1 347 ? 0.854 -12.556 32.200 1.00 86.19 347 VAL A C 1
ATOM 2863 O O . VAL A 1 347 ? 0.051 -12.119 31.377 1.00 86.19 347 VAL A O 1
ATOM 2866 N N . THR A 1 348 ? 0.545 -12.715 33.489 1.00 89.75 348 THR A N 1
ATOM 2867 C CA . THR A 1 348 ? -0.721 -12.255 34.077 1.00 89.75 348 THR A CA 1
ATOM 2868 C C . THR A 1 348 ? -0.941 -10.775 33.779 1.00 89.75 348 THR A C 1
ATOM 2870 O O . THR A 1 348 ? -0.055 -9.947 33.988 1.00 89.75 348 THR A O 1
ATOM 2873 N N . GLY A 1 349 ? -2.126 -10.453 33.270 1.00 91.06 349 GLY A N 1
ATOM 2874 C CA . GLY A 1 349 ? -2.540 -9.095 32.955 1.00 91.06 349 GLY A CA 1
ATOM 2875 C C . GLY A 1 349 ? -3.481 -8.541 34.005 1.00 91.06 349 GLY A C 1
ATOM 2876 O O . GLY A 1 349 ? -4.201 -9.288 34.662 1.00 91.06 349 GLY A O 1
ATOM 2877 N N . LYS A 1 350 ? -3.480 -7.216 34.134 1.00 94.31 350 LYS A N 1
ATOM 2878 C CA . LYS A 1 350 ? -4.330 -6.478 35.064 1.00 94.31 350 LYS A CA 1
ATOM 2879 C C . LYS A 1 350 ? -5.194 -5.504 34.275 1.00 94.31 350 LYS A C 1
ATOM 2881 O O . LYS A 1 350 ? -4.672 -4.556 33.689 1.00 94.31 350 LYS A O 1
ATOM 2886 N N . LEU A 1 351 ? -6.493 -5.761 34.221 1.00 94.50 351 LEU A N 1
ATOM 2887 C CA . LEU A 1 351 ? -7.484 -4.858 33.652 1.00 94.50 351 LEU A CA 1
ATOM 2888 C C . LEU A 1 351 ? -7.841 -3.806 34.703 1.00 94.50 351 LEU A C 1
ATOM 2890 O O . LEU A 1 351 ? -8.224 -4.164 35.813 1.00 94.50 351 LEU A O 1
ATOM 2894 N N . THR A 1 352 ? -7.745 -2.524 34.361 1.00 94.44 352 THR A N 1
ATOM 2895 C CA . THR A 1 352 ? -8.226 -1.426 35.213 1.00 94.44 352 THR A CA 1
ATOM 2896 C C . THR A 1 352 ? -9.521 -0.865 34.647 1.00 94.44 352 THR A C 1
ATOM 2898 O O . THR A 1 352 ? -9.646 -0.705 33.436 1.00 94.44 352 THR A O 1
ATOM 2901 N N . ILE A 1 353 ? -10.505 -0.584 35.500 1.00 94.25 353 ILE A N 1
ATOM 2902 C CA . ILE A 1 353 ? -11.844 -0.165 35.078 1.00 94.25 353 ILE A CA 1
ATOM 2903 C C . ILE A 1 353 ? -12.310 1.004 35.933 1.00 94.25 353 ILE A C 1
ATOM 2905 O O . ILE A 1 353 ? -12.357 0.902 37.154 1.00 94.25 353 ILE A O 1
ATOM 2909 N N . LYS A 1 354 ? -12.710 2.101 35.290 1.00 93.44 354 LYS A N 1
ATOM 2910 C CA . LYS A 1 354 ? -13.391 3.230 35.939 1.00 93.44 354 LYS A CA 1
ATOM 2911 C C . LYS A 1 354 ? -14.402 3.872 35.001 1.00 93.44 354 LYS A C 1
ATOM 2913 O O . LYS A 1 354 ? -14.242 3.788 33.784 1.00 93.44 354 LYS A O 1
ATOM 2918 N N . ILE A 1 355 ? -15.414 4.559 35.525 1.00 92.19 355 ILE A N 1
ATOM 2919 C CA . ILE A 1 355 ? -16.304 5.367 34.678 1.00 92.19 355 ILE A CA 1
ATOM 2920 C C . ILE A 1 355 ? -15.628 6.717 34.402 1.00 92.19 355 ILE A C 1
ATOM 2922 O O . ILE A 1 355 ? -14.971 7.291 35.267 1.00 92.19 355 ILE A O 1
ATOM 2926 N N . LYS A 1 356 ? -15.736 7.241 33.181 1.00 88.81 356 LYS A N 1
ATOM 2927 C CA . LYS A 1 356 ? -15.192 8.562 32.837 1.00 88.81 356 LYS A CA 1
ATOM 2928 C C . LYS A 1 356 ? -15.972 9.672 33.566 1.00 88.81 356 LYS A C 1
ATOM 2930 O O . LYS A 1 356 ? -17.187 9.754 33.419 1.00 88.81 356 LYS A O 1
ATOM 2935 N N . GLU A 1 357 ? -15.272 10.557 34.282 1.00 68.31 357 GLU A N 1
ATOM 2936 C CA . GLU A 1 357 ? -15.799 11.519 35.285 1.00 68.31 357 GLU A CA 1
ATOM 2937 C C . GLU A 1 357 ? -16.871 12.540 34.829 1.00 68.31 357 GLU A C 1
ATOM 2939 O O . GLU A 1 357 ? -17.388 13.287 35.652 1.00 68.31 357 GLU A O 1
ATOM 2944 N N . ASN A 1 358 ? -17.283 12.575 33.560 1.00 59.97 358 ASN A N 1
ATOM 2945 C CA . ASN A 1 358 ? -18.186 13.618 33.044 1.00 59.97 358 ASN A CA 1
ATOM 2946 C C . ASN A 1 358 ? -19.686 13.276 33.091 1.00 59.97 358 ASN A C 1
ATOM 2948 O O . ASN A 1 358 ? -20.498 14.024 32.547 1.00 59.97 358 ASN A O 1
ATOM 2952 N N . SER A 1 359 ? -20.091 12.161 33.697 1.00 66.00 359 SER A N 1
ATOM 2953 C CA . SER A 1 359 ? -21.497 11.757 33.719 1.00 66.00 359 SER A CA 1
ATOM 2954 C C . SER A 1 359 ? -22.161 12.205 35.029 1.00 66.00 359 SER A C 1
ATOM 2956 O O . SER A 1 359 ? -22.029 11.530 36.046 1.00 66.00 359 SER A O 1
ATOM 2958 N N . SER A 1 360 ? -22.918 13.311 35.012 1.00 80.38 360 SER A N 1
ATOM 2959 C CA . SER A 1 360 ? -23.724 13.795 36.161 1.00 80.38 360 SER A CA 1
ATOM 2960 C C . SER A 1 360 ? -24.691 12.743 36.732 1.00 80.38 360 SER A C 1
ATOM 2962 O O . SER A 1 360 ? -25.193 12.870 37.848 1.00 80.38 360 SER A O 1
ATOM 2964 N N . ILE A 1 361 ? -24.935 11.690 35.956 1.00 87.06 361 ILE A N 1
ATOM 2965 C CA . ILE A 1 361 ? -25.771 10.529 36.249 1.00 87.06 361 ILE A CA 1
ATOM 2966 C C . ILE A 1 361 ? -25.073 9.443 37.095 1.00 87.06 361 ILE A C 1
ATOM 2968 O O . ILE A 1 361 ? -25.728 8.464 37.438 1.00 87.06 361 ILE A O 1
ATOM 2972 N N . ILE A 1 362 ? -23.791 9.600 37.455 1.00 90.44 362 ILE A N 1
ATOM 2973 C CA . ILE A 1 362 ? -23.017 8.655 38.284 1.00 90.44 362 ILE A CA 1
ATOM 2974 C C . ILE A 1 362 ? -22.465 9.359 39.532 1.00 90.44 362 ILE A C 1
ATOM 2976 O O . ILE A 1 362 ? -22.038 10.509 39.464 1.00 90.44 362 ILE A O 1
ATOM 2980 N N . SER A 1 363 ? -22.441 8.659 40.664 1.00 86.56 363 SER A N 1
ATOM 2981 C CA . SER A 1 363 ? -21.806 9.072 41.922 1.00 86.56 363 SER A CA 1
ATOM 2982 C C . SER A 1 363 ? -20.888 7.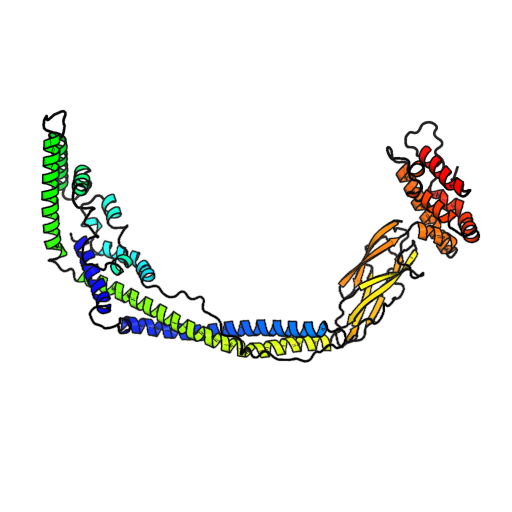968 42.464 1.00 86.56 363 SER A C 1
ATOM 2984 O O . SER A 1 363 ? -20.993 6.815 42.055 1.00 86.56 363 SER A O 1
ATOM 2986 N N . ASN A 1 364 ? -19.980 8.307 43.389 1.00 86.00 364 ASN A N 1
ATOM 2987 C CA . ASN A 1 364 ? -19.103 7.348 44.087 1.00 86.00 364 ASN A CA 1
ATOM 2988 C C . ASN A 1 364 ? -18.270 6.445 43.153 1.00 86.00 364 ASN A C 1
ATOM 2990 O O . ASN A 1 364 ? -18.082 5.264 43.422 1.00 86.00 364 ASN A O 1
ATOM 2994 N N . ASN A 1 365 ? -17.801 7.006 42.038 1.00 88.69 365 ASN A N 1
ATOM 2995 C CA . ASN A 1 365 ? -17.016 6.299 41.032 1.00 88.69 365 ASN A CA 1
ATOM 2996 C C . ASN A 1 365 ? -15.606 5.978 41.549 1.00 88.69 365 ASN A C 1
ATOM 2998 O O . ASN A 1 365 ? -14.852 6.893 41.881 1.00 88.69 365 ASN A O 1
ATOM 3002 N N . GLN A 1 366 ? -15.246 4.697 41.576 1.00 91.94 366 GLN A N 1
ATOM 3003 C CA . GLN A 1 366 ? -13.907 4.229 41.935 1.00 91.94 366 GLN A CA 1
ATOM 3004 C C . GLN A 1 366 ? -13.202 3.536 40.763 1.00 91.94 366 GLN A C 1
ATOM 3006 O O . GLN A 1 366 ? -13.731 3.451 39.658 1.00 91.94 366 GLN A O 1
ATOM 3011 N N . THR A 1 367 ? -11.963 3.094 40.981 1.00 93.94 367 THR A N 1
ATOM 3012 C CA . THR A 1 367 ? -11.224 2.271 40.014 1.00 93.94 367 THR A CA 1
ATOM 3013 C C . THR A 1 367 ? -11.180 0.841 40.524 1.00 93.94 367 THR A C 1
ATOM 3015 O O . THR A 1 367 ? -10.735 0.607 41.644 1.00 93.94 367 THR A O 1
ATOM 3018 N N . LEU A 1 368 ? -11.635 -0.096 39.701 1.00 95.06 368 LEU A N 1
ATOM 3019 C CA . LEU A 1 368 ? -11.533 -1.527 39.953 1.00 95.06 368 LEU A CA 1
ATOM 3020 C C . LEU A 1 368 ? -10.376 -2.117 39.165 1.00 95.06 368 LEU A C 1
ATOM 3022 O O . LEU A 1 368 ? -10.012 -1.624 38.094 1.00 95.06 368 LEU A O 1
ATOM 3026 N N . GLU A 1 369 ? -9.830 -3.202 39.691 1.00 94.12 369 GLU A N 1
ATOM 3027 C CA . GLU A 1 369 ? -8.757 -3.946 39.059 1.00 94.12 369 GLU A CA 1
ATOM 3028 C C . GLU A 1 369 ? -9.120 -5.428 39.005 1.00 94.12 369 GLU A C 1
ATOM 3030 O O . GLU A 1 369 ? -9.609 -5.990 39.982 1.00 94.12 369 GLU A O 1
ATOM 3035 N N . PHE A 1 370 ? -8.887 -6.057 37.858 1.00 93.62 370 PHE A N 1
ATOM 3036 C CA . PHE A 1 370 ? -9.171 -7.469 37.637 1.00 93.62 370 PHE A CA 1
ATOM 3037 C C . PHE A 1 370 ? -7.960 -8.152 37.008 1.00 93.62 370 PHE A C 1
ATOM 3039 O O . PHE A 1 370 ? -7.458 -7.708 35.974 1.00 93.62 370 PHE A O 1
ATOM 3046 N N . GLU A 1 371 ? -7.479 -9.226 37.629 1.00 92.88 371 GLU A N 1
ATOM 3047 C CA . GLU A 1 371 ? -6.353 -9.998 37.110 1.00 92.88 371 GLU A CA 1
ATOM 3048 C C . GLU A 1 371 ? -6.834 -11.169 36.259 1.00 92.88 371 GLU A C 1
ATOM 3050 O O . GLU A 1 371 ? -7.695 -11.948 36.665 1.00 92.88 371 GLU A O 1
ATOM 3055 N N . ILE A 1 372 ? -6.222 -11.327 35.088 1.00 88.88 372 ILE A N 1
ATOM 3056 C CA . ILE A 1 372 ? -6.440 -12.471 34.210 1.00 88.88 372 ILE A CA 1
ATOM 3057 C C . ILE A 1 372 ? -5.093 -13.154 33.934 1.00 88.88 372 ILE A C 1
ATOM 3059 O O . ILE A 1 372 ? -4.167 -12.520 33.404 1.00 88.88 372 ILE A O 1
ATOM 3063 N N . PRO A 1 373 ? -4.930 -14.438 34.314 1.00 86.88 373 PRO A N 1
ATOM 3064 C CA . PRO A 1 373 ? -3.695 -15.169 34.057 1.00 86.88 373 PRO A CA 1
ATOM 3065 C C . PRO A 1 373 ? -3.326 -15.165 32.574 1.00 86.88 373 PRO A C 1
ATOM 3067 O O . PRO A 1 373 ? -4.191 -15.051 31.707 1.00 86.88 373 PRO A O 1
ATOM 3070 N N . GLY A 1 374 ? -2.034 -15.299 32.285 1.00 83.75 374 GLY A N 1
ATOM 3071 C CA . GLY A 1 374 ? -1.561 -15.414 30.909 1.00 83.75 374 GLY A CA 1
ATOM 3072 C C . GLY A 1 374 ? -2.123 -16.642 30.194 1.00 83.75 374 GLY A C 1
ATOM 3073 O O . GLY A 1 374 ? -2.348 -17.679 30.821 1.00 83.75 374 GLY A O 1
ATOM 3074 N N . LEU A 1 375 ? -2.321 -16.519 28.881 1.00 77.00 375 LEU A N 1
ATOM 3075 C CA . LEU A 1 375 ? -2.892 -17.544 28.001 1.00 77.00 375 LEU A CA 1
ATOM 3076 C C . LEU A 1 375 ? -4.239 -18.084 28.497 1.00 77.00 375 LEU A C 1
ATOM 3078 O O . LEU A 1 375 ? -4.510 -19.282 28.399 1.00 77.00 375 LEU A O 1
ATOM 3082 N N . LYS A 1 376 ? -5.074 -17.213 29.069 1.00 80.94 376 LYS A N 1
ATOM 3083 C CA . LYS A 1 376 ? -6.420 -17.571 29.516 1.00 80.94 376 LYS A CA 1
ATOM 3084 C C . LYS A 1 376 ? -7.456 -16.587 29.007 1.00 80.94 376 LYS A C 1
ATOM 3086 O O . LYS A 1 376 ? -7.234 -15.376 28.977 1.00 80.94 376 LYS A O 1
ATOM 3091 N N . SER A 1 377 ? -8.610 -17.137 28.660 1.00 81.81 377 SER A N 1
ATOM 3092 C CA . SER A 1 377 ? -9.852 -16.404 28.480 1.00 81.81 377 SER A CA 1
ATOM 3093 C C . SER A 1 377 ? -10.680 -16.440 29.760 1.00 81.81 377 SER A C 1
ATOM 3095 O O . SER A 1 377 ? -10.528 -17.318 30.619 1.00 81.81 377 SER A O 1
ATOM 3097 N N . LEU A 1 378 ? -11.572 -15.465 29.888 1.00 84.38 378 LEU A N 1
ATOM 3098 C CA . LEU A 1 378 ? -12.619 -15.487 30.891 1.00 84.38 378 LEU A CA 1
ATOM 3099 C C . LEU A 1 378 ? -13.552 -16.681 30.612 1.00 84.38 378 LEU A C 1
ATOM 3101 O O . LEU A 1 378 ? -14.286 -16.686 29.630 1.00 84.38 378 LEU A O 1
ATOM 3105 N N . ALA A 1 379 ? -13.508 -17.710 31.461 1.00 77.12 379 ALA A N 1
ATOM 3106 C CA . ALA A 1 379 ? -14.259 -18.949 31.228 1.00 77.12 379 ALA A CA 1
ATOM 3107 C C . ALA A 1 379 ? -15.782 -18.787 31.396 1.00 77.12 379 ALA A C 1
ATOM 3109 O O . ALA A 1 379 ? -16.549 -19.567 30.835 1.00 77.12 379 ALA A O 1
ATOM 3110 N N . GLN A 1 380 ? -16.210 -17.821 32.211 1.00 85.56 380 GLN A N 1
ATOM 3111 C CA . GLN A 1 380 ? -17.604 -17.479 32.499 1.00 85.56 380 GLN A CA 1
ATOM 3112 C C . GLN A 1 380 ? -17.699 -15.984 32.821 1.00 85.56 380 GLN A C 1
ATOM 3114 O O . GLN A 1 380 ? -16.724 -15.442 33.347 1.00 85.56 380 GLN A O 1
ATOM 3119 N N . PRO A 1 381 ? -18.852 -15.329 32.583 1.00 91.56 381 PRO A N 1
ATOM 3120 C CA . PRO A 1 381 ? -19.042 -13.935 32.954 1.00 91.56 381 PRO A CA 1
ATOM 3121 C C . PRO A 1 381 ? -18.711 -13.684 34.427 1.00 91.56 381 PRO A C 1
ATOM 3123 O O . PRO A 1 381 ? -19.176 -14.410 35.308 1.00 91.56 381 PRO A O 1
ATOM 3126 N N . GLN A 1 382 ? -17.927 -12.643 34.696 1.00 93.75 382 GLN A N 1
ATOM 3127 C CA . GLN A 1 382 ? -17.466 -12.316 36.039 1.00 93.75 382 GLN A CA 1
ATOM 3128 C C . GLN A 1 382 ? -18.001 -10.957 36.474 1.00 93.75 382 GLN A C 1
ATOM 3130 O O . GLN A 1 382 ? -17.705 -9.926 35.868 1.00 93.75 382 GLN A O 1
ATOM 3135 N N . VAL A 1 383 ? -18.793 -10.973 37.544 1.00 94.62 383 VAL A N 1
ATOM 3136 C CA . VAL A 1 383 ? -19.262 -9.765 38.225 1.00 94.62 383 VAL A CA 1
ATOM 3137 C C . VAL A 1 383 ? -18.117 -9.237 39.085 1.00 94.62 383 VAL A C 1
ATOM 3139 O O . VAL A 1 383 ? -17.572 -9.972 39.908 1.00 94.62 383 VAL A O 1
ATOM 3142 N N . LEU A 1 384 ? -17.733 -7.985 38.863 1.00 94.94 384 LEU A N 1
ATOM 3143 C CA . LEU A 1 384 ? -16.726 -7.296 39.665 1.00 94.94 384 LEU A CA 1
ATOM 3144 C C . LEU A 1 384 ? -17.371 -6.604 40.868 1.00 94.94 384 LEU A C 1
ATOM 3146 O O . LEU A 1 384 ? -18.594 -6.555 40.986 1.00 94.94 384 LEU A O 1
ATOM 3150 N N . ASP A 1 385 ? -16.542 -6.043 41.745 1.00 94.94 385 ASP A N 1
ATOM 3151 C CA . ASP A 1 385 ? -17.013 -5.263 42.887 1.00 94.94 385 ASP A CA 1
ATOM 3152 C C . ASP A 1 385 ? -17.821 -4.024 42.465 1.00 94.94 385 ASP A C 1
ATOM 3154 O O . ASP A 1 385 ? -17.886 -3.632 41.297 1.00 94.94 385 ASP A O 1
ATOM 3158 N N . ALA A 1 386 ? -18.468 -3.398 43.447 1.00 94.19 386 ALA A N 1
ATOM 3159 C CA . ALA A 1 386 ? -19.205 -2.158 43.249 1.00 94.19 386 ALA A CA 1
ATOM 3160 C C . ALA A 1 386 ? -18.297 -1.108 42.597 1.00 94.19 386 ALA A C 1
ATOM 3162 O O . ALA A 1 386 ? -17.263 -0.772 43.157 1.00 94.19 386 ALA A O 1
ATOM 3163 N N . LEU A 1 387 ? -18.661 -0.558 41.442 1.00 94.56 387 LEU A N 1
ATOM 3164 C CA . LEU A 1 387 ? -17.840 0.451 40.767 1.00 94.56 387 LEU A CA 1
ATOM 3165 C C . LEU A 1 387 ? -18.282 1.876 41.087 1.00 94.56 387 LEU A C 1
ATOM 3167 O O . LEU A 1 387 ? -17.460 2.781 41.215 1.00 94.56 387 LEU A O 1
ATOM 3171 N N . ALA A 1 388 ? -19.591 2.084 41.129 1.00 93.94 388 ALA A N 1
ATOM 3172 C CA . ALA A 1 388 ? -20.198 3.392 41.292 1.00 93.94 388 ALA A CA 1
ATOM 3173 C C . ALA A 1 388 ? -21.662 3.246 41.720 1.00 93.94 388 ALA A C 1
ATOM 3175 O O . ALA A 1 388 ? -22.160 2.135 41.901 1.00 93.94 388 ALA A O 1
ATOM 3176 N N . GLN A 1 389 ? -22.369 4.362 41.845 1.00 93.50 389 GLN A N 1
ATOM 3177 C CA . GLN A 1 389 ? -23.811 4.404 42.055 1.00 93.50 389 GLN A CA 1
ATOM 3178 C C . GLN A 1 389 ? -24.488 5.273 41.000 1.00 93.50 389 GLN A C 1
ATOM 3180 O O . GLN A 1 389 ? -23.896 6.214 40.468 1.00 93.50 389 GLN A O 1
ATOM 3185 N N . VAL A 1 390 ? -25.751 4.976 40.710 1.00 92.94 390 VAL A N 1
ATOM 3186 C CA . VAL A 1 390 ? -26.586 5.860 39.896 1.00 92.94 390 VAL A CA 1
ATOM 3187 C C . VAL A 1 390 ? -26.892 7.124 40.697 1.00 92.94 390 VAL A C 1
ATOM 3189 O O . VAL A 1 390 ? -27.411 7.069 41.809 1.00 92.94 390 VAL A O 1
ATOM 3192 N N . SER A 1 391 ? -26.590 8.286 40.134 1.00 91.94 391 SER A N 1
ATOM 3193 C CA . SER A 1 391 ? -26.881 9.578 40.758 1.00 91.94 391 SER A CA 1
ATOM 3194 C C . SER A 1 391 ? -28.385 9.866 40.761 1.00 91.94 391 SER A C 1
ATOM 3196 O O . SER A 1 391 ? -29.118 9.481 39.849 1.00 91.94 391 SER A O 1
ATOM 3198 N N . THR A 1 392 ? -28.853 10.645 41.736 1.00 90.75 392 THR A N 1
ATOM 3199 C CA . THR A 1 392 ? -30.223 11.190 41.755 1.00 90.75 392 THR A CA 1
ATOM 3200 C C . THR A 1 392 ? -30.486 12.212 40.647 1.00 90.75 392 THR A C 1
ATOM 3202 O O . THR A 1 392 ? -31.633 12.591 40.431 1.00 90.75 392 THR A O 1
ATOM 3205 N N . ALA A 1 393 ? -29.454 12.637 39.913 1.00 89.06 393 ALA A N 1
ATOM 3206 C CA . ALA A 1 393 ? -29.602 13.450 38.710 1.00 89.06 393 ALA A CA 1
ATOM 3207 C C . ALA A 1 393 ? -29.919 12.629 37.442 1.00 89.06 393 ALA A C 1
ATOM 3209 O O . ALA A 1 393 ? -30.201 13.226 36.404 1.00 89.06 393 ALA A O 1
ATOM 3210 N N . ALA A 1 394 ? -29.871 11.289 37.495 1.00 89.56 394 ALA A N 1
ATOM 3211 C CA . ALA A 1 394 ? -30.202 10.438 36.353 1.00 89.56 394 ALA A CA 1
ATOM 3212 C C . ALA A 1 394 ? -31.680 10.584 35.963 1.00 89.56 394 ALA A C 1
ATOM 3214 O O . ALA A 1 394 ? -32.566 10.446 36.806 1.00 89.56 394 ALA A O 1
ATOM 3215 N N . GLU A 1 395 ? -31.963 10.845 34.686 1.00 89.94 395 GLU A N 1
ATOM 3216 C CA . GLU A 1 395 ? -33.338 11.029 34.218 1.00 89.94 395 GLU A CA 1
ATOM 3217 C C . GLU A 1 395 ? -34.071 9.682 34.061 1.00 89.94 395 GLU A C 1
ATOM 3219 O O . GLU A 1 395 ? -33.526 8.746 33.464 1.00 89.94 395 GLU A O 1
ATOM 3224 N N . PRO A 1 396 ? -35.314 9.562 34.558 1.00 91.62 396 PRO A N 1
ATOM 3225 C CA . PRO A 1 396 ? -36.061 8.314 34.506 1.00 91.62 396 PRO A CA 1
ATOM 3226 C C . PRO A 1 396 ? -36.565 8.013 33.093 1.00 91.62 396 PRO A C 1
ATOM 3228 O O . PRO A 1 396 ? -36.919 8.912 32.333 1.00 91.62 396 PRO A O 1
ATOM 3231 N N . ASP A 1 397 ? -36.633 6.725 32.768 1.00 90.56 397 ASP A N 1
ATOM 3232 C CA . ASP A 1 397 ? -37.008 6.163 31.468 1.00 90.56 397 ASP A CA 1
ATOM 3233 C C . ASP A 1 397 ? -36.133 6.653 30.295 1.00 90.56 397 ASP A C 1
ATOM 3235 O O . ASP A 1 397 ? -36.547 6.607 29.134 1.00 90.56 397 ASP A O 1
ATOM 3239 N N . THR A 1 398 ? -34.898 7.084 30.582 1.00 84.56 398 THR A N 1
ATOM 3240 C CA . THR A 1 398 ? -33.901 7.451 29.569 1.00 84.56 398 THR A CA 1
ATOM 3241 C C . THR A 1 398 ? -32.795 6.402 29.471 1.00 84.56 398 THR A C 1
ATOM 3243 O O . THR A 1 398 ? -32.446 5.729 30.444 1.00 84.56 398 THR A O 1
ATOM 3246 N N . LYS A 1 399 ? -32.242 6.247 28.262 1.00 88.06 399 LYS A N 1
ATOM 3247 C CA . LYS A 1 399 ? -31.026 5.465 28.023 1.00 88.06 399 LYS A CA 1
ATOM 3248 C C . LYS A 1 399 ? -29.848 6.422 28.056 1.00 88.06 399 LYS A C 1
ATOM 3250 O O . LYS A 1 399 ? -29.736 7.272 27.177 1.00 88.06 399 LYS A O 1
ATOM 3255 N N . SER A 1 400 ? -28.988 6.269 29.050 1.00 88.94 400 SER A N 1
ATOM 3256 C CA . SER A 1 400 ? -27.772 7.065 29.161 1.00 88.94 400 SER A CA 1
ATOM 3257 C C . SER A 1 400 ? -26.557 6.233 28.765 1.00 88.94 400 SER A C 1
ATOM 3259 O O . SER A 1 400 ? -26.407 5.107 29.229 1.00 88.94 400 SER A O 1
ATOM 3261 N N . GLU A 1 401 ? -25.686 6.770 27.914 1.00 90.31 401 GLU A N 1
ATOM 3262 C CA . GLU A 1 401 ? -24.405 6.130 27.596 1.00 90.31 401 GLU A CA 1
ATOM 3263 C C . GLU A 1 401 ? -23.384 6.480 28.685 1.00 90.31 401 GLU A C 1
ATOM 3265 O O . GLU A 1 401 ? -23.118 7.656 28.941 1.00 90.31 401 GLU A O 1
ATOM 3270 N N . ILE A 1 402 ? -22.804 5.459 29.315 1.00 91.44 402 ILE A N 1
ATOM 3271 C CA . ILE A 1 402 ? -21.645 5.597 30.196 1.00 91.44 402 ILE A CA 1
ATOM 3272 C C . ILE A 1 402 ? -20.411 5.019 29.508 1.00 91.44 402 ILE A C 1
ATOM 3274 O O . ILE A 1 402 ? -20.474 3.994 28.828 1.00 91.44 402 ILE A O 1
ATOM 3278 N N . ILE A 1 403 ? -19.279 5.701 29.678 1.00 93.25 403 ILE A N 1
ATOM 3279 C CA . ILE A 1 403 ? -18.002 5.282 29.105 1.00 93.25 403 ILE A CA 1
ATOM 3280 C C . ILE A 1 403 ? -17.142 4.714 30.223 1.00 93.25 403 ILE A C 1
ATOM 3282 O O . ILE A 1 403 ? -16.699 5.445 31.113 1.00 93.25 403 ILE A O 1
ATOM 3286 N N . PHE A 1 404 ? -16.880 3.420 30.133 1.00 93.38 404 PHE A N 1
ATOM 3287 C CA . PHE A 1 404 ? -15.873 2.733 30.916 1.00 93.38 404 PHE A CA 1
ATOM 3288 C C . PHE A 1 404 ? -14.503 3.012 30.311 1.00 93.38 404 PHE A C 1
ATOM 3290 O O . PHE A 1 404 ? -14.234 2.661 29.162 1.00 93.38 404 PHE A O 1
ATOM 3297 N N . GLN A 1 405 ? -13.639 3.661 31.080 1.00 93.44 405 GLN A N 1
ATOM 3298 C CA . GLN A 1 405 ? -12.240 3.843 30.742 1.00 93.44 405 GLN A CA 1
ATOM 3299 C C . GLN A 1 405 ? -11.449 2.651 31.276 1.00 93.44 405 GLN A C 1
ATOM 3301 O O . GLN A 1 405 ? -11.446 2.402 32.484 1.00 93.44 405 GLN A O 1
ATOM 3306 N N . THR A 1 406 ? -10.762 1.950 30.374 1.00 93.56 406 THR A N 1
ATOM 3307 C CA . THR A 1 406 ? -9.872 0.840 30.724 1.00 93.56 406 THR A CA 1
ATOM 3308 C C . THR A 1 406 ? -8.497 1.000 30.088 1.00 93.56 406 THR A C 1
ATOM 3310 O O . THR A 1 406 ? -8.323 1.796 29.161 1.00 93.56 406 THR A O 1
ATOM 3313 N N . ASN A 1 407 ? -7.512 0.238 30.562 1.00 89.25 407 ASN A N 1
ATOM 3314 C CA . ASN A 1 407 ? -6.178 0.178 29.958 1.00 89.25 407 ASN A CA 1
ATOM 3315 C C . ASN A 1 407 ? -6.118 -0.601 28.630 1.00 89.25 407 ASN A C 1
ATOM 3317 O O . ASN A 1 407 ? -5.064 -0.609 28.001 1.00 89.25 407 ASN A O 1
ATOM 3321 N N . VAL A 1 408 ? -7.223 -1.212 28.189 1.00 87.81 408 VAL A N 1
ATOM 3322 C CA . VAL A 1 408 ? -7.313 -1.966 26.922 1.00 87.81 408 VAL A CA 1
ATOM 3323 C C . VAL A 1 408 ? -8.187 -1.271 25.873 1.00 87.81 408 VAL A C 1
ATOM 3325 O O . VAL A 1 408 ? -8.258 -1.702 24.728 1.00 87.81 408 VAL A O 1
ATOM 3328 N N . GLY A 1 409 ? -8.852 -0.175 26.252 1.00 88.44 409 GLY A N 1
ATOM 3329 C CA . GLY A 1 409 ? -9.751 0.591 25.391 1.00 88.44 409 GLY A CA 1
ATOM 3330 C C . GLY A 1 409 ? -11.005 1.072 26.121 1.00 88.44 409 GLY A C 1
ATOM 3331 O O . GLY A 1 409 ? -11.379 0.559 27.174 1.00 88.44 409 GLY A O 1
ATOM 3332 N N . ASN A 1 410 ? -11.675 2.085 25.575 1.00 91.75 410 ASN A N 1
ATOM 3333 C CA . ASN A 1 410 ? -12.924 2.570 26.162 1.00 91.75 410 ASN A CA 1
ATOM 3334 C C . ASN A 1 410 ? -14.097 1.674 25.748 1.00 91.75 410 ASN A C 1
ATOM 3336 O O . ASN A 1 410 ? -14.267 1.417 24.558 1.00 91.75 410 ASN A O 1
ATOM 3340 N N . GLN A 1 411 ? -14.936 1.290 26.709 1.00 92.75 411 GLN A N 1
ATOM 3341 C CA . GLN A 1 411 ? -16.169 0.537 26.469 1.00 92.75 411 GLN A CA 1
ATOM 3342 C C . GLN A 1 411 ? -17.390 1.423 26.705 1.00 92.75 411 GLN A C 1
ATOM 3344 O O . GLN A 1 411 ? -17.446 2.188 27.670 1.00 92.75 411 GLN A O 1
ATOM 3349 N N . LYS A 1 412 ? -18.367 1.343 25.805 1.00 93.00 412 LYS A N 1
ATOM 3350 C CA . LYS A 1 412 ? -19.628 2.086 25.902 1.00 93.00 412 LYS A CA 1
ATOM 3351 C C . LYS A 1 412 ? -20.710 1.150 26.407 1.00 93.00 412 LYS A C 1
ATOM 3353 O O . LYS A 1 412 ? -20.961 0.125 25.786 1.00 93.00 412 LYS A O 1
ATOM 3358 N N . VAL A 1 413 ? -21.377 1.532 27.488 1.00 92.56 413 VAL A N 1
ATOM 3359 C CA . VAL A 1 413 ? -22.450 0.735 28.088 1.00 92.56 413 VAL A CA 1
ATOM 3360 C C . VAL A 1 413 ? -23.676 1.610 28.299 1.00 92.56 413 VAL A C 1
ATOM 3362 O O . VAL A 1 413 ? -23.567 2.800 28.594 1.00 92.56 413 VAL A O 1
ATOM 3365 N N . ILE A 1 414 ? -24.862 1.029 28.128 1.00 92.06 414 ILE A N 1
ATOM 3366 C CA . ILE A 1 414 ? -26.129 1.739 28.299 1.00 92.06 414 ILE A CA 1
ATOM 3367 C C . ILE A 1 414 ? -26.665 1.527 29.712 1.00 92.06 414 ILE A C 1
ATOM 3369 O O . ILE A 1 414 ? -27.043 0.419 30.082 1.00 92.06 414 ILE A O 1
ATOM 3373 N N . LEU A 1 415 ? -26.781 2.620 30.462 1.00 91.94 415 LEU A N 1
ATOM 3374 C CA . LEU A 1 415 ? -27.493 2.687 31.731 1.00 91.94 415 LEU A CA 1
ATOM 3375 C C . LEU A 1 415 ? -28.979 2.977 31.479 1.00 91.94 415 LEU A C 1
ATOM 3377 O O . LEU A 1 415 ? -29.329 3.969 30.832 1.00 91.94 415 LEU A O 1
ATOM 3381 N N . LYS A 1 416 ? -29.857 2.112 32.000 1.00 93.38 416 LYS A N 1
ATOM 3382 C CA . LYS A 1 416 ? -31.319 2.254 31.913 1.00 93.38 416 LYS A CA 1
ATOM 3383 C C . LYS A 1 416 ? -31.896 2.547 33.297 1.00 93.38 416 LYS A C 1
ATOM 3385 O O . LYS A 1 416 ? -32.128 1.619 34.071 1.00 93.38 416 LYS A O 1
ATOM 3390 N N . THR A 1 417 ? -32.165 3.814 33.594 1.00 92.00 417 THR A N 1
ATOM 3391 C CA . THR A 1 417 ? -32.852 4.189 34.838 1.00 92.00 417 THR A CA 1
ATOM 3392 C C . THR A 1 417 ? -34.359 4.122 34.615 1.00 92.00 417 THR A C 1
ATOM 3394 O O . THR A 1 417 ? -34.877 4.882 33.802 1.00 92.00 417 THR A O 1
ATOM 3397 N N . LEU A 1 418 ? -35.082 3.222 35.289 1.00 92.56 418 LEU A N 1
ATOM 3398 C CA . LEU A 1 418 ? -36.518 3.018 35.051 1.00 92.56 418 LEU A CA 1
ATOM 3399 C C . LEU A 1 418 ? -37.385 3.597 36.168 1.00 92.56 418 LEU A C 1
ATOM 3401 O O . LEU A 1 418 ? -37.229 3.264 37.347 1.00 92.56 418 LEU A O 1
ATOM 3405 N N . TRP A 1 419 ? -38.388 4.385 35.776 1.00 94.62 419 TRP A N 1
ATOM 3406 C CA . TRP A 1 419 ? -39.349 4.984 36.704 1.00 94.62 419 TRP A CA 1
ATOM 3407 C C . TRP A 1 419 ? -40.081 3.925 37.529 1.00 94.62 419 TRP A C 1
ATOM 3409 O O . TRP A 1 419 ? -40.170 4.008 38.753 1.00 94.62 419 TRP A O 1
ATOM 3419 N N . ASN A 1 420 ? -40.564 2.880 36.859 1.00 92.69 420 ASN A N 1
ATOM 3420 C CA . ASN A 1 420 ? -41.339 1.828 37.508 1.00 92.69 420 ASN A CA 1
ATOM 3421 C C . ASN A 1 420 ? -40.513 1.051 38.538 1.00 92.69 420 ASN A C 1
ATOM 3423 O O . ASN A 1 420 ? -41.039 0.674 39.584 1.00 92.69 420 ASN A O 1
ATOM 3427 N N . GLN A 1 421 ? -39.226 0.833 38.252 1.00 90.88 421 GLN A N 1
ATOM 3428 C CA . GLN A 1 421 ? -38.297 0.184 39.176 1.00 90.88 421 GLN A CA 1
ATOM 3429 C C . GLN A 1 421 ? -38.069 1.062 40.415 1.00 90.88 421 GLN A C 1
ATOM 3431 O O . GLN A 1 421 ? -38.125 0.558 41.536 1.00 90.88 421 GLN A O 1
ATOM 3436 N N . THR A 1 422 ? -37.953 2.380 40.226 1.00 94.06 422 THR A N 1
ATOM 3437 C CA . THR A 1 422 ? -37.808 3.351 41.322 1.00 94.06 422 THR A CA 1
ATOM 3438 C C . THR A 1 422 ? -39.029 3.346 42.248 1.00 94.06 422 THR A C 1
ATOM 3440 O O . THR A 1 422 ? -38.883 3.283 43.467 1.00 94.06 422 THR A O 1
ATOM 3443 N N . VAL A 1 423 ? -40.248 3.352 41.690 1.00 94.62 423 VAL A N 1
ATOM 3444 C CA . VAL A 1 423 ? -41.493 3.295 42.482 1.00 94.62 423 VAL A CA 1
ATOM 3445 C C . VAL A 1 423 ? -41.586 1.996 43.287 1.00 94.62 423 VAL A C 1
ATOM 3447 O O . VAL A 1 423 ? -41.956 2.037 44.460 1.00 94.62 423 VAL A O 1
ATOM 3450 N N . LYS A 1 424 ? -41.227 0.850 42.689 1.00 92.00 424 LYS A N 1
ATOM 3451 C CA . LYS A 1 424 ? -41.207 -0.442 43.394 1.00 92.00 424 LYS A CA 1
ATOM 3452 C C . LYS A 1 424 ? -40.213 -0.440 44.551 1.00 92.00 424 LYS A C 1
ATOM 3454 O O . LYS A 1 424 ? -40.564 -0.870 45.645 1.00 92.00 424 LYS A O 1
ATOM 3459 N N . GLN A 1 425 ? -39.012 0.094 44.340 1.00 91.00 425 GLN A N 1
ATOM 3460 C CA . GLN A 1 425 ? -37.983 0.113 45.377 1.00 91.00 425 GLN A CA 1
ATOM 3461 C C . GLN A 1 425 ? -38.356 0.989 46.579 1.00 91.00 425 GLN A C 1
ATOM 3463 O O . GLN A 1 425 ? -38.040 0.611 47.699 1.00 91.00 425 GLN A O 1
ATOM 3468 N N . VAL A 1 426 ? -39.133 2.071 46.425 1.00 93.81 426 VAL A N 1
ATOM 3469 C CA . VAL A 1 426 ? -39.663 2.805 47.600 1.00 93.81 426 VAL A CA 1
ATOM 3470 C C . VAL A 1 426 ? -40.447 1.889 48.549 1.00 93.81 426 VAL A C 1
ATOM 3472 O O . VAL A 1 426 ? -40.442 2.106 49.757 1.00 93.81 426 VAL A O 1
ATOM 3475 N N . ALA A 1 427 ? -41.118 0.861 48.029 1.00 88.94 427 ALA A N 1
ATOM 3476 C CA . ALA A 1 427 ? -41.890 -0.069 48.844 1.00 88.94 427 ALA A CA 1
ATOM 3477 C C . ALA A 1 427 ? -41.067 -1.245 49.405 1.00 88.94 427 ALA A C 1
ATOM 3479 O O . ALA A 1 427 ? -41.565 -1.958 50.271 1.00 88.94 427 ALA A O 1
ATOM 3480 N N . GLN A 1 428 ? -39.843 -1.460 48.914 1.00 88.19 428 GLN A N 1
ATOM 3481 C CA . GLN A 1 428 ? -39.047 -2.668 49.180 1.00 88.19 428 GLN A CA 1
ATOM 3482 C C . GLN A 1 428 ? -37.711 -2.380 49.886 1.00 88.19 428 GLN A C 1
ATOM 3484 O O . GLN A 1 428 ? -37.122 -3.283 50.471 1.00 88.19 428 GLN A O 1
ATOM 3489 N N . ASP A 1 429 ? -37.226 -1.140 49.833 1.00 88.62 429 ASP A N 1
ATOM 3490 C CA . ASP A 1 429 ? -35.880 -0.770 50.274 1.00 88.62 429 ASP A CA 1
ATOM 3491 C C . ASP A 1 429 ? -35.833 -0.309 51.747 1.00 88.62 429 ASP A C 1
ATOM 3493 O O . ASP A 1 429 ? -36.855 -0.120 52.408 1.00 88.62 429 ASP A O 1
ATOM 3497 N N . SER A 1 430 ? -34.626 -0.102 52.267 1.00 88.38 430 SER A N 1
ATOM 3498 C CA . SER A 1 430 ? -34.338 0.443 53.598 1.00 88.38 430 SER A CA 1
ATOM 3499 C C . SER A 1 430 ? -34.904 1.855 53.807 1.00 88.38 430 SER A C 1
ATOM 3501 O O . SER A 1 430 ? -34.971 2.660 52.878 1.00 88.38 430 SER A O 1
ATOM 3503 N N . ALA A 1 431 ? -35.252 2.205 55.051 1.00 88.81 431 ALA A N 1
ATOM 3504 C CA . ALA A 1 431 ? -35.885 3.488 55.384 1.00 88.81 431 ALA A CA 1
ATOM 3505 C C . ALA A 1 431 ? -35.097 4.727 54.907 1.00 88.81 431 ALA A C 1
ATOM 3507 O O . ALA A 1 431 ? -35.700 5.740 54.548 1.00 88.81 431 ALA A O 1
ATOM 3508 N N . ASP A 1 432 ? -33.765 4.664 54.878 1.00 88.38 432 ASP A N 1
ATOM 3509 C CA . ASP A 1 432 ? -32.941 5.778 54.403 1.00 88.38 432 ASP A CA 1
ATOM 3510 C C . ASP A 1 432 ? -32.923 5.884 52.876 1.00 88.38 432 ASP A C 1
ATOM 3512 O O . ASP A 1 432 ? -33.089 6.985 52.343 1.00 88.38 432 ASP A O 1
ATOM 3516 N N . ARG A 1 433 ? -32.841 4.755 52.159 1.00 90.19 433 ARG A N 1
ATOM 3517 C CA . ARG A 1 433 ? -32.971 4.737 50.694 1.00 90.19 433 ARG A CA 1
ATOM 3518 C C . ARG A 1 433 ? -34.371 5.175 50.261 1.00 90.19 433 ARG A C 1
ATOM 3520 O O . ARG A 1 433 ? -34.493 5.994 49.352 1.00 90.19 433 ARG A O 1
ATOM 3527 N N . GLN A 1 434 ? -35.417 4.758 50.980 1.00 93.50 434 GLN A N 1
ATOM 3528 C CA . GLN A 1 434 ? -36.794 5.201 50.736 1.00 93.50 434 GLN A CA 1
ATOM 3529 C C . GLN A 1 434 ? -36.924 6.729 50.719 1.00 93.50 434 GLN A C 1
ATOM 3531 O O . GLN A 1 434 ? -37.538 7.267 49.802 1.00 93.50 434 GLN A O 1
ATOM 3536 N N . LYS A 1 435 ? -36.324 7.452 51.679 1.00 91.69 435 LYS A N 1
ATOM 3537 C CA . LYS A 1 435 ? -36.389 8.928 51.724 1.00 91.69 435 LYS A CA 1
ATOM 3538 C C . LYS A 1 435 ? -35.814 9.564 50.456 1.00 91.69 435 LYS A C 1
ATOM 3540 O O . LYS A 1 435 ? -36.418 10.488 49.913 1.00 91.69 435 LYS A O 1
ATOM 3545 N N . ILE A 1 436 ? -34.673 9.064 49.983 1.00 93.31 436 ILE A N 1
ATOM 3546 C CA . ILE A 1 436 ? -33.990 9.577 48.787 1.00 93.31 436 ILE A CA 1
ATOM 3547 C C . ILE A 1 436 ? -34.826 9.287 47.536 1.00 93.31 436 ILE A C 1
ATOM 3549 O O . ILE A 1 436 ? -35.081 10.187 46.736 1.00 93.31 436 ILE A O 1
ATOM 3553 N N . LEU A 1 437 ? -35.315 8.052 47.394 1.00 94.81 437 LEU A N 1
ATOM 3554 C CA . LEU A 1 437 ? -36.159 7.654 46.267 1.00 94.81 437 LEU A CA 1
ATOM 3555 C C . LEU A 1 437 ? -37.481 8.441 46.250 1.00 94.81 437 LEU A C 1
ATOM 3557 O O . LEU A 1 437 ? -37.917 8.894 45.197 1.00 94.81 437 LEU A O 1
ATOM 3561 N N . VAL A 1 438 ? -38.091 8.696 47.411 1.00 95.50 438 VAL A N 1
ATOM 3562 C CA . VAL A 1 438 ? -39.293 9.537 47.542 1.00 95.50 438 VAL A CA 1
ATOM 3563 C C . VAL A 1 438 ? -39.031 10.971 47.087 1.00 95.50 438 VAL A C 1
ATOM 3565 O O . VAL A 1 438 ? -39.852 11.534 46.360 1.00 95.50 438 VAL A O 1
ATOM 3568 N N . GLN A 1 439 ? -37.897 11.564 47.471 1.00 95.00 439 GLN A N 1
ATOM 3569 C CA . GLN A 1 439 ? -37.504 12.895 46.997 1.00 95.00 439 GLN A CA 1
ATOM 3570 C C . GLN A 1 439 ? -37.298 12.914 45.481 1.00 95.00 439 GLN A C 1
ATOM 3572 O O . GLN A 1 439 ? -37.774 13.834 44.817 1.00 95.00 439 GLN A O 1
ATOM 3577 N N . TYR A 1 440 ? -36.662 11.880 44.927 1.00 95.25 440 TYR A N 1
ATOM 3578 C CA . TYR A 1 440 ? -36.486 11.723 43.486 1.00 95.25 440 TYR A CA 1
ATOM 3579 C C . TYR A 1 440 ? -37.830 11.631 42.745 1.00 95.25 440 TYR A C 1
ATOM 3581 O O . TYR A 1 440 ? -38.059 12.374 41.787 1.00 95.25 440 TYR A O 1
ATOM 3589 N N . LEU A 1 441 ? -38.758 10.787 43.217 1.00 96.44 441 LEU A N 1
ATOM 3590 C CA . LEU A 1 441 ? -40.101 10.683 42.637 1.00 96.44 441 LEU A CA 1
ATOM 3591 C C . LEU A 1 441 ? -40.832 12.032 42.697 1.00 96.44 441 LEU A C 1
ATOM 3593 O O . LEU A 1 441 ? -41.388 12.487 41.699 1.00 96.44 441 LEU A O 1
ATOM 3597 N N . SER A 1 442 ? -40.796 12.694 43.855 1.00 96.38 442 SER A N 1
ATOM 3598 C CA . SER A 1 442 ? -41.427 14.000 44.069 1.00 96.38 442 SER A CA 1
ATOM 3599 C C . SER A 1 442 ? -40.877 15.052 43.102 1.00 96.38 442 SER A C 1
ATOM 3601 O O . SER A 1 442 ? -41.637 15.730 42.408 1.00 96.38 442 SER A O 1
ATOM 3603 N N . PHE A 1 443 ? -39.552 15.128 42.968 1.00 95.56 443 PHE A N 1
ATOM 3604 C CA . PHE A 1 443 ? -38.875 16.044 42.054 1.00 95.56 443 PHE A CA 1
ATOM 3605 C C . PHE A 1 443 ? -39.293 15.841 40.592 1.00 95.56 443 PHE A C 1
ATOM 3607 O O . PHE A 1 443 ? -39.642 16.806 39.908 1.00 95.56 443 PHE A O 1
ATOM 3614 N N . HIS A 1 444 ? -39.308 14.597 40.108 1.00 94.75 444 HIS A N 1
ATOM 3615 C CA . HIS A 1 444 ? -39.666 14.305 38.719 1.00 94.75 444 HIS A CA 1
ATOM 3616 C C . HIS A 1 444 ? -41.161 14.487 38.429 1.00 94.75 444 HIS A C 1
ATOM 3618 O O . HIS A 1 444 ? -41.505 14.976 37.352 1.00 94.75 444 HIS A O 1
ATOM 3624 N N . LEU A 1 445 ? -42.046 14.200 39.391 1.00 94.81 445 LEU A N 1
ATOM 3625 C CA . LEU A 1 445 ? -43.468 14.550 39.289 1.00 94.81 445 LEU A CA 1
ATOM 3626 C C . LEU A 1 445 ? -43.676 16.072 39.233 1.00 94.81 445 LEU A C 1
ATOM 3628 O O . LEU A 1 445 ? -44.516 16.555 38.472 1.00 94.81 445 LEU A O 1
ATOM 3632 N N . GLY A 1 446 ? -42.891 16.841 39.992 1.00 92.69 446 GLY A N 1
ATOM 3633 C CA . GLY A 1 446 ? -42.908 18.303 39.935 1.00 92.69 446 GLY A CA 1
ATOM 3634 C C . GLY A 1 446 ? -42.439 18.848 38.591 1.00 92.69 446 GLY A C 1
ATOM 3635 O O . GLY A 1 446 ? -43.154 19.631 37.965 1.00 92.69 446 GLY A O 1
ATOM 3636 N N . LYS A 1 447 ? -41.300 18.358 38.087 1.00 92.19 447 LYS A N 1
ATOM 3637 C CA . LYS A 1 447 ? -40.803 18.686 36.740 1.00 92.19 447 LYS A CA 1
ATOM 3638 C C . LYS A 1 447 ? -41.809 18.336 35.647 1.00 92.19 447 LYS A C 1
ATOM 3640 O O . LYS A 1 447 ? -41.977 19.102 34.698 1.00 92.19 447 LYS A O 1
ATOM 3645 N N . GLU A 1 448 ? -42.477 17.188 35.752 1.00 91.75 448 GLU A N 1
ATOM 3646 C CA . GLU A 1 448 ? -43.539 16.813 34.822 1.00 91.75 448 GLU A CA 1
ATOM 3647 C C . GLU A 1 448 ? -44.676 17.839 34.855 1.00 91.75 448 GLU A C 1
ATOM 3649 O O . GLU A 1 448 ? -45.025 18.390 33.811 1.00 91.75 448 GLU A O 1
ATOM 3654 N N . MET A 1 449 ? -45.190 18.167 36.042 1.00 89.50 449 MET A N 1
ATOM 3655 C CA . MET A 1 449 ? -46.262 19.149 36.214 1.00 89.50 449 MET A CA 1
ATOM 3656 C C . MET A 1 449 ? -45.868 20.542 35.692 1.00 89.50 449 MET A C 1
ATOM 3658 O O . MET A 1 449 ? -46.650 21.190 34.995 1.00 89.50 449 MET A O 1
ATOM 3662 N N . GLU A 1 450 ? -44.649 21.009 35.965 1.00 87.94 450 GLU A N 1
ATOM 3663 C CA . GLU A 1 450 ? -44.109 22.255 35.401 1.00 87.94 450 GLU A CA 1
ATOM 3664 C C . GLU A 1 450 ? -44.031 22.220 33.873 1.00 87.94 450 GLU A C 1
ATOM 3666 O O . GLU A 1 450 ? -44.384 23.188 33.195 1.00 87.94 450 GLU A O 1
ATOM 3671 N N . ASN A 1 451 ? -43.618 21.090 33.300 1.00 85.81 451 ASN A N 1
ATOM 3672 C CA . ASN A 1 451 ? -43.554 20.927 31.855 1.00 85.81 451 ASN A CA 1
ATOM 3673 C C . ASN A 1 451 ? -44.931 20.874 31.189 1.00 85.81 451 ASN A C 1
ATOM 3675 O O . ASN A 1 451 ? -45.014 21.266 30.020 1.00 85.81 451 ASN A O 1
ATOM 3679 N N . MET A 1 452 ? -45.971 20.430 31.904 1.00 82.44 452 MET A N 1
ATOM 3680 C CA . MET A 1 452 ? -47.372 20.439 31.458 1.00 82.44 452 MET A CA 1
ATOM 3681 C C . MET A 1 452 ? -48.018 21.829 31.565 1.00 82.44 452 MET A C 1
ATOM 3683 O O . MET A 1 452 ? -48.894 22.143 30.769 1.00 82.44 452 MET A O 1
ATOM 3687 N N . LYS A 1 453 ? -47.563 22.682 32.498 1.00 76.19 453 LYS A N 1
ATOM 3688 C CA . LYS A 1 453 ? -48.053 24.064 32.699 1.00 76.19 453 LYS A CA 1
ATOM 3689 C C . LYS A 1 453 ? -47.717 25.032 31.554 1.00 76.19 453 LYS A C 1
ATOM 3691 O O . LYS A 1 453 ? -48.328 26.091 31.451 1.00 76.19 453 LYS A O 1
ATOM 3696 N N . LYS A 1 454 ? -46.743 24.706 30.699 1.00 71.50 454 LYS A N 1
ATOM 3697 C CA . LYS A 1 454 ? -46.308 25.578 29.591 1.00 71.50 454 LYS A CA 1
ATOM 3698 C C . LYS A 1 454 ? -47.422 25.716 28.534 1.00 71.50 454 LYS A C 1
ATOM 3700 O O . LYS A 1 454 ? -47.978 24.712 28.092 1.00 71.50 454 LYS A O 1
ATOM 3705 N N . LEU A 1 455 ? -47.726 26.960 28.137 1.00 56.03 455 LEU A N 1
ATOM 3706 C CA . LEU A 1 455 ? -48.785 27.325 27.179 1.00 56.03 455 LEU A CA 1
ATOM 3707 C C . LEU A 1 455 ? -48.730 26.455 25.902 1.00 56.03 455 LEU A C 1
ATOM 3709 O O . LEU A 1 455 ? -47.654 26.220 25.359 1.00 56.03 455 LEU A O 1
ATOM 3713 N N . PHE A 1 456 ? -49.903 26.013 25.428 1.00 59.12 456 PHE A N 1
ATOM 3714 C CA . PHE A 1 456 ? -50.132 25.223 24.199 1.00 59.12 456 PHE A CA 1
ATOM 3715 C C . PHE A 1 456 ? -49.772 23.724 24.216 1.00 59.12 456 PHE A C 1
ATOM 3717 O O . PHE A 1 456 ? -49.761 23.092 23.160 1.00 59.12 456 PHE A O 1
ATOM 3724 N N . LYS A 1 457 ? -49.544 23.098 25.378 1.00 67.44 457 LYS A N 1
ATOM 3725 C CA . LYS A 1 457 ? -49.364 21.636 25.450 1.00 67.44 457 LYS A CA 1
ATOM 3726 C C . LYS A 1 457 ? -50.671 20.884 25.722 1.00 67.44 457 LYS A C 1
ATOM 3728 O O . LYS A 1 457 ? -51.484 21.287 26.546 1.00 67.44 457 LYS A O 1
ATOM 3733 N N . LYS A 1 458 ? -50.849 19.743 25.045 1.00 80.50 458 LYS A N 1
ATOM 3734 C CA . LYS A 1 458 ? -51.918 18.766 25.317 1.00 80.50 458 LYS A CA 1
ATOM 3735 C C . LYS A 1 458 ? -51.786 18.273 26.763 1.00 80.50 458 LYS A C 1
ATOM 3737 O O . LYS A 1 458 ? -50.720 17.798 27.150 1.00 80.50 458 LYS A O 1
ATOM 3742 N N . ASN A 1 459 ? -52.863 18.342 27.546 1.00 86.69 459 ASN A N 1
ATOM 3743 C CA . ASN A 1 459 ? -52.907 17.784 28.898 1.00 86.69 459 ASN A CA 1
ATOM 3744 C C . ASN A 1 459 ? -52.793 16.248 28.834 1.00 86.69 459 ASN A C 1
ATOM 3746 O O . ASN A 1 459 ? -53.784 15.536 28.614 1.00 86.69 459 ASN A O 1
ATOM 3750 N N . LYS A 1 460 ? -51.569 15.734 29.002 1.00 88.31 460 LYS A N 1
ATOM 3751 C CA . LYS A 1 460 ? -51.281 14.295 28.917 1.00 88.31 460 LYS A CA 1
ATOM 3752 C C . LYS A 1 460 ? -51.880 13.507 30.078 1.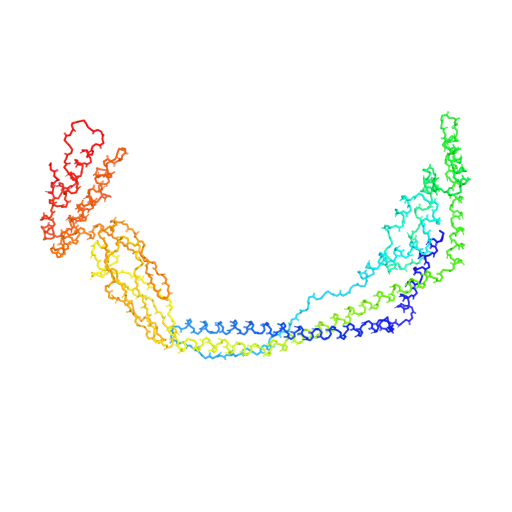00 88.31 460 LYS A C 1
ATOM 3754 O O . LYS A 1 460 ? -52.313 12.389 29.853 1.00 88.31 460 LYS A O 1
ATOM 3759 N N . TYR A 1 461 ? -52.049 14.106 31.262 1.00 90.94 461 TYR A N 1
ATOM 3760 C CA . TYR A 1 461 ? -52.735 13.447 32.383 1.00 90.94 461 TYR A CA 1
ATOM 3761 C C . TYR A 1 461 ? -54.174 13.039 32.047 1.00 90.94 461 TYR A C 1
ATOM 3763 O O . TYR A 1 461 ? -54.690 12.069 32.590 1.00 90.94 461 TYR A O 1
ATOM 3771 N N . LYS A 1 462 ? -54.850 13.783 31.166 1.00 90.31 462 LYS A N 1
ATOM 3772 C CA . LYS A 1 462 ? -56.200 13.428 30.712 1.00 90.31 462 LYS A CA 1
ATOM 3773 C C . LYS A 1 462 ? -56.193 12.510 29.492 1.00 90.31 462 LYS A C 1
ATOM 3775 O O . LYS A 1 462 ? -57.090 11.688 29.356 1.00 90.31 462 LYS A O 1
ATOM 3780 N N . SER A 1 463 ? -55.263 12.729 28.570 1.00 89.19 463 SER A N 1
ATOM 3781 C CA . SER A 1 463 ? -55.337 12.153 27.225 1.00 89.19 463 SER A CA 1
ATOM 3782 C C . SER A 1 463 ? -54.491 10.904 27.012 1.00 89.19 463 SER A C 1
ATOM 3784 O O . SER A 1 463 ? -54.868 10.091 26.180 1.00 89.19 463 SER A O 1
ATOM 3786 N N . GLU A 1 464 ? -53.380 10.771 27.736 1.00 91.00 464 GLU A N 1
ATOM 3787 C CA . GLU A 1 464 ? -52.412 9.666 27.656 1.00 91.00 464 GLU A CA 1
ATOM 3788 C C . GLU A 1 464 ? -51.815 9.413 29.061 1.00 91.00 464 GLU A C 1
ATOM 3790 O O . GLU A 1 464 ? -50.602 9.565 29.262 1.00 91.00 464 GLU A O 1
ATOM 3795 N N . PRO A 1 465 ? -52.651 9.147 30.087 1.00 89.81 465 PRO A N 1
ATOM 3796 C CA . PRO A 1 465 ? -52.200 9.052 31.475 1.00 89.81 465 PRO A CA 1
ATOM 3797 C C . PRO A 1 465 ? -51.086 8.013 31.669 1.00 89.81 465 PRO A C 1
ATOM 3799 O O . PRO A 1 465 ? -50.146 8.271 32.417 1.00 89.81 465 PRO A O 1
ATOM 3802 N N . GLU A 1 466 ? -51.128 6.888 30.961 1.00 88.94 466 GLU A N 1
ATOM 3803 C CA . GLU A 1 466 ? -50.137 5.806 30.987 1.00 88.94 466 GLU A CA 1
ATOM 3804 C C . GLU A 1 466 ? -48.726 6.232 30.550 1.00 88.94 466 GLU A C 1
ATOM 3806 O O . GLU A 1 466 ? -47.739 5.624 30.963 1.00 88.94 466 GLU A O 1
ATOM 3811 N N . ASN A 1 467 ? -48.610 7.314 29.773 1.00 89.94 467 ASN A N 1
ATOM 3812 C CA . ASN A 1 467 ? -47.326 7.862 29.336 1.00 89.94 467 ASN A CA 1
ATOM 3813 C C . ASN A 1 467 ? -46.742 8.887 30.323 1.00 89.94 467 ASN A C 1
ATOM 3815 O O . ASN A 1 467 ? -45.610 9.335 30.136 1.00 89.94 467 ASN A O 1
ATOM 3819 N N . THR A 1 468 ? -47.492 9.262 31.363 1.00 93.81 468 THR A N 1
ATOM 3820 C CA . THR A 1 468 ? -47.051 10.203 32.407 1.00 93.81 468 THR A CA 1
ATOM 3821 C C . THR A 1 468 ? -46.423 9.470 33.590 1.00 93.81 468 THR A C 1
ATOM 3823 O O . THR A 1 468 ? -46.825 8.356 33.922 1.00 93.81 468 THR A O 1
ATOM 3826 N N . PHE A 1 469 ? -45.476 10.098 34.283 1.00 95.38 469 PHE A N 1
ATOM 3827 C CA . PHE A 1 469 ? -44.898 9.583 35.524 1.00 95.38 469 PHE A CA 1
ATOM 3828 C C . PHE A 1 469 ? -45.964 9.387 36.608 1.00 95.38 469 PHE A C 1
ATOM 3830 O O . PHE A 1 469 ? -45.930 8.380 37.317 1.00 95.38 469 PHE A O 1
ATOM 3837 N N . ALA A 1 470 ? -46.957 10.282 36.695 1.00 94.19 470 ALA A N 1
ATOM 3838 C CA . ALA A 1 470 ? -48.094 10.120 37.604 1.00 94.19 470 ALA A CA 1
ATOM 3839 C C . ALA A 1 470 ? -48.920 8.857 37.299 1.00 94.19 470 ALA A C 1
ATOM 3841 O O . ALA A 1 470 ? -49.225 8.083 38.208 1.00 94.19 470 ALA A O 1
ATOM 3842 N N . GLY A 1 471 ? -49.266 8.623 36.029 1.00 95.38 471 GLY A N 1
ATOM 3843 C CA . GLY A 1 471 ? -50.016 7.429 35.630 1.00 95.38 471 GLY A CA 1
ATOM 3844 C C . GLY A 1 471 ? -49.203 6.149 35.784 1.00 95.38 471 GLY A C 1
ATOM 3845 O O . GLY A 1 471 ? -49.706 5.180 36.345 1.00 95.38 471 GLY A O 1
ATOM 3846 N N . LYS A 1 472 ? -47.922 6.157 35.397 1.00 96.00 472 LYS A N 1
ATOM 3847 C CA . LYS A 1 472 ? -47.002 5.031 35.618 1.00 96.00 472 LYS A CA 1
ATOM 3848 C C . LYS A 1 472 ? -46.858 4.679 37.098 1.00 96.00 472 LYS A C 1
ATOM 3850 O O . LYS A 1 472 ? -46.879 3.503 37.445 1.00 96.00 472 LYS A O 1
ATOM 3855 N N . LEU A 1 473 ? -46.777 5.680 37.981 1.00 96.69 473 LEU A N 1
ATOM 3856 C CA . LEU A 1 473 ? -46.743 5.458 39.429 1.00 96.69 473 LEU A CA 1
ATOM 3857 C C . LEU A 1 473 ? -48.017 4.758 39.909 1.00 96.69 473 LEU A C 1
ATOM 3859 O O . LEU A 1 473 ? -47.925 3.767 40.627 1.00 96.69 473 LEU A O 1
ATOM 3863 N N . VAL A 1 474 ? -49.193 5.234 39.488 1.00 96.06 474 VAL A N 1
ATOM 3864 C CA . VAL A 1 474 ? -50.480 4.610 39.836 1.00 96.06 474 VAL A CA 1
ATOM 3865 C C . VAL A 1 474 ? -50.576 3.173 39.320 1.00 96.06 474 VAL A C 1
ATOM 3867 O O . VAL A 1 474 ? -50.987 2.289 40.070 1.00 96.06 474 VAL A O 1
ATOM 3870 N N . LEU A 1 475 ? -50.143 2.919 38.084 1.00 95.44 475 LEU A N 1
ATOM 3871 C CA . LEU A 1 475 ? -50.110 1.572 37.510 1.00 95.44 475 LEU A CA 1
ATOM 3872 C C . LEU A 1 475 ? -49.201 0.638 38.321 1.00 95.44 475 LEU A C 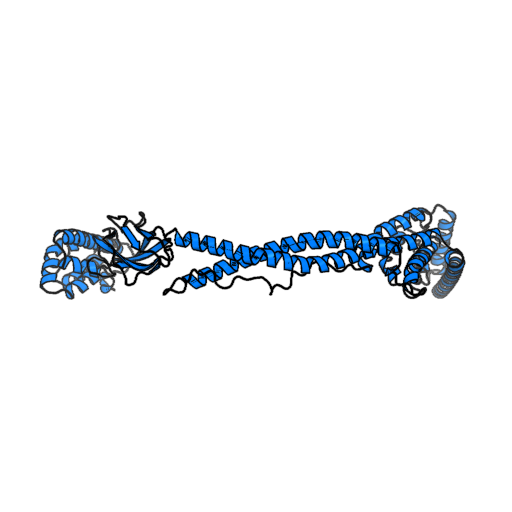1
ATOM 3874 O O . LEU A 1 475 ? -49.597 -0.478 38.657 1.00 95.44 475 LEU A O 1
ATOM 3878 N N . VAL A 1 476 ? -48.006 1.103 38.699 1.00 95.56 476 VAL A N 1
ATOM 3879 C CA . VAL A 1 476 ? -47.100 0.326 39.554 1.00 95.56 476 VAL A CA 1
ATOM 3880 C C . VAL A 1 476 ? -47.726 0.090 40.923 1.00 95.56 476 VAL A C 1
ATOM 3882 O O . VAL A 1 476 ? -47.751 -1.055 41.364 1.00 95.56 476 VAL A O 1
ATOM 3885 N N . TYR A 1 477 ? -48.299 1.113 41.561 1.00 96.06 477 TYR A N 1
ATOM 3886 C CA . TYR A 1 477 ? -48.982 0.994 42.853 1.00 96.06 477 TYR A CA 1
ATOM 3887 C C . TYR A 1 477 ? -50.059 -0.100 42.833 1.00 96.06 477 TYR A C 1
ATOM 3889 O O . TYR A 1 477 ? -50.131 -0.935 43.736 1.00 96.06 477 TYR A O 1
ATOM 3897 N N . GLN A 1 478 ? -50.879 -0.133 41.780 1.00 94.38 478 GLN A N 1
ATOM 3898 C CA . GLN A 1 478 ? -51.922 -1.146 41.600 1.00 94.38 478 GLN A CA 1
ATOM 3899 C C . GLN A 1 478 ? -51.349 -2.560 41.425 1.00 94.38 478 GLN A C 1
ATOM 3901 O O . GLN A 1 478 ? -52.016 -3.527 41.782 1.00 94.38 478 GLN A O 1
ATOM 3906 N N . SER A 1 479 ? -50.110 -2.700 40.949 1.00 94.50 479 SER A N 1
ATOM 3907 C CA . SER A 1 479 ? -49.427 -3.997 40.836 1.00 94.50 479 SER A CA 1
ATOM 3908 C C . SER A 1 479 ? -48.742 -4.476 42.126 1.00 94.50 479 SER A C 1
ATOM 3910 O O . SER A 1 479 ? -48.396 -5.650 42.217 1.00 94.50 479 SER A O 1
ATOM 3912 N N . LEU A 1 480 ? -48.548 -3.598 43.119 1.00 94.81 480 LEU A N 1
ATOM 3913 C CA . LEU A 1 480 ? -47.896 -3.937 44.390 1.00 94.81 480 LEU A CA 1
ATOM 3914 C C . LEU A 1 480 ? -48.805 -4.769 45.308 1.00 94.81 480 LEU A C 1
ATOM 3916 O O . LEU A 1 480 ? -50.034 -4.642 45.272 1.00 94.81 480 LEU A O 1
ATOM 3920 N N . THR A 1 481 ? -48.190 -5.565 46.183 1.00 95.62 481 THR A N 1
ATOM 3921 C CA . THR A 1 481 ? -48.873 -6.305 47.256 1.00 95.62 481 THR A CA 1
ATOM 3922 C C . THR A 1 481 ? -49.454 -5.360 48.324 1.00 95.62 481 THR A C 1
ATOM 3924 O O . THR A 1 481 ? -49.023 -4.209 48.439 1.00 95.62 481 THR A O 1
ATOM 3927 N N . PRO A 1 482 ? -50.416 -5.805 49.161 1.00 94.62 482 PRO A N 1
ATOM 3928 C CA . PRO A 1 482 ? -50.982 -4.962 50.220 1.00 94.62 482 PRO A CA 1
ATOM 3929 C C . PRO A 1 482 ? -49.942 -4.389 51.199 1.00 94.62 482 PRO A C 1
ATOM 3931 O O . PRO A 1 482 ? -50.067 -3.237 51.611 1.00 94.62 482 PRO A O 1
ATOM 3934 N N . ALA A 1 483 ? -48.903 -5.162 51.534 1.00 93.44 483 ALA A N 1
ATOM 3935 C CA . ALA A 1 483 ? -47.829 -4.726 52.427 1.00 93.44 483 ALA A CA 1
ATOM 3936 C C . ALA A 1 483 ? -46.962 -3.625 51.788 1.00 93.44 483 ALA A C 1
ATOM 3938 O O . ALA A 1 483 ? -46.722 -2.586 52.399 1.00 93.44 483 ALA A O 1
ATOM 3939 N N . GLU A 1 484 ? -46.567 -3.805 50.528 1.00 94.69 484 GLU A N 1
ATOM 3940 C CA . GLU A 1 484 ? -45.808 -2.808 49.762 1.00 94.69 484 GLU A CA 1
ATOM 3941 C C . GLU A 1 484 ? -46.606 -1.509 49.566 1.00 94.69 484 GLU A C 1
ATOM 3943 O O . GLU A 1 484 ? -46.073 -0.408 49.715 1.00 94.69 484 GLU A O 1
ATOM 3948 N N . ARG A 1 485 ? -47.917 -1.615 49.302 1.00 95.81 485 ARG A N 1
ATOM 3949 C CA . ARG A 1 485 ? -48.809 -0.446 49.220 1.00 95.81 485 ARG A CA 1
ATOM 3950 C C . ARG A 1 485 ? -48.875 0.319 50.537 1.00 95.81 485 ARG A C 1
ATOM 3952 O O . ARG A 1 485 ? -48.896 1.547 50.509 1.00 95.81 485 ARG A O 1
ATOM 3959 N N . ALA A 1 486 ? -48.898 -0.373 51.679 1.00 93.62 486 ALA A N 1
ATOM 3960 C CA . ALA A 1 486 ? -48.903 0.272 52.991 1.00 93.62 486 ALA A CA 1
ATOM 3961 C C . ALA A 1 486 ? -47.625 1.096 53.224 1.00 93.62 486 ALA A C 1
ATOM 3963 O O . ALA A 1 486 ? -47.710 2.234 53.685 1.00 93.62 486 ALA A O 1
ATOM 3964 N N . ILE A 1 487 ? -46.461 0.574 52.823 1.00 93.44 487 ILE A N 1
ATOM 3965 C CA . ILE A 1 487 ? -45.185 1.304 52.890 1.00 93.44 487 ILE A CA 1
ATOM 3966 C C . ILE A 1 487 ? -45.228 2.540 51.988 1.00 93.44 487 ILE A C 1
ATOM 3968 O O . ILE A 1 487 ? -44.923 3.646 52.432 1.00 93.44 487 ILE A O 1
ATOM 3972 N N . LEU A 1 488 ? -45.672 2.385 50.740 1.00 94.38 488 LEU A N 1
ATOM 3973 C CA . LEU A 1 488 ? -45.743 3.493 49.789 1.00 94.38 488 LEU A CA 1
ATOM 3974 C C . LEU A 1 488 ? -46.754 4.577 50.229 1.00 94.38 488 LEU A C 1
ATOM 3976 O O . LEU A 1 488 ? -46.499 5.768 50.045 1.00 94.38 488 LEU A O 1
ATOM 3980 N N . ASN A 1 489 ? -47.860 4.191 50.882 1.00 94.62 489 ASN A N 1
ATOM 3981 C CA . ASN A 1 489 ? -48.848 5.109 51.467 1.00 94.62 489 ASN A CA 1
ATOM 3982 C C . ASN A 1 489 ? -48.260 5.991 52.577 1.00 94.62 489 ASN A C 1
ATOM 3984 O O . ASN A 1 489 ? -48.606 7.172 52.650 1.00 94.62 489 ASN A O 1
ATOM 3988 N N . ASN A 1 490 ? -47.342 5.468 53.399 1.00 94.00 490 ASN A N 1
ATOM 3989 C CA . ASN A 1 490 ? -46.672 6.261 54.441 1.00 94.00 490 ASN A CA 1
ATOM 3990 C C . ASN A 1 490 ? -45.894 7.450 53.852 1.00 94.00 490 ASN A C 1
ATOM 3992 O O . ASN A 1 490 ? -45.718 8.473 54.513 1.00 94.00 490 ASN A O 1
ATOM 3996 N N . HIS A 1 491 ? -45.486 7.344 52.584 1.00 94.75 491 HIS A N 1
ATOM 3997 C CA . HIS A 1 491 ? -44.756 8.380 51.858 1.00 94.75 491 HIS A CA 1
ATOM 3998 C C . HIS A 1 491 ? -45.630 9.216 50.917 1.00 94.75 491 HIS A C 1
ATOM 4000 O O . HIS A 1 491 ? -45.110 10.136 50.281 1.00 94.75 491 HIS A O 1
ATOM 4006 N N . GLN A 1 492 ? -46.947 8.964 50.849 1.00 94.31 492 GLN A N 1
ATOM 4007 C CA . GLN A 1 492 ? -47.873 9.633 49.924 1.00 94.31 492 GLN A CA 1
ATOM 4008 C C . GLN A 1 492 ? -47.661 11.148 49.914 1.00 94.31 492 GLN A C 1
ATOM 4010 O O . GLN A 1 492 ? -47.423 11.727 48.856 1.00 94.31 492 GLN A O 1
ATOM 4015 N N . LYS A 1 493 ? -47.751 11.791 51.090 1.00 92.69 493 LYS A N 1
ATOM 4016 C CA . LYS A 1 493 ? -47.694 13.256 51.221 1.00 92.69 493 LYS A CA 1
ATOM 4017 C C . LYS A 1 493 ? -46.406 13.823 50.621 1.00 92.69 493 LYS A C 1
ATOM 4019 O O . LYS A 1 493 ? -46.473 14.826 49.920 1.00 92.69 493 LYS A O 1
ATOM 4024 N N . SER A 1 494 ? -45.275 13.167 50.862 1.00 94.75 494 SER A N 1
ATOM 4025 C CA . SER A 1 494 ? -43.952 13.582 50.386 1.00 94.75 494 SER A CA 1
ATOM 4026 C C . SER A 1 494 ? -43.783 13.370 48.879 1.00 94.75 494 SER A C 1
ATOM 4028 O O . SER A 1 494 ? -43.253 14.243 48.191 1.00 94.75 494 SER A O 1
ATOM 4030 N N . ILE A 1 495 ? -44.283 12.250 48.346 1.00 95.12 495 ILE A N 1
ATOM 4031 C CA . ILE A 1 495 ? -44.231 11.943 46.909 1.00 95.12 495 ILE A CA 1
ATOM 4032 C C . ILE A 1 495 ? -45.052 12.962 46.114 1.00 95.12 495 ILE A C 1
ATOM 4034 O O . ILE A 1 495 ? -44.560 13.548 45.155 1.00 95.12 495 ILE A O 1
ATOM 4038 N N . VAL A 1 496 ? -46.302 13.215 46.514 1.00 94.12 496 VAL A N 1
ATOM 4039 C CA . VAL A 1 496 ? -47.190 14.110 45.750 1.00 94.12 496 VAL A CA 1
ATOM 4040 C C . VAL A 1 496 ? -46.907 15.594 45.983 1.00 94.12 496 VAL A C 1
ATOM 4042 O O . VAL A 1 496 ? -47.428 16.434 45.248 1.00 94.12 496 VAL A O 1
ATOM 4045 N N . GLN A 1 497 ? -46.087 15.942 46.982 1.00 92.62 497 GLN A N 1
ATOM 4046 C CA . GLN A 1 497 ? -45.733 17.330 47.285 1.00 92.62 497 GLN A CA 1
ATOM 4047 C C . GLN A 1 497 ? -45.092 18.043 46.089 1.00 92.62 497 GLN A C 1
ATOM 4049 O O . GLN A 1 497 ? -45.383 19.219 45.873 1.00 92.62 497 GLN A O 1
ATOM 4054 N N . GLY A 1 498 ? -44.286 17.340 45.289 1.00 88.06 498 GLY A N 1
ATOM 4055 C CA . GLY A 1 498 ? -43.610 17.910 44.127 1.00 88.06 498 GLY A CA 1
ATOM 4056 C C . GLY A 1 498 ? -44.558 18.424 43.042 1.00 88.06 498 GLY A C 1
ATOM 4057 O O . GLY A 1 498 ? -44.236 19.394 42.367 1.00 88.06 498 GLY A O 1
ATOM 4058 N N . ILE A 1 499 ? -45.772 17.869 42.930 1.00 90.25 499 ILE A N 1
ATOM 4059 C CA . ILE A 1 499 ? -46.801 18.354 41.989 1.00 90.25 499 ILE A CA 1
ATOM 4060 C C . ILE A 1 499 ? -47.270 19.779 42.348 1.00 90.25 499 ILE A C 1
ATOM 4062 O O . ILE A 1 499 ? -47.688 20.555 41.481 1.00 90.25 499 ILE A O 1
ATOM 4066 N N . GLY A 1 500 ? -47.164 20.148 43.626 1.00 88.00 500 GLY A N 1
ATOM 4067 C CA . GLY A 1 500 ? -47.542 21.457 44.139 1.00 88.00 500 GLY A CA 1
ATOM 4068 C C . GLY A 1 500 ? -49.039 21.610 44.418 1.00 88.00 500 GLY A C 1
ATOM 4069 O O . GLY A 1 500 ? -49.857 20.719 44.166 1.00 88.00 500 GLY A O 1
ATOM 4070 N N . LYS A 1 501 ? -49.391 22.768 44.986 1.00 89.19 501 LYS A N 1
ATOM 4071 C CA . LYS A 1 501 ? -50.771 23.110 45.355 1.00 89.19 501 LYS A CA 1
ATOM 4072 C C . LYS A 1 501 ? -51.631 23.414 44.135 1.00 89.19 501 LYS A C 1
ATOM 4074 O O . LYS A 1 501 ? -51.127 23.847 43.094 1.00 89.19 501 LYS A O 1
ATOM 4079 N N . ARG A 1 502 ? -52.943 23.241 44.290 1.00 87.94 502 ARG A N 1
ATOM 4080 C CA . ARG A 1 502 ? -53.911 23.587 43.248 1.00 87.94 502 ARG A CA 1
ATOM 4081 C C . ARG A 1 502 ? -53.884 25.102 42.981 1.00 87.94 502 ARG A C 1
ATOM 4083 O O . ARG A 1 502 ? -54.056 25.878 43.919 1.00 87.94 502 ARG A O 1
ATOM 4090 N N . PRO A 1 503 ? -53.743 25.555 41.724 1.00 83.44 503 PRO A N 1
ATOM 4091 C CA . PRO A 1 503 ? -53.864 26.975 41.397 1.00 83.44 503 PRO A CA 1
ATOM 4092 C C . PRO A 1 503 ? -55.258 27.522 41.756 1.00 83.44 503 PRO A C 1
ATOM 4094 O O . PRO A 1 503 ? -56.278 26.953 41.355 1.00 83.44 503 PRO A O 1
ATOM 4097 N N . THR A 1 504 ? -55.309 28.631 42.498 1.00 76.00 504 THR A N 1
ATOM 4098 C CA . THR A 1 504 ? -56.550 29.210 43.053 1.00 76.00 504 THR A CA 1
ATOM 4099 C C . THR A 1 504 ? -57.160 30.330 42.206 1.00 76.00 504 THR A C 1
ATOM 4101 O O . THR A 1 504 ? -58.341 30.631 42.371 1.00 76.00 504 THR A O 1
ATOM 4104 N N . ASN A 1 505 ? -56.413 30.915 41.263 1.00 66.06 505 ASN A N 1
ATOM 4105 C CA . ASN A 1 505 ? -56.907 32.029 40.447 1.00 66.06 505 ASN A CA 1
ATOM 4106 C C . ASN A 1 505 ? -58.021 31.579 39.484 1.00 66.06 505 ASN A C 1
ATOM 4108 O O . ASN A 1 505 ? -57.853 30.638 38.706 1.00 66.06 505 ASN A O 1
ATOM 4112 N N . PHE A 1 506 ? -59.165 32.271 39.542 1.00 56.16 506 PHE A N 1
ATOM 4113 C CA . PHE A 1 506 ? -60.374 31.968 38.760 1.00 56.16 506 PHE A CA 1
ATOM 4114 C C . PHE A 1 506 ? -60.213 32.227 37.253 1.00 56.16 506 PHE A C 1
ATOM 4116 O O . PHE A 1 506 ? -60.887 31.581 36.455 1.00 56.16 506 PHE A O 1
ATOM 4123 N N . ILE A 1 507 ? -59.291 33.112 36.863 1.00 54.16 507 ILE A N 1
ATOM 4124 C CA . ILE A 1 507 ? -58.962 33.432 35.471 1.00 54.16 507 ILE A CA 1
ATOM 4125 C C . ILE A 1 507 ? -57.446 33.312 35.325 1.00 54.16 507 ILE A C 1
ATOM 4127 O O . ILE A 1 507 ? -56.706 34.238 35.642 1.00 54.16 507 ILE A O 1
ATOM 4131 N N . CYS A 1 508 ? -56.955 32.150 34.901 1.00 57.06 508 CYS A N 1
ATOM 4132 C CA . CYS A 1 508 ? -55.581 32.052 34.424 1.00 57.06 508 CYS A CA 1
ATOM 4133 C C . CYS A 1 508 ? -55.480 30.988 33.331 1.00 57.06 508 CYS A C 1
ATOM 4135 O O . CYS A 1 508 ? -55.613 29.788 33.575 1.00 57.06 508 CYS A O 1
ATOM 4137 N N . ILE A 1 509 ? -55.278 31.455 32.103 1.00 57.44 509 ILE A N 1
ATOM 4138 C CA . ILE A 1 509 ? -54.977 30.617 30.946 1.00 57.44 509 ILE A CA 1
ATOM 4139 C C . ILE A 1 509 ? -53.492 30.254 31.060 1.00 57.44 509 ILE A C 1
ATOM 4141 O O . ILE A 1 509 ? -52.643 31.139 31.057 1.00 57.44 509 ILE A O 1
ATOM 4145 N N . GLY A 1 510 ? -53.180 28.965 31.221 1.00 61.62 510 GLY A N 1
ATOM 4146 C CA . GLY A 1 510 ? -51.802 28.487 31.413 1.00 61.62 510 GLY A CA 1
ATOM 4147 C C . GLY A 1 510 ? -51.324 28.363 32.870 1.00 61.62 510 GLY A C 1
ATOM 4148 O O . GLY A 1 510 ? -50.144 28.122 33.090 1.00 61.62 510 GLY A O 1
ATOM 4149 N N . CYS A 1 511 ? -52.195 28.469 33.888 1.00 70.69 511 CYS A N 1
ATOM 4150 C CA . CYS A 1 511 ? -51.790 28.237 35.294 1.00 70.69 511 CYS A CA 1
ATOM 4151 C C . CYS A 1 511 ? -51.604 26.766 35.689 1.00 70.69 511 CYS A C 1
ATOM 4153 O O . CYS A 1 511 ? -51.184 26.487 36.814 1.00 70.69 511 CYS A O 1
ATOM 4155 N N . GLY A 1 512 ? -51.975 25.817 34.828 1.00 79.00 512 GLY A N 1
ATOM 4156 C CA . GLY A 1 512 ? -51.921 24.391 35.153 1.00 79.00 512 GLY A CA 1
ATOM 4157 C C . GLY A 1 512 ? -53.107 23.839 35.942 1.00 79.00 512 GLY A C 1
ATOM 4158 O O . GLY A 1 512 ? -53.007 22.730 36.459 1.00 79.00 512 GLY A O 1
ATOM 4159 N N . LYS A 1 513 ? -54.204 24.591 36.137 1.00 86.88 513 LYS A N 1
ATOM 4160 C CA . LYS A 1 513 ? -55.339 24.122 36.961 1.00 86.88 513 LYS A CA 1
ATOM 4161 C C . LYS A 1 513 ? -56.000 22.872 36.373 1.00 86.88 513 LYS A C 1
ATOM 4163 O O . LYS A 1 513 ? -56.324 21.953 37.120 1.00 86.88 513 LYS A O 1
ATOM 4168 N N . ALA A 1 514 ? -56.176 22.819 35.052 1.00 86.62 514 ALA A N 1
ATOM 4169 C CA . ALA A 1 514 ? -56.776 21.672 34.373 1.00 86.62 514 ALA A CA 1
ATOM 4170 C C . ALA A 1 514 ? -55.866 20.431 34.426 1.00 86.62 514 ALA A C 1
ATOM 4172 O O . ALA A 1 514 ? -56.348 19.307 34.591 1.00 86.62 514 ALA A O 1
ATOM 4173 N N . GLU A 1 515 ? -54.555 20.637 34.321 1.00 90.06 515 GLU A N 1
ATOM 4174 C CA . GLU A 1 515 ? -53.505 19.625 34.427 1.00 90.06 515 GLU A CA 1
ATOM 4175 C C . GLU A 1 515 ? -53.457 19.066 35.851 1.00 90.06 515 GLU A C 1
ATOM 4177 O O . GLU A 1 515 ? -53.510 17.851 36.028 1.00 90.06 515 GLU A O 1
ATOM 4182 N N . TRP A 1 516 ? -53.472 19.938 36.865 1.00 91.94 516 TRP A N 1
ATOM 4183 C CA . TRP A 1 516 ? -53.541 19.552 38.275 1.00 91.94 516 TRP A CA 1
ATOM 4184 C C . TRP A 1 516 ? -54.824 18.772 38.587 1.00 91.94 516 TRP A C 1
ATOM 4186 O O . TRP A 1 516 ? -54.760 17.700 39.184 1.00 91.94 516 TRP A O 1
ATOM 4196 N N . ASP A 1 517 ? -55.990 19.250 38.131 1.00 91.00 517 ASP A N 1
ATOM 4197 C CA . ASP A 1 517 ? -57.273 18.562 38.337 1.00 91.00 517 ASP A CA 1
ATOM 4198 C C . ASP A 1 517 ? -57.286 17.180 37.651 1.00 91.00 517 ASP A C 1
ATOM 4200 O O . ASP A 1 517 ? -57.913 16.241 38.146 1.00 91.00 517 ASP A O 1
ATOM 4204 N N . SER A 1 518 ? -56.571 17.030 36.531 1.00 92.69 518 SER A N 1
ATOM 4205 C CA . SER A 1 518 ? -56.420 15.752 35.822 1.00 92.69 518 SER A CA 1
ATOM 4206 C C . SER A 1 518 ? -55.450 14.810 36.540 1.00 92.69 518 SER A C 1
ATOM 4208 O O . SER A 1 518 ? -55.791 13.648 36.752 1.00 92.69 518 SER A O 1
ATOM 4210 N N . ALA A 1 519 ? -54.306 15.306 37.018 1.00 92.44 519 ALA A N 1
ATOM 4211 C CA . ALA A 1 519 ? -53.391 14.538 37.863 1.00 92.44 519 ALA A CA 1
ATOM 4212 C C . ALA A 1 519 ? -54.076 14.078 39.165 1.00 92.44 519 ALA A C 1
ATOM 4214 O O . ALA A 1 519 ? -53.955 12.921 39.561 1.00 92.44 519 ALA A O 1
ATOM 4215 N N . GLN A 1 520 ? -54.894 14.930 39.794 1.00 94.81 520 GLN A N 1
ATOM 4216 C CA . GLN A 1 520 ? -55.687 14.558 40.969 1.00 94.81 520 GLN A CA 1
ATOM 4217 C C . GLN A 1 520 ? -56.661 13.409 40.670 1.00 94.81 520 GLN A C 1
ATOM 4219 O O . GLN A 1 520 ? -56.894 12.568 41.541 1.00 94.81 520 GLN A O 1
ATOM 4224 N N . LYS A 1 521 ? -57.245 13.349 39.466 1.00 94.75 521 LYS A N 1
ATOM 4225 C CA . LYS A 1 521 ? -58.101 12.221 39.063 1.00 94.75 521 LYS A CA 1
ATOM 4226 C C . LYS A 1 521 ? -57.311 10.920 38.938 1.00 94.75 521 LYS A C 1
ATOM 4228 O O . LYS A 1 521 ? -57.833 9.895 39.360 1.00 94.75 521 LYS A O 1
ATOM 4233 N N . ILE A 1 522 ? -56.077 10.969 38.430 1.00 95.88 522 ILE A N 1
ATOM 4234 C CA . ILE A 1 522 ? -55.177 9.806 38.370 1.00 95.88 522 ILE A CA 1
ATOM 4235 C C . ILE A 1 522 ? -54.903 9.284 39.788 1.00 95.88 522 ILE A C 1
ATOM 4237 O O . ILE A 1 522 ? -55.234 8.144 40.095 1.00 95.88 522 ILE A O 1
ATOM 4241 N N . PHE A 1 523 ? -54.404 10.129 40.696 1.00 96.44 523 PHE A N 1
ATOM 4242 C CA . PHE A 1 523 ? -54.063 9.702 42.063 1.00 96.44 523 PHE A CA 1
ATOM 4243 C C . PHE A 1 523 ? -55.274 9.248 42.898 1.00 96.44 523 PHE A C 1
ATOM 4245 O O . PHE A 1 523 ? -55.141 8.370 43.749 1.00 96.44 523 PHE A O 1
ATOM 4252 N N . LYS A 1 524 ? -56.482 9.762 42.622 1.00 95.69 524 LYS A N 1
ATOM 4253 C CA . LYS A 1 524 ? -57.715 9.280 43.275 1.00 95.69 524 LYS A CA 1
ATOM 4254 C C . LYS A 1 524 ? -58.005 7.804 43.014 1.00 95.69 524 LYS A C 1
ATOM 4256 O O . LYS A 1 524 ? -58.651 7.187 43.854 1.00 95.69 524 LYS A O 1
ATOM 4261 N N . GLN A 1 525 ? -57.524 7.236 41.905 1.00 94.44 525 GLN A N 1
ATOM 4262 C CA . GLN A 1 525 ? -57.707 5.812 41.590 1.00 94.44 525 GLN A CA 1
ATOM 4263 C C . GLN A 1 525 ? -57.069 4.890 42.638 1.00 94.44 525 GLN A C 1
ATOM 4265 O O . GLN A 1 525 ? -57.489 3.748 42.779 1.00 94.44 525 GLN A O 1
ATOM 4270 N N . ILE A 1 526 ? -56.076 5.391 43.379 1.00 94.94 526 ILE A N 1
ATOM 4271 C CA . ILE A 1 526 ? -55.390 4.667 44.458 1.00 94.94 526 ILE A CA 1
ATOM 4272 C C . ILE A 1 526 ? -55.679 5.272 45.840 1.00 94.94 526 ILE A C 1
ATOM 4274 O O . ILE A 1 526 ? -54.965 5.009 46.800 1.00 94.94 526 ILE A O 1
ATOM 4278 N N . GLY A 1 527 ? -56.715 6.111 45.951 1.00 92.38 527 GLY A N 1
ATOM 4279 C CA . GLY A 1 527 ? -57.092 6.764 47.207 1.00 92.38 527 GLY A CA 1
ATOM 4280 C C . GLY A 1 527 ? -56.183 7.923 47.632 1.00 92.38 527 GLY A C 1
ATOM 4281 O O . GLY A 1 527 ? -56.333 8.432 48.740 1.00 92.38 527 GLY A O 1
ATOM 4282 N N . TRP A 1 528 ? -55.264 8.380 46.775 1.00 95.88 528 TRP A N 1
ATOM 4283 C CA . TRP A 1 528 ? -54.331 9.461 47.101 1.00 95.88 528 TRP A CA 1
ATOM 4284 C C . TRP A 1 528 ? -54.898 10.848 46.764 1.00 95.88 528 TRP A C 1
ATOM 4286 O O . TRP A 1 528 ? -55.589 11.066 45.763 1.00 95.88 528 TRP A O 1
ATOM 4296 N N . SER A 1 529 ? -54.560 11.832 47.597 1.00 92.94 529 SER A N 1
ATOM 4297 C CA . SER A 1 529 ? -54.917 13.244 47.422 1.00 92.94 529 SER A CA 1
ATOM 4298 C C . SER A 1 529 ? -53.681 14.109 47.198 1.00 92.94 529 SER A C 1
ATOM 4300 O O . SER A 1 529 ? -52.725 14.014 47.970 1.00 92.94 529 SER A O 1
ATOM 4302 N N . LEU A 1 530 ? -53.732 14.984 46.192 1.00 91.94 530 LEU A N 1
ATOM 4303 C CA . LEU A 1 530 ? -52.713 16.000 45.947 1.00 91.94 530 LEU A CA 1
ATOM 4304 C C . LEU A 1 530 ? -52.817 17.149 46.973 1.00 91.94 530 LEU A C 1
ATOM 4306 O O . LEU A 1 530 ? -53.884 17.339 47.572 1.00 91.94 530 LEU A O 1
ATOM 4310 N N . PRO A 1 531 ? -51.746 17.941 47.176 1.00 87.56 531 PRO A N 1
ATOM 4311 C CA . PRO A 1 531 ? -51.757 19.070 48.105 1.00 87.56 531 PRO A CA 1
ATOM 4312 C C . PRO A 1 531 ? -52.790 20.125 47.688 1.00 87.56 531 PRO A C 1
ATOM 4314 O O . PRO A 1 531 ? -52.766 20.597 46.552 1.00 87.56 531 PRO A O 1
ATOM 4317 N N . ARG A 1 532 ? -53.692 20.501 48.598 1.00 77.81 532 ARG A N 1
ATOM 4318 C CA . ARG A 1 532 ? -54.679 21.562 48.348 1.00 77.81 532 ARG A CA 1
ATOM 4319 C C . ARG A 1 532 ? -54.089 22.952 48.538 1.00 77.81 532 ARG A C 1
ATOM 4321 O O . ARG A 1 532 ? -53.302 23.149 49.495 1.00 77.81 532 ARG A O 1
#

Radius of gyration: 52.03 Å; chains: 1; bounding box: 93×68×133 Å

pLDDT: mean 84.2, std 12.64, range [38.91, 98.06]

Foldseek 3Di:
DQLQLLVLLLLVLLVVLVCVCPPVPDHCCPPPLLVLLLVQLLVVLQVCLLVQLLVLLLVVLLVQLLVVLVVVQVVQLVPLPHNPLDLPDFDLLPVPQFDFDPDDQDDLLVLQQVCFVVVLVCSCVVRVQVQPDQFDPVCSCVLRVPDDTSSVSVVPPDSDDPNDDPCCAAVNVVVCLLVVGNGHPPDPPVVVSVVSVVVSVVLCQQLPVVRDVCNVVVNVVCRVVCRVVSVVVVVVCCCVSRVVDNDVVSSVNSSVSSSVSSSNSSSSNSSVVSSRVNSRVSSSVSSSVNNSVSNVVSSVVVLVPLAVDWDKDDWDKAWAFPVRHSEDAFFTFIWIKTAKMFTQGQAKDKKKKWWDPPDLQWAPADIDIDIDHHSDMDPGIDTGDGGTGGHLPDDAQDWDWIWIDIPNDIDTYTHHHHLLVLLQCLLVDDPVSVVSSLQSLLQQLLVQLVVQLDAPDDLCLQVPVCVDSLLSSLVSLVVDDPSSVVSSVVSLQSNLCSSPAADDDPDDRSRSNVSQVSSQVSQVVSPGGHHD

Secondary structure (DSSP, 8-state):
-HHHHHHHHHHHHHHHHHHTTTSS---GGGSHHHHHHHHHHHHHHHHHHHHHHHHHHHHHHHHHHHHHHHHHHHHHHT-TT-------PPP--TT---PPP-PPPP-HHHHHHTTHHHHHHHHHHHTTHHHH--S-HHHHHHTTSSS--HHHHHH--SSSSTTTTTTSSHHHHHHHHHTT-SS-TT-S-HHHHHHHHHHHHHHHHHT-TTT-TTHHHHHHHHHHHHHHHHHHHHHHHHIIIIISS--HHHHHHHHHHHHHHHHHHHHHHHHHHHHHHHHHHHHHHHHHHHHHHHHHHHHHHHHHHHHHS--EEEEEEEEE-TTS-S-B-TTPEEEEEEEEEEE-SSSPEEEEEEE-TT-TTEES---EEEEE-TTEE-SS-EE-S--EEE-TTSPTTEEEEEEEEETT--EEEEEEE-HHHHHHHHHHS-HHHHHHHHHHHHHHHHHHHHHHHSTT---HHHH-GGGSHHHHHHHHHHHS-HHHHHHHHHTHHHHHHTT-PPP--SS-TTSSHHHHHHHHHHHHTTT-----